Protein 2PCJ (pdb70)

CATH classification: 3.40.50.300

B-factor: mean 17.55, std 10.54, range [2.19, 63.88]

Sequence (446 aa):
AEILRAENIKKVIRGYEILKGISLSVKKGEFVSIIGASGSGKSTLLYILGLLDAPTEGKVFLEGKEVDYTNEKELSLLRNRKLGFVFQFHYLIPELTALENVIVPMLKMGKPKKEAKERGEYLLSELGLGDKLSRKPYELSGGEQQRVAIARALANEPILLFADEPTGNLDSANTKRVMDIFLKINEGGTSIVMVTHERELAELTHRTLEMKDGKVVGEITRVAEILRAENIKKVIRGYEILKGISLSVKKGEFVSIIGASGSGKSTLLYILGLLDAPTEGKVFLEGKEVDYTNEKELSLLRNRKLGFVFQFHYLIPELTALENVIVPMLKMGKPKKEAKERGEYLLSELGLGDKLSRKPYELSGGEQQRVAIARALANEPILLFADEPTGNLDSANTKRVMDIFLKINEGGTSIVMVTHERELAELTHRTLEMKDGKVVGEITRV

Secondary structure (DSSP, 8-state):
-EEEEEEEEEEEETTEEEEEEEEEEEETT-EEEEEE-TTS-HHHHHHHHTTSS--SEEEEEETTEEP-SS-HHHHHHHHHHHEEEE-SS----TTS-HHHHHHHHHHHTT--HHHHHHHHHHHHHHTT-TT-TT--GGGS-HHHHHHHHHHHHTTT--SEEEEESTTTT--HHHHHHHHHHHHHHHHTT-EEEEE-S-HHHHTTSSEEEEEETTEEEEEEE--/-EEEEEEEEEEEETTEEEEEEEEEEEETT-EEEEE--TTS-HHHHHHHHTTSS--SEEEEEETTEE--TT-HHHHHHHHHHHEEEE-SS----TTS-HHHHHHHHHHHTT--HHHHHHHHHHHHHHTT-TT-TT--GGGS-HHHHHHHHHHHHHTT--SEEEEESTTTTS-HHHHHHHHHHHHHHHHTT-EEEEEES-HHHHTTSSEEEEEETTEEEEEEE--

Structure (mmCIF, N/CA/C/O backbone):
data_2PCJ
#
_entry.id   2PCJ
#
_cell.length_a   48.490
_cell.length_b   70.810
_cell.length_c   120.824
_cell.angle_alpha   90.00
_cell.angle_beta   90.00
_cell.angle_gamma   90.00
#
_symmetry.space_group_name_H-M   'P 21 21 21'
#
loop_
_entity.id
_entity.type
_entity.pdbx_description
1 polymer 'Lipoprotein-releasing system ATP-binding protein lolD'
2 non-polymer 'SULFITE ION'
3 water water
#
loop_
_atom_site.group_PDB
_atom_site.id
_atom_site.type_symbol
_atom_site.label_atom_id
_atom_site.label_alt_id
_atom_site.label_comp_id
_atom_site.label_asym_id
_atom_site.label_entity_id
_atom_site.label_seq_id
_atom_site.pdbx_PDB_ins_code
_atom_site.Cartn_x
_atom_site.Cartn_y
_atom_site.Cartn_z
_atom_site.occupancy
_atom_site.B_iso_or_equiv
_atom_site.auth_seq_id
_atom_site.auth_comp_id
_atom_site.auth_asym_id
_atom_site.auth_atom_id
_atom_site.pdbx_PDB_model_num
ATOM 1 N N . ALA A 1 2 ? 27.051 6.458 22.736 1.00 31.31 2 ALA A N 1
ATOM 2 C CA . ALA A 1 2 ? 25.908 7.407 22.563 1.00 27.79 2 ALA A CA 1
ATOM 3 C C . ALA A 1 2 ? 24.827 7.188 23.624 1.00 25.68 2 ALA A C 1
ATOM 4 O O . ALA A 1 2 ? 24.120 6.177 23.616 1.00 25.03 2 ALA A O 1
ATOM 6 N N . GLU A 1 3 ? 24.717 8.136 24.547 1.00 21.41 3 GLU A N 1
ATOM 7 C CA . GLU A 1 3 ? 23.722 8.063 25.609 1.00 17.79 3 GLU A CA 1
ATOM 8 C C . GLU A 1 3 ? 22.337 8.328 25.024 1.00 17.14 3 GLU A C 1
ATOM 9 O O . GLU A 1 3 ? 22.151 9.266 24.246 1.00 19.87 3 GLU A O 1
ATOM 15 N N . ILE A 1 4 ? 21.368 7.499 25.399 1.00 13.12 4 ILE A N 1
ATOM 16 C CA . ILE A 1 4 ? 20.008 7.635 24.893 1.00 13.54 4 ILE A CA 1
ATOM 17 C C . ILE A 1 4 ? 19.062 8.184 25.964 1.00 12.00 4 ILE A C 1
ATOM 18 O O . ILE A 1 4 ? 18.081 8.860 25.654 1.00 10.29 4 ILE A O 1
ATOM 23 N N . LEU A 1 5 ? 19.362 7.895 27.225 1.00 10.16 5 LEU A N 1
ATOM 24 C CA . LEU A 1 5 ? 18.525 8.366 28.325 1.00 9.29 5 LEU A CA 1
ATOM 25 C C . LEU A 1 5 ? 19.364 8.657 29.561 1.00 9.55 5 LEU A C 1
ATOM 26 O O . LEU A 1 5 ? 20.271 7.900 29.897 1.00 8.97 5 LEU A O 1
ATOM 31 N N . ARG A 1 6 ? 19.069 9.768 30.224 1.00 8.57 6 ARG A N 1
ATOM 32 C CA . ARG A 1 6 ? 19.788 10.124 31.437 1.00 10.00 6 ARG A CA 1
ATOM 33 C C . ARG A 1 6 ? 18.809 10.704 32.448 1.00 9.31 6 ARG A C 1
ATOM 34 O O . ARG A 1 6 ? 17.979 11.545 32.109 1.00 12.30 6 ARG A O 1
ATOM 42 N N . ALA A 1 7 ? 18.893 10.225 33.682 1.00 8.67 7 ALA A N 1
ATOM 43 C CA . ALA A 1 7 ? 18.037 10.719 34.753 1.00 8.61 7 ALA A CA 1
ATOM 44 C C . ALA A 1 7 ? 18.977 11.285 35.805 1.00 9.71 7 ALA A C 1
ATOM 45 O O . ALA A 1 7 ? 19.978 10.653 36.154 1.00 11.16 7 ALA A O 1
ATOM 47 N N . GLU A 1 8 ? 18.674 12.485 36.291 1.00 6.77 8 GLU A N 1
ATOM 48 C CA . GLU A 1 8 ? 19.515 13.119 37.294 1.00 10.09 8 GLU A CA 1
ATOM 49 C C . GLU A 1 8 ? 18.750 13.494 38.556 1.00 7.60 8 GLU A C 1
ATOM 50 O O . GLU A 1 8 ? 17.745 14.206 38.499 1.00 8.16 8 GLU A O 1
ATOM 56 N N . ASN A 1 9 ? 19.244 13.004 39.689 1.00 9.13 9 ASN A N 1
ATOM 57 C CA . ASN A 1 9 ? 18.682 13.312 40.999 1.00 8.50 9 ASN A CA 1
ATOM 58 C C . ASN A 1 9 ? 17.171 13.184 41.119 1.00 7.70 9 ASN A C 1
ATOM 59 O O . ASN A 1 9 ? 16.511 14.043 41.709 1.00 8.73 9 ASN A O 1
ATOM 64 N N . ILE A 1 10 ? 16.633 12.097 40.579 1.00 7.65 10 ILE A N 1
ATOM 65 C CA . ILE A 1 10 ? 15.197 11.852 40.608 1.00 7.95 10 ILE A CA 1
ATOM 66 C C . ILE A 1 10 ? 14.658 11.495 41.985 1.00 7.90 10 ILE A C 1
ATOM 67 O O . ILE A 1 10 ? 15.126 10.556 42.624 1.00 10.13 10 ILE A O 1
ATOM 72 N N . LYS A 1 11 ? 13.674 12.265 42.439 1.00 7.43 11 LYS A N 1
ATOM 73 C CA . LYS A 1 11 ? 13.014 12.007 43.710 1.00 8.52 11 LYS A CA 1
ATOM 74 C C . LYS A 1 11 ? 11.524 12.034 43.416 1.00 10.28 11 LYS A C 1
ATOM 75 O O . LYS A 1 11 ? 11.081 12.736 42.508 1.00 9.77 11 LYS A O 1
ATOM 81 N N . LYS A 1 12 ? 10.755 11.256 44.167 1.00 7.68 12 LYS A N 1
ATOM 82 C CA . LYS A 1 12 ? 9.311 11.218 43.980 1.00 8.35 12 LYS A CA 1
ATOM 83 C C . LYS A 1 12 ? 8.699 11.100 45.360 1.00 10.01 12 LYS A C 1
ATOM 84 O O . LYS A 1 12 ? 8.997 10.159 46.097 1.00 8.87 12 LYS A O 1
ATOM 90 N N . VAL A 1 13 ? 7.852 12.064 45.706 1.00 9.71 13 VAL A N 1
ATOM 91 C CA . VAL A 1 13 ? 7.215 12.083 47.016 1.00 12.29 13 VAL A CA 1
ATOM 92 C C . VAL A 1 13 ? 5.705 12.014 46.872 1.00 14.34 13 VAL A C 1
ATOM 93 O O . VAL A 1 13 ? 5.108 12.777 46.113 1.00 14.89 13 VAL A O 1
ATOM 97 N N . ILE A 1 14 ? 5.095 11.087 47.599 1.00 15.88 14 ILE A N 1
ATOM 98 C CA . ILE A 1 14 ? 3.651 10.919 47.567 1.00 21.27 14 ILE A CA 1
ATOM 99 C C . ILE A 1 14 ? 3.120 10.939 48.995 1.00 24.39 14 ILE A C 1
ATOM 100 O O . ILE A 1 14 ? 3.495 10.105 49.819 1.00 24.27 14 ILE A O 1
ATOM 105 N N . ARG A 1 15 ? 2.253 11.906 49.278 1.00 28.04 15 ARG A N 1
ATOM 106 C CA . ARG A 1 15 ? 1.665 12.056 50.602 1.00 27.32 15 ARG A CA 1
ATOM 107 C C . ARG A 1 15 ? 2.724 12.131 51.698 1.00 27.48 15 ARG A C 1
ATOM 108 O O . ARG A 1 15 ? 2.569 11.545 52.770 1.00 28.93 15 ARG A O 1
ATOM 116 N N . GLY A 1 16 ? 3.803 12.859 51.419 1.00 25.50 16 GLY A N 1
ATOM 117 C CA . GLY A 1 16 ? 4.873 13.021 52.387 1.00 25.15 16 GLY A CA 1
ATOM 118 C C . GLY A 1 16 ? 5.895 11.898 52.429 1.00 22.66 16 GLY A C 1
ATOM 119 O O . GLY A 1 16 ? 6.945 12.040 53.055 1.00 25.56 16 GLY A O 1
ATOM 120 N N . TYR A 1 17 ? 5.599 10.784 51.769 1.00 21.00 17 TYR A N 1
ATOM 121 C CA . TYR A 1 17 ? 6.511 9.645 51.756 1.00 17.56 17 TYR A CA 1
ATOM 122 C C . TYR A 1 17 ? 7.403 9.678 50.515 1.00 16.99 17 TYR A C 1
ATOM 123 O O . TYR A 1 17 ? 6.912 9.762 49.390 1.00 14.53 17 TYR A O 1
ATOM 132 N N . GLU A 1 18 ? 8.713 9.604 50.720 1.00 16.14 18 GLU A N 1
ATOM 133 C CA . GLU A 1 18 ? 9.643 9.633 49.600 1.00 16.14 18 GLU A CA 1
ATOM 134 C C . GLU A 1 18 ? 9.789 8.240 48.988 1.00 16.24 18 GLU A C 1
ATOM 135 O O . GLU A 1 18 ? 10.471 7.372 49.538 1.00 14.85 18 GLU A O 1
ATOM 141 N N . ILE A 1 19 ? 9.127 8.042 47.850 1.00 13.55 19 ILE A N 1
ATOM 142 C CA . ILE A 1 19 ? 9.142 6.771 47.124 1.00 13.36 19 ILE A CA 1
ATOM 143 C C . ILE A 1 19 ? 10.495 6.542 46.456 1.00 13.23 19 ILE A C 1
ATOM 144 O O . ILE A 1 19 ? 11.034 5.432 46.479 1.00 13.41 19 ILE A O 1
ATOM 149 N N . LEU A 1 20 ? 11.011 7.597 45.830 1.00 10.72 20 LEU A N 1
ATOM 150 C CA . LEU A 1 20 ? 12.318 7.574 45.175 1.00 8.22 20 LEU A CA 1
ATOM 151 C C . LEU A 1 20 ? 13.106 8.644 45.919 1.00 11.01 20 LEU A C 1
ATOM 152 O O . LEU A 1 20 ? 12.635 9.771 46.071 1.00 9.33 20 LEU A O 1
ATOM 157 N N . LYS A 1 21 ? 14.302 8.289 46.378 1.00 11.22 21 LYS A N 1
ATOM 158 C CA . LYS A 1 21 ? 15.114 9.193 47.191 1.00 15.82 21 LYS A CA 1
ATOM 159 C C . LYS A 1 21 ? 16.335 9.854 46.563 1.00 15.75 21 LYS A C 1
ATOM 160 O O . LYS A 1 21 ? 17.226 10.309 47.281 1.00 20.16 21 LYS A O 1
ATOM 166 N N . GLY A 1 22 ? 16.385 9.923 45.240 1.00 14.36 22 GLY A N 1
ATOM 167 C CA . GLY A 1 22 ? 17.532 10.541 44.602 1.00 12.48 22 GLY A CA 1
ATOM 168 C C . GLY A 1 22 ? 18.239 9.516 43.746 1.00 15.29 22 GLY A C 1
ATOM 169 O O . GLY A 1 22 ? 19.202 8.880 44.174 1.00 18.20 22 GLY A O 1
ATOM 170 N N . ILE A 1 23 ? 17.754 9.356 42.524 1.00 10.17 23 ILE A N 1
ATOM 171 C CA . ILE A 1 23 ? 18.324 8.386 41.612 1.00 9.90 23 ILE A CA 1
ATOM 172 C C . ILE A 1 23 ? 18.884 9.028 40.355 1.00 8.85 23 ILE A C 1
ATOM 173 O O . ILE A 1 23 ? 18.256 9.894 39.751 1.00 7.78 23 ILE A O 1
ATOM 178 N N . SER A 1 24 ? 20.081 8.598 39.976 1.00 9.26 24 SER A N 1
ATOM 179 C CA . SER A 1 24 ? 20.727 9.095 38.772 1.00 8.01 24 SER A CA 1
ATOM 180 C C . SER A 1 24 ? 21.182 7.873 37.988 1.00 9.45 24 SER A C 1
ATOM 181 O O . SER A 1 24 ? 21.637 6.887 38.570 1.00 9.99 24 SER A O 1
ATOM 184 N N . LEU A 1 25 ? 21.034 7.925 36.672 1.00 9.01 25 LEU A N 1
ATOM 185 C CA . LEU A 1 25 ? 21.442 6.809 35.832 1.00 9.19 25 LEU A CA 1
ATOM 186 C C . LEU A 1 25 ? 21.490 7.233 34.375 1.00 10.11 25 LEU A C 1
ATOM 187 O O . LEU A 1 25 ? 20.956 8.276 33.998 1.00 9.74 25 LEU A O 1
ATOM 192 N N . SER A 1 26 ? 22.156 6.426 33.561 1.00 11.74 26 SER A N 1
ATOM 193 C CA . SER A 1 26 ? 22.265 6.710 32.139 1.00 11.79 26 SER A CA 1
ATOM 194 C C . SER A 1 26 ? 22.175 5.400 31.385 1.00 13.63 26 SER A C 1
ATOM 195 O O . SER A 1 26 ? 22.709 4.382 31.827 1.00 15.05 26 SER A O 1
ATOM 198 N N . VAL A 1 27 ? 21.485 5.431 30.255 1.00 11.53 27 VAL A N 1
ATOM 199 C CA . VAL A 1 27 ? 21.327 4.248 29.427 1.00 10.61 27 VAL A CA 1
ATOM 200 C C . VAL A 1 27 ? 21.934 4.551 28.071 1.00 12.40 27 VAL A C 1
ATOM 201 O O . VAL A 1 27 ? 21.620 5.574 27.459 1.00 11.53 27 VAL A O 1
ATOM 205 N N . LYS A 1 28 ? 22.818 3.670 27.617 1.00 12.77 28 LYS A N 1
ATOM 206 C CA . LYS A 1 28 ? 23.471 3.848 26.329 1.00 17.28 28 LYS A CA 1
ATOM 207 C C . LYS A 1 28 ? 22.654 3.208 25.224 1.00 17.19 28 LYS A C 1
ATOM 208 O O . LYS A 1 28 ? 21.889 2.274 25.458 1.00 15.53 28 LYS A O 1
ATOM 214 N N . LYS A 1 29 ? 22.821 3.722 24.012 1.00 13.41 29 LYS A N 1
ATOM 215 C CA . LYS A 1 29 ? 22.103 3.198 22.864 1.00 15.95 29 LYS A CA 1
ATOM 216 C C . LYS A 1 29 ? 22.360 1.703 22.698 1.00 15.77 29 LYS A C 1
ATOM 217 O O . LYS A 1 29 ? 23.504 1.252 22.738 1.00 15.26 29 LYS A O 1
ATOM 223 N N . GLY A 1 30 ? 21.286 0.940 22.526 1.00 11.76 30 GLY A N 1
ATOM 224 C CA . GLY A 1 30 ? 21.422 -0.493 22.338 1.00 12.22 30 GLY A CA 1
ATOM 225 C C . GLY A 1 30 ? 21.469 -1.351 23.589 1.00 12.67 30 GLY A C 1
ATOM 226 O O . GLY A 1 30 ? 21.515 -2.575 23.486 1.00 14.08 30 GLY A O 1
ATOM 227 N N . GLU A 1 31 ? 21.461 -0.735 24.768 1.00 9.10 31 GLU A N 1
ATOM 228 C CA . GLU A 1 31 ? 21.510 -1.509 26.007 1.00 8.96 31 GLU A CA 1
ATOM 229 C C . GLU A 1 31 ? 20.155 -2.095 26.401 1.00 10.05 31 GLU A C 1
ATOM 230 O O . GLU A 1 31 ? 19.111 -1.496 26.146 1.00 10.30 31 GLU A O 1
ATOM 236 N N . PHE A 1 32 ? 20.190 -3.284 26.999 1.00 9.29 32 PHE A N 1
ATOM 237 C CA . PHE A 1 32 ? 18.989 -3.959 27.488 1.00 6.06 32 PHE A CA 1
ATOM 238 C C . PHE A 1 32 ? 19.202 -3.927 28.998 1.00 8.22 32 PHE A C 1
ATOM 239 O O . PHE A 1 32 ? 19.995 -4.700 29.533 1.00 7.99 32 PHE A O 1
ATOM 247 N N . VAL A 1 33 ? 18.504 -3.021 29.674 1.00 4.48 33 VAL A N 1
ATOM 248 C CA . VAL A 1 33 ? 18.631 -2.857 31.118 1.00 6.05 33 VAL A CA 1
ATOM 249 C C . VAL A 1 33 ? 17.439 -3.439 31.861 1.00 8.65 33 VAL A C 1
ATOM 250 O O . VAL A 1 33 ? 16.305 -3.339 31.400 1.00 7.46 33 VAL A O 1
ATOM 254 N N . SER A 1 34 ? 17.700 -4.058 33.007 1.00 7.55 34 SER A N 1
ATOM 255 C CA . SER A 1 34 ? 16.628 -4.601 33.829 1.00 4.42 34 SER A CA 1
ATOM 256 C C . SER A 1 34 ? 16.737 -3.938 35.195 1.00 7.69 34 SER A C 1
ATOM 257 O O . SER A 1 34 ? 17.831 -3.601 35.643 1.00 8.49 34 SER A O 1
ATOM 260 N N . ILE A 1 35 ? 15.596 -3.713 35.833 1.00 6.53 35 ILE A N 1
ATOM 261 C CA . ILE A 1 35 ? 15.570 -3.101 37.155 1.00 8.64 35 ILE A CA 1
ATOM 262 C C . ILE A 1 35 ? 14.782 -4.052 38.041 1.00 8.61 35 ILE A C 1
ATOM 263 O O . ILE A 1 35 ? 13.619 -4.339 37.763 1.00 9.01 35 ILE A O 1
ATOM 268 N N . ILE A 1 36 ? 15.419 -4.565 39.090 1.00 7.53 36 ILE A N 1
ATOM 269 C CA . ILE A 1 36 ? 14.743 -5.492 39.987 1.00 8.46 36 ILE A CA 1
ATOM 270 C C . ILE A 1 36 ? 14.666 -4.917 41.389 1.00 8.51 36 ILE A C 1
ATOM 271 O O . ILE A 1 36 ? 15.366 -3.962 41.718 1.00 9.81 36 ILE A O 1
ATOM 276 N N . GLY A 1 37 ? 13.805 -5.508 42.208 1.00 12.03 37 GLY A N 1
ATOM 277 C CA . GLY A 1 37 ? 13.642 -5.050 43.571 1.00 10.96 37 GLY A CA 1
ATOM 278 C C . GLY A 1 37 ? 12.398 -5.658 44.182 1.00 15.25 37 GLY A C 1
ATOM 279 O O . GLY A 1 37 ? 11.489 -6.075 43.466 1.00 16.38 37 GLY A O 1
ATOM 280 N N . ALA A 1 38 ? 12.364 -5.719 45.507 1.00 19.00 38 ALA A N 1
ATOM 281 C CA . ALA A 1 38 ? 11.224 -6.274 46.221 1.00 20.71 38 ALA A CA 1
ATOM 282 C C . ALA A 1 38 ? 10.186 -5.182 46.455 1.00 23.09 38 ALA A C 1
ATOM 283 O O . ALA A 1 38 ? 10.308 -4.073 45.937 1.00 19.85 38 ALA A O 1
ATOM 285 N N . SER A 1 39 ? 9.160 -5.500 47.234 1.00 22.76 39 SER A N 1
ATOM 286 C CA . SER A 1 39 ? 8.119 -4.528 47.530 1.00 21.66 39 SER A CA 1
ATOM 287 C C . SER A 1 39 ? 8.742 -3.310 48.207 1.00 17.23 39 SER A C 1
ATOM 288 O O . SER A 1 39 ? 9.611 -3.442 49.073 1.00 20.66 39 SER A O 1
ATOM 291 N N . GLY A 1 40 ? 8.306 -2.126 47.796 1.00 17.38 40 GLY A N 1
ATOM 292 C CA . GLY A 1 40 ? 8.832 -0.903 48.375 1.00 13.80 40 GLY A CA 1
ATOM 293 C C . GLY A 1 40 ? 10.076 -0.379 47.681 1.00 14.88 40 GLY A C 1
ATOM 294 O O . GLY A 1 40 ? 10.591 0.680 48.046 1.00 15.79 40 GLY A O 1
ATOM 295 N N . SER A 1 41 ? 10.562 -1.106 46.677 1.00 11.54 41 SER A N 1
ATOM 296 C CA . SER A 1 41 ? 11.763 -0.689 45.954 1.00 10.66 41 SER A CA 1
ATOM 297 C C . SER A 1 41 ? 11.534 0.588 45.157 1.00 10.74 41 SER A C 1
ATOM 298 O O . SER A 1 41 ? 12.440 1.415 45.026 1.00 9.01 41 SER A O 1
ATOM 301 N N . GLY A 1 42 ? 10.321 0.738 44.628 1.00 7.99 42 GLY A N 1
ATOM 302 C CA . GLY A 1 42 ? 9.979 1.909 43.843 1.00 11.08 42 GLY A CA 1
ATOM 303 C C . GLY A 1 42 ? 10.370 1.742 42.386 1.00 11.29 42 GLY A C 1
ATOM 304 O O . GLY A 1 42 ? 10.332 2.694 41.610 1.00 9.99 42 GLY A O 1
ATOM 305 N N . LYS A 1 43 ? 10.733 0.521 42.008 1.00 9.49 43 LYS A N 1
ATOM 306 C CA . LYS A 1 43 ? 11.154 0.249 40.640 1.00 10.70 43 LYS A CA 1
ATOM 307 C C . LYS A 1 43 ? 10.158 0.673 39.563 1.00 8.99 43 LYS A C 1
ATOM 308 O O . LYS A 1 43 ? 10.554 1.256 38.554 1.00 8.50 43 LYS A O 1
ATOM 314 N N . SER A 1 44 ? 8.873 0.394 39.758 1.00 9.37 44 SER A N 1
ATOM 315 C CA . SER A 1 44 ? 7.892 0.785 38.752 1.00 8.59 44 SER A CA 1
ATOM 316 C C . SER A 1 44 ? 7.691 2.296 38.723 1.00 7.04 44 SER A C 1
ATOM 317 O O . SER A 1 44 ? 7.495 2.875 37.655 1.00 8.27 44 SER A O 1
ATOM 320 N N . THR A 1 45 ? 7.740 2.935 39.890 1.00 8.13 45 THR A N 1
ATOM 321 C CA . THR A 1 45 ? 7.587 4.385 39.949 1.00 6.60 45 THR A CA 1
ATOM 322 C C . THR A 1 45 ? 8.716 5.028 39.140 1.00 7.96 45 THR A C 1
ATOM 323 O O . THR A 1 45 ? 8.513 6.015 38.429 1.00 7.80 45 THR A O 1
ATOM 327 N N . LEU A 1 46 ? 9.911 4.458 39.244 1.00 5.04 46 LEU A N 1
ATOM 328 C CA . LEU A 1 46 ? 11.048 4.975 38.500 1.00 5.08 46 LEU A CA 1
ATOM 329 C C . LEU 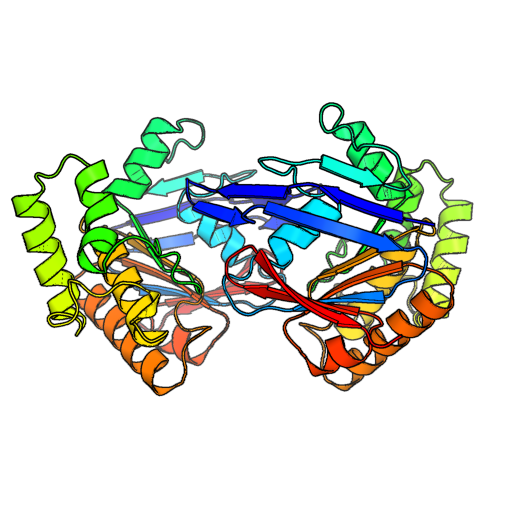A 1 46 ? 10.802 4.803 37.003 1.00 5.96 46 LEU A C 1
ATOM 330 O O . LEU A 1 46 ? 11.003 5.734 36.223 1.00 6.99 46 LEU A O 1
ATOM 335 N N . LEU A 1 47 ? 10.356 3.614 36.608 1.00 4.97 47 LEU A N 1
ATOM 336 C CA . LEU A 1 47 ? 10.103 3.339 35.195 1.00 5.53 47 LEU A CA 1
ATOM 337 C C . LEU A 1 47 ? 9.125 4.350 34.600 1.00 7.21 47 LEU A C 1
ATOM 338 O O . LEU A 1 47 ? 9.317 4.811 33.474 1.00 7.47 47 LEU A O 1
ATOM 343 N N . TYR A 1 48 ? 8.080 4.695 35.351 1.00 7.25 48 TYR A N 1
ATOM 344 C CA . TYR A 1 48 ? 7.090 5.651 34.857 1.00 8.45 48 TYR A CA 1
ATOM 345 C C . TYR A 1 48 ? 7.698 7.037 34.675 1.00 7.25 48 TYR A C 1
ATOM 346 O O . TYR A 1 48 ? 7.287 7.786 33.790 1.00 8.47 48 TYR A O 1
ATOM 355 N N . ILE A 1 49 ? 8.672 7.383 35.512 1.00 5.85 49 ILE A N 1
ATOM 356 C CA . ILE A 1 49 ? 9.332 8.681 35.393 1.00 5.44 49 ILE A CA 1
ATOM 357 C C . ILE A 1 49 ? 10.325 8.664 34.223 1.00 6.46 49 ILE A C 1
ATOM 358 O O . ILE A 1 49 ? 10.394 9.622 33.447 1.00 6.43 49 ILE A O 1
ATOM 363 N N . LEU A 1 50 ? 11.081 7.577 34.084 1.00 6.11 50 LEU A N 1
ATOM 364 C CA . LEU A 1 50 ? 12.032 7.480 32.979 1.00 6.97 50 LEU A CA 1
ATOM 365 C C . LEU A 1 50 ? 11.286 7.476 31.645 1.00 7.26 50 LEU A C 1
ATOM 366 O O . LEU A 1 50 ? 11.805 7.953 30.634 1.00 10.28 50 LEU A O 1
ATOM 371 N N . GLY A 1 51 ? 10.071 6.933 31.656 1.00 6.35 51 GLY A N 1
ATOM 372 C CA . GLY A 1 51 ? 9.266 6.851 30.449 1.00 9.46 51 GLY A CA 1
ATOM 373 C C . GLY A 1 51 ? 8.403 8.064 30.160 1.00 8.42 51 GLY A C 1
ATOM 374 O O . GLY A 1 51 ? 7.583 8.045 29.241 1.00 9.79 51 GLY A O 1
ATOM 375 N N . LEU A 1 52 ? 8.579 9.114 30.955 1.00 6.52 52 LEU A N 1
ATOM 376 C CA . LEU A 1 52 ? 7.844 10.357 30.779 1.00 10.01 52 LEU A CA 1
ATOM 377 C C . LEU A 1 52 ? 6.334 10.227 30.967 1.00 9.54 52 LEU A C 1
ATOM 378 O O . LEU A 1 52 ? 5.559 10.968 30.361 1.00 11.46 52 LEU A O 1
ATOM 383 N N . LEU A 1 53 ? 5.913 9.288 31.808 1.00 6.06 53 LEU A N 1
ATOM 384 C CA . LEU A 1 53 ? 4.491 9.105 32.072 1.00 7.79 53 LEU A CA 1
ATOM 385 C C . LEU A 1 53 ? 4.093 9.949 33.278 1.00 12.12 53 LEU A C 1
ATOM 386 O O . LEU A 1 53 ? 2.976 10.460 33.350 1.00 12.93 53 LEU A O 1
ATOM 391 N N . ASP A 1 54 ? 5.019 10.087 34.221 1.00 9.20 54 ASP A N 1
ATOM 392 C CA . ASP A 1 54 ? 4.787 10.871 35.425 1.00 11.30 54 ASP A CA 1
ATOM 393 C C . ASP A 1 54 ? 5.959 11.817 35.651 1.00 9.70 54 ASP A C 1
ATOM 394 O O . ASP A 1 54 ? 7.108 11.459 35.406 1.00 9.92 54 ASP A O 1
ATOM 399 N N . ALA A 1 55 ? 5.665 13.023 36.121 1.00 13.13 55 ALA A N 1
ATOM 400 C CA . ALA A 1 55 ? 6.717 13.994 36.391 1.00 11.48 55 ALA A CA 1
ATOM 401 C C . ALA A 1 55 ? 7.303 13.720 37.769 1.00 10.77 55 ALA A C 1
ATOM 402 O O . ALA A 1 55 ? 6.580 13.406 38.710 1.00 12.11 55 ALA A O 1
ATOM 404 N N . PRO A 1 56 ? 8.628 13.833 37.904 1.00 9.37 56 PRO A N 1
ATOM 405 C CA . PRO A 1 56 ? 9.255 13.586 39.203 1.00 10.72 56 PRO A CA 1
ATOM 406 C C . PRO A 1 56 ? 9.044 14.772 40.144 1.00 11.31 56 PRO A C 1
ATOM 407 O O . PRO A 1 56 ? 8.693 15.869 39.701 1.00 13.00 56 PRO A O 1
ATOM 411 N N . THR A 1 57 ? 9.233 14.550 41.440 1.00 8.14 57 THR A N 1
ATOM 412 C CA . THR A 1 57 ? 9.080 15.630 42.412 1.00 8.48 57 THR A CA 1
ATOM 413 C C . THR A 1 57 ? 10.323 16.517 42.325 1.00 10.23 57 THR A C 1
ATOM 414 O O . THR A 1 57 ? 10.255 17.737 42.494 1.00 10.25 57 THR A O 1
ATOM 418 N N . GLU A 1 58 ? 11.461 15.887 42.054 1.00 8.09 58 GLU A N 1
ATOM 419 C CA . GLU A 1 58 ? 12.732 16.587 41.899 1.00 9.45 58 GLU A CA 1
ATOM 420 C C . GLU A 1 58 ? 13.527 15.844 40.837 1.00 9.09 58 GLU A C 1
ATOM 421 O O . GLU A 1 58 ? 13.316 14.651 40.628 1.00 9.21 58 GLU A O 1
ATOM 427 N N . GLY A 1 59 ? 14.432 16.551 40.167 1.00 8.79 59 GLY A N 1
ATOM 428 C CA . GLY A 1 59 ? 15.260 15.910 39.162 1.00 8.44 59 GLY A CA 1
ATOM 429 C C . GLY A 1 59 ? 14.954 16.275 37.725 1.00 9.23 59 GLY A C 1
ATOM 430 O O . GLY A 1 59 ? 13.998 16.995 37.432 1.00 11.10 59 GLY A O 1
ATOM 431 N N . LYS A 1 60 ? 15.783 15.762 36.823 1.00 8.31 60 LYS A N 1
ATOM 432 C CA . LYS A 1 60 ? 15.639 16.016 35.399 1.00 10.13 60 LYS A CA 1
ATOM 433 C C . LYS A 1 60 ? 15.833 14.737 34.602 1.00 8.78 60 LYS A C 1
ATOM 434 O O . LYS A 1 60 ? 16.501 13.804 35.048 1.00 9.15 60 LYS A O 1
ATOM 440 N N . VAL A 1 61 ? 15.243 14.703 33.415 1.00 8.45 61 VAL A N 1
ATOM 441 C CA . VAL A 1 61 ? 15.386 13.559 32.531 1.00 9.08 61 VAL A CA 1
ATOM 442 C C . VAL A 1 61 ? 15.845 14.117 31.193 1.00 10.29 61 VAL A C 1
ATOM 443 O O . VAL A 1 61 ? 15.379 15.175 30.758 1.00 10.34 61 VAL A O 1
ATOM 447 N N . PHE A 1 62 ? 16.776 13.414 30.562 1.00 6.90 62 PHE A N 1
ATOM 448 C CA . PHE A 1 62 ? 17.310 13.820 29.272 1.00 8.33 62 PHE A CA 1
ATOM 449 C C . PHE A 1 62 ? 17.102 12.682 28.288 1.00 8.72 62 PHE A C 1
ATOM 450 O O . PHE A 1 62 ? 17.462 11.538 28.569 1.00 8.80 62 PHE A O 1
ATOM 458 N N . LEU A 1 63 ? 16.504 12.996 27.143 1.00 9.89 63 LEU A N 1
ATOM 459 C CA . LEU A 1 63 ? 16.266 12.007 26.099 1.00 10.02 63 LEU A CA 1
ATOM 460 C C . LEU A 1 63 ? 17.143 12.396 24.915 1.00 12.54 63 LEU A C 1
ATOM 461 O O . LEU A 1 63 ? 16.978 13.472 24.342 1.00 12.95 63 LEU A O 1
ATOM 466 N N . GLU A 1 64 ? 18.077 11.520 24.561 1.00 13.05 64 GLU A N 1
ATOM 467 C CA . GLU A 1 64 ? 18.995 11.786 23.461 1.00 15.07 64 GLU A CA 1
ATOM 468 C C . GLU A 1 64 ? 19.731 13.100 23.694 1.00 16.33 64 GLU A C 1
ATOM 469 O O . GLU A 1 64 ? 19.903 13.900 22.774 1.00 18.59 64 GLU A O 1
ATOM 475 N N . GLY A 1 65 ? 20.149 13.314 24.939 1.00 16.59 65 GLY A N 1
ATOM 476 C CA . GLY A 1 65 ? 20.881 14.515 25.296 1.00 18.35 65 GLY A CA 1
ATOM 477 C C . GLY A 1 65 ? 20.069 15.776 25.531 1.00 18.42 65 GLY A C 1
ATOM 478 O O . GLY A 1 65 ? 20.609 16.768 26.025 1.00 21.04 65 GLY A O 1
ATOM 479 N N . LYS A 1 66 ? 18.783 15.754 25.194 1.00 15.50 66 LYS A N 1
ATOM 480 C CA . LYS A 1 66 ? 17.945 16.937 25.373 1.00 15.15 66 LYS A CA 1
ATOM 481 C C . LYS A 1 66 ? 17.082 16.853 26.629 1.00 11.83 66 LYS A C 1
ATOM 482 O O . LYS A 1 66 ? 16.402 15.856 26.855 1.00 12.52 66 LYS A O 1
ATOM 488 N N . GLU A 1 67 ? 17.101 17.912 27.432 1.00 10.73 67 GLU A N 1
ATOM 489 C CA . GLU A 1 67 ? 16.320 17.934 28.662 1.00 9.91 67 GLU A CA 1
ATOM 490 C C . GLU A 1 67 ? 14.829 17.946 28.359 1.00 10.32 67 GLU A C 1
ATOM 491 O O . GLU A 1 67 ? 14.364 18.700 27.506 1.00 10.52 67 GLU A O 1
ATOM 497 N N . VAL A 1 68 ? 14.080 17.107 29.066 1.00 8.87 68 VAL A N 1
ATOM 498 C CA . VAL A 1 68 ? 12.637 17.037 28.873 1.00 10.30 68 VAL A CA 1
ATOM 499 C C . VAL A 1 68 ? 11.982 18.271 29.487 1.00 9.92 68 VAL A C 1
ATOM 500 O O . VAL A 1 68 ? 12.317 18.666 30.606 1.00 11.80 68 VAL A O 1
ATOM 504 N N . ASP A 1 69 ? 11.056 18.877 28.747 1.00 9.93 69 ASP A N 1
ATOM 505 C CA . ASP A 1 69 ? 10.332 20.066 29.204 1.00 10.88 69 ASP A CA 1
ATOM 506 C C . ASP A 1 69 ? 8.958 19.641 29.727 1.00 10.09 69 ASP A C 1
ATOM 507 O O . ASP A 1 69 ? 8.059 19.315 28.952 1.00 11.09 69 ASP A O 1
ATOM 512 N N . TYR A 1 70 ? 8.797 19.650 31.047 1.00 8.53 70 TYR A N 1
ATOM 513 C CA . TYR A 1 70 ? 7.537 19.243 31.658 1.00 8.71 70 TYR A CA 1
ATOM 514 C C . TYR A 1 70 ? 6.420 20.281 31.602 1.00 10.06 70 TYR A C 1
ATOM 515 O O . TYR A 1 70 ? 5.280 19.983 31.954 1.00 8.85 70 TYR A O 1
ATOM 524 N N . THR A 1 71 ? 6.733 21.493 31.159 1.00 8.77 71 THR A N 1
ATOM 525 C CA . THR A 1 71 ? 5.709 22.531 31.069 1.00 9.65 71 THR A CA 1
ATOM 526 C C . THR A 1 71 ? 4.703 22.233 29.965 1.00 9.28 71 THR A C 1
ATOM 527 O O . THR A 1 71 ? 3.486 22.355 30.156 1.00 8.69 71 THR A O 1
ATOM 531 N N . ASN A 1 72 ? 5.217 21.841 28.805 1.00 8.95 72 ASN A N 1
ATOM 532 C CA . ASN A 1 72 ? 4.374 21.528 27.661 1.00 8.45 72 ASN A CA 1
ATOM 533 C C . ASN A 1 72 ? 4.025 20.050 27.653 1.00 7.63 72 ASN A C 1
ATOM 534 O O . ASN A 1 72 ? 4.677 19.251 26.985 1.00 8.90 72 ASN A O 1
ATOM 539 N N . GLU A 1 73 ? 2.977 19.703 28.393 1.00 7.80 73 GLU A N 1
ATOM 540 C CA . GLU A 1 73 ? 2.536 18.317 28.516 1.00 7.21 73 GLU A CA 1
ATOM 541 C C . GLU A 1 73 ? 1.990 17.680 27.251 1.00 7.52 73 GLU A C 1
ATOM 542 O O . GLU A 1 73 ? 2.138 16.471 27.062 1.00 8.24 73 GLU A O 1
ATOM 548 N N . LYS A 1 74 ? 1.343 18.462 26.389 1.00 9.16 74 LYS A N 1
ATOM 549 C CA . LYS A 1 74 ? 0.823 17.891 25.151 1.00 11.26 74 LYS A CA 1
ATOM 550 C C . LYS A 1 74 ? 1.987 17.566 24.228 1.00 10.86 74 LYS A C 1
ATOM 551 O O . LYS A 1 74 ? 1.981 16.539 23.547 1.00 9.46 74 LYS A O 1
ATOM 557 N N . GLU A 1 75 ? 2.984 18.446 24.199 1.00 8.61 75 GLU A N 1
ATOM 558 C CA . GLU A 1 75 ? 4.155 18.212 23.363 1.00 8.82 75 GLU A CA 1
ATOM 559 C C . GLU A 1 75 ? 4.918 17.010 23.907 1.00 8.83 75 GLU A C 1
ATOM 560 O O . GLU A 1 75 ? 5.501 16.240 23.142 1.00 10.29 75 GLU A O 1
ATOM 566 N N . LEU A 1 76 ? 4.909 16.851 25.228 1.00 8.99 76 LEU A N 1
ATOM 567 C CA . LEU A 1 76 ? 5.601 15.730 25.848 1.00 8.18 76 LEU A CA 1
ATOM 568 C C . LEU A 1 76 ? 4.924 14.419 25.455 1.00 7.83 76 LEU A C 1
ATOM 569 O O . LEU A 1 76 ? 5.598 13.425 25.196 1.00 7.57 76 LEU A O 1
ATOM 574 N N . SER A 1 77 ? 3.593 14.423 25.403 1.00 8.03 77 SER A N 1
ATOM 575 C CA . SER A 1 77 ? 2.848 13.226 25.024 1.00 8.53 77 SER A CA 1
ATOM 576 C C . SER A 1 77 ? 3.211 12.831 23.601 1.00 9.69 77 SER A C 1
ATOM 577 O O . SER A 1 77 ? 3.358 11.650 23.294 1.00 11.05 77 SER A O 1
ATOM 580 N N . LEU A 1 78 ? 3.360 13.828 22.735 1.00 7.50 78 LEU A N 1
ATOM 581 C CA . LEU A 1 78 ? 3.722 13.572 21.346 1.00 10.01 78 LEU A CA 1
ATOM 582 C C . LEU A 1 78 ? 5.163 13.070 21.255 1.00 8.90 78 LEU A C 1
ATOM 583 O O . LEU A 1 78 ? 5.478 12.212 20.426 1.00 9.90 78 LEU A O 1
ATOM 588 N N . LEU A 1 79 ? 6.036 13.601 22.109 1.00 8.12 79 LEU A N 1
ATOM 589 C CA . LEU A 1 79 ? 7.435 13.169 22.125 1.00 7.84 79 LEU A CA 1
ATOM 590 C C . LEU A 1 79 ? 7.475 11.701 22.544 1.00 8.65 79 LEU A C 1
ATOM 591 O O . LEU A 1 79 ? 8.198 10.894 21.960 1.00 7.81 79 LEU A O 1
ATOM 596 N N . ARG A 1 80 ? 6.697 11.365 23.570 1.00 8.20 80 ARG A N 1
ATOM 597 C CA . ARG A 1 80 ? 6.611 9.987 24.059 1.00 10.21 80 ARG A CA 1
ATOM 598 C C . ARG A 1 80 ? 6.176 9.058 22.938 1.00 9.40 80 ARG A C 1
ATOM 599 O O . ARG A 1 80 ? 6.778 8.010 22.691 1.00 11.84 80 ARG A O 1
ATOM 607 N N . ASN A 1 81 ? 5.092 9.452 22.280 1.00 9.85 81 ASN A N 1
ATOM 608 C CA . ASN A 1 81 ? 4.509 8.673 21.204 1.00 10.96 81 ASN A CA 1
ATOM 609 C C . ASN A 1 81 ? 5.465 8.431 20.047 1.00 13.18 81 ASN A C 1
ATOM 610 O O . ASN A 1 81 ? 5.425 7.379 19.406 1.00 13.50 81 ASN A O 1
ATOM 615 N N . ARG A 1 82 ? 6.323 9.407 19.781 1.00 12.76 82 ARG A N 1
ATOM 616 C CA . ARG A 1 82 ? 7.272 9.306 18.679 1.00 12.60 82 ARG A CA 1
ATOM 617 C C . ARG A 1 82 ? 8.537 8.515 18.981 1.00 12.86 82 ARG A C 1
ATOM 618 O O . ARG A 1 82 ? 9.000 7.730 18.151 1.00 16.16 82 ARG A O 1
ATOM 626 N N . LYS A 1 83 ? 9.087 8.714 20.172 1.00 9.97 83 LYS A N 1
ATOM 627 C CA . LYS A 1 83 ? 10.345 8.082 20.544 1.00 9.65 83 LYS A CA 1
ATOM 628 C C . LYS A 1 83 ? 10.313 6.883 21.478 1.00 10.11 83 LYS A C 1
ATOM 629 O O . LYS A 1 83 ? 11.275 6.115 21.519 1.00 8.66 83 LYS A O 1
ATOM 635 N N . LEU A 1 84 ? 9.227 6.716 22.225 1.00 6.87 84 LEU A N 1
ATOM 636 C CA . LEU A 1 84 ? 9.164 5.629 23.196 1.00 8.40 84 LEU A CA 1
ATOM 637 C C . LEU A 1 84 ? 8.035 4.629 23.005 1.00 8.60 84 LEU A C 1
ATOM 638 O O . LEU A 1 84 ? 6.955 4.968 22.516 1.00 11.19 84 LEU A O 1
ATOM 643 N N . GLY A 1 85 ? 8.299 3.389 23.407 1.00 5.79 85 GLY A N 1
ATOM 644 C CA . GLY A 1 85 ? 7.305 2.336 23.312 1.00 6.87 85 GLY A CA 1
ATOM 645 C C . GLY A 1 85 ? 7.095 1.758 24.698 1.00 8.31 85 GLY A C 1
ATOM 646 O O . GLY A 1 85 ? 8.028 1.729 25.504 1.00 7.46 85 GLY A O 1
ATOM 647 N N . PHE A 1 86 ? 5.882 1.293 24.980 1.00 5.18 86 PHE A N 1
ATOM 648 C CA . PHE A 1 86 ? 5.570 0.741 26.292 1.00 7.75 86 PHE A CA 1
ATOM 649 C C . PHE A 1 86 ? 4.866 -0.602 26.256 1.00 9.15 86 PHE A C 1
ATOM 650 O O . PHE A 1 86 ? 3.928 -0.808 25.486 1.00 10.14 86 PHE A O 1
ATOM 658 N N . VAL A 1 87 ? 5.326 -1.511 27.107 1.00 7.86 87 VAL A N 1
ATOM 659 C CA . VAL A 1 87 ? 4.705 -2.818 27.228 1.00 8.32 87 VAL A CA 1
ATOM 660 C C . VAL A 1 87 ? 4.531 -3.073 28.719 1.00 9.89 87 VAL A C 1
ATOM 661 O O . VAL A 1 87 ? 5.489 -3.402 29.423 1.00 12.56 87 VAL A O 1
ATOM 665 N N . PHE A 1 88 ? 3.304 -2.894 29.195 1.00 7.93 88 PHE A N 1
ATOM 666 C CA . PHE A 1 88 ? 2.986 -3.094 30.604 1.00 6.10 88 PHE A CA 1
ATOM 667 C C . PHE A 1 88 ? 2.587 -4.544 30.829 1.00 9.02 88 PHE A C 1
ATOM 668 O O . PHE A 1 88 ? 2.553 -5.342 29.889 1.00 7.20 88 PHE A O 1
ATOM 676 N N . GLN A 1 89 ? 2.290 -4.892 32.075 1.00 5.69 89 GLN A N 1
ATOM 677 C CA . GLN A 1 89 ? 1.884 -6.258 32.369 1.00 6.12 89 GLN A CA 1
ATOM 678 C C . GLN A 1 89 ? 0.554 -6.527 31.668 1.00 5.25 89 GLN A C 1
ATOM 679 O O . GLN A 1 89 ? 0.374 -7.578 31.051 1.00 6.97 89 GLN A O 1
ATOM 685 N N . PHE A 1 90 ? -0.372 -5.575 31.778 1.00 5.73 90 PHE A N 1
ATOM 686 C CA . PHE A 1 90 ? -1.676 -5.685 31.125 1.00 5.09 90 PHE A CA 1
ATOM 687 C C . PHE A 1 90 ? -1.481 -5.173 29.699 1.00 7.09 90 PHE A C 1
ATOM 688 O O . PHE A 1 90 ? -0.686 -4.260 29.470 1.00 6.42 90 PHE A O 1
ATOM 696 N N . HIS A 1 91 ? -2.209 -5.752 28.749 1.00 5.30 91 HIS A N 1
ATOM 697 C CA . HIS A 1 91 ? -2.083 -5.383 27.339 1.00 5.88 91 HIS A CA 1
ATOM 698 C C . HIS A 1 91 ? -2.590 -3.995 26.942 1.00 5.83 91 HIS A C 1
ATOM 699 O O . HIS A 1 91 ? -2.100 -3.406 25.977 1.00 6.90 91 HIS A O 1
ATOM 706 N N . TYR A 1 92 ? -3.575 -3.483 27.672 1.00 7.22 92 TYR A N 1
ATOM 707 C CA . TYR A 1 92 ? -4.145 -2.171 27.381 1.00 5.77 92 TYR A CA 1
ATOM 708 C C . TYR A 1 92 ? -4.592 -1.985 25.935 1.00 6.62 92 TYR A C 1
ATOM 709 O O . TYR A 1 92 ? -4.419 -0.916 25.343 1.00 7.30 92 TYR A O 1
ATOM 718 N N . LEU A 1 93 ? -5.177 -3.034 25.371 1.00 8.29 93 LEU A N 1
ATOM 719 C CA . LEU A 1 93 ? -5.691 -2.974 24.008 1.00 8.69 93 LEU A CA 1
ATOM 720 C C . LEU A 1 93 ? -7.092 -2.379 24.067 1.00 11.49 93 LEU A C 1
ATOM 721 O O . LEU A 1 93 ? -7.808 -2.568 25.053 1.00 9.21 93 LEU A O 1
ATOM 726 N N . ILE A 1 94 ? -7.474 -1.646 23.029 1.00 9.74 94 ILE A N 1
ATOM 727 C CA . ILE A 1 94 ? -8.809 -1.057 22.973 1.00 9.26 94 ILE A CA 1
ATOM 728 C C . ILE A 1 94 ? -9.722 -2.173 22.463 1.00 10.80 94 ILE A C 1
ATOM 729 O O . ILE A 1 94 ? -9.538 -2.675 21.358 1.00 8.29 94 ILE A O 1
ATOM 734 N N . PRO A 1 95 ? -10.718 -2.574 23.270 1.00 11.75 95 PRO A N 1
ATOM 735 C CA . PRO A 1 95 ? -11.657 -3.646 22.916 1.00 12.58 95 PRO A CA 1
ATOM 736 C C . PRO A 1 95 ? -12.420 -3.520 21.601 1.00 12.00 95 PRO A C 1
ATOM 737 O O . PRO A 1 95 ? -12.695 -4.524 20.946 1.00 13.26 95 PRO A O 1
ATOM 741 N N . GLU A 1 96 ? -12.753 -2.293 21.213 1.00 10.42 96 GLU A N 1
ATOM 742 C CA . GLU A 1 96 ? -13.501 -2.062 19.983 1.00 14.26 96 GLU A CA 1
ATOM 743 C C . GLU A 1 96 ? -12.663 -2.167 18.714 1.00 14.29 96 GLU A C 1
ATOM 744 O O . GLU A 1 96 ? -13.203 -2.342 17.618 1.00 15.68 96 GLU A O 1
ATOM 750 N N . LEU A 1 97 ? -11.346 -2.061 18.856 1.00 10.96 97 LEU A N 1
ATOM 751 C CA . LEU A 1 97 ? -10.453 -2.102 17.699 1.00 10.72 97 LEU A CA 1
ATOM 752 C C . LEU A 1 97 ? -9.817 -3.457 17.420 1.00 10.22 97 LEU A C 1
ATOM 753 O O . LEU A 1 97 ? -9.560 -4.236 18.339 1.00 10.30 97 LEU A O 1
ATOM 758 N N . THR A 1 98 ? -9.566 -3.728 16.141 1.00 8.72 98 THR A N 1
ATOM 759 C CA . THR A 1 98 ? -8.929 -4.975 15.733 1.00 8.95 98 THR A CA 1
ATOM 760 C C . THR A 1 98 ? -7.461 -4.897 16.132 1.00 9.39 98 THR A C 1
ATOM 761 O O . THR A 1 98 ? -6.983 -3.839 16.538 1.00 10.42 98 THR A O 1
ATOM 765 N N . ALA A 1 99 ? -6.752 -6.015 16.011 1.00 9.45 99 ALA A N 1
ATOM 766 C CA . ALA A 1 99 ? -5.332 -6.048 16.344 1.00 6.80 99 ALA A CA 1
ATOM 767 C C . ALA A 1 99 ? -4.600 -4.994 15.521 1.00 9.58 99 ALA A C 1
ATOM 768 O O . ALA A 1 99 ? -3.798 -4.225 16.051 1.00 7.88 99 ALA A O 1
ATOM 770 N N . LEU A 1 100 ? -4.885 -4.952 14.223 1.00 8.73 100 LEU A N 1
ATOM 771 C CA . LEU A 1 100 ? -4.236 -3.982 13.347 1.00 9.39 100 LEU A CA 1
ATOM 772 C C . LEU A 1 100 ? -4.586 -2.544 13.732 1.00 9.24 100 LEU A C 1
ATOM 773 O O . LEU A 1 100 ? -3.707 -1.684 13.802 1.00 9.70 100 LEU A O 1
ATOM 778 N N . GLU A 1 101 ? -5.862 -2.279 13.993 1.00 8.27 101 GLU A N 1
ATOM 779 C CA . GLU A 1 101 ? -6.279 -0.928 14.369 1.00 9.71 101 GLU A CA 1
ATOM 780 C C . GLU A 1 101 ? -5.620 -0.487 15.682 1.00 9.18 101 GLU A C 1
ATOM 781 O O . GLU A 1 101 ? -5.283 0.683 15.850 1.00 9.59 101 GLU A O 1
ATOM 787 N N . ASN A 1 102 ? -5.430 -1.425 16.606 1.00 6.40 102 ASN A N 1
ATOM 788 C CA . ASN A 1 102 ? -4.787 -1.111 17.883 1.00 6.99 102 ASN A CA 1
ATOM 789 C C . ASN A 1 102 ? -3.322 -0.732 17.680 1.00 7.60 102 ASN A C 1
ATOM 790 O O . ASN A 1 102 ? -2.807 0.176 18.331 1.00 9.41 102 ASN A O 1
ATOM 795 N N . VAL A 1 103 ? -2.656 -1.436 16.772 1.00 5.96 103 VAL A N 1
ATOM 796 C CA . VAL A 1 103 ? -1.247 -1.185 16.497 1.00 6.22 103 VAL A CA 1
ATOM 797 C C . VAL A 1 103 ? -0.979 0.156 15.816 1.00 8.03 103 VAL A C 1
ATOM 798 O O . VAL A 1 103 ? 0.052 0.779 16.062 1.00 8.17 103 VAL A O 1
ATOM 802 N N . ILE A 1 104 ? -1.898 0.615 14.974 1.00 8.50 104 ILE A N 1
ATOM 803 C CA . ILE A 1 104 ? -1.672 1.879 14.275 1.00 11.14 104 ILE A CA 1
ATOM 804 C C . ILE A 1 104 ? -1.990 3.146 15.065 1.00 10.44 104 ILE A C 1
ATOM 805 O O . ILE A 1 104 ? -1.616 4.242 14.648 1.00 9.61 104 ILE A O 1
ATOM 810 N N . VAL A 1 105 ? -2.660 3.008 16.207 1.00 11.15 105 VAL A N 1
ATOM 811 C CA . VAL A 1 105 ? -3.010 4.174 17.017 1.00 9.99 105 VAL A CA 1
ATOM 812 C C . VAL A 1 105 ? -1.859 5.167 17.208 1.00 10.63 105 VAL A C 1
ATOM 813 O O . VAL A 1 105 ? -2.025 6.361 16.963 1.00 10.51 105 VAL A O 1
ATOM 817 N N . PRO A 1 106 ? -0.680 4.695 17.661 1.00 10.54 106 PRO A N 1
ATOM 818 C CA . PRO A 1 106 ? 0.435 5.634 17.848 1.00 11.15 106 PRO A CA 1
ATOM 819 C C . PRO A 1 106 ? 0.913 6.264 16.535 1.00 9.92 106 PRO A C 1
ATOM 820 O O . PRO A 1 106 ? 1.456 7.369 16.526 1.00 13.21 106 PRO A O 1
ATOM 824 N N . MET A 1 107 ? 0.709 5.557 15.428 1.00 11.00 107 MET A N 1
ATOM 825 C CA . MET A 1 107 ? 1.110 6.070 14.123 1.00 11.73 107 MET A CA 1
ATOM 826 C C . MET A 1 107 ? 0.190 7.216 13.722 1.00 14.42 107 MET A C 1
ATOM 827 O O . MET A 1 107 ? 0.640 8.251 13.224 1.00 15.75 107 MET A O 1
ATOM 832 N N . LEU A 1 108 ? -1.106 7.028 13.942 1.00 13.85 108 LEU A N 1
ATOM 833 C CA . LEU A 1 108 ? -2.076 8.058 13.596 1.00 16.73 108 LEU A CA 1
ATOM 834 C C . LEU A 1 108 ? -1.852 9.311 14.436 1.00 18.43 108 LEU A C 1
ATOM 835 O O . LEU A 1 108 ? -2.071 10.428 13.965 1.00 18.20 108 LEU A O 1
ATOM 840 N N . LYS A 1 109 ? -1.405 9.124 15.676 1.00 20.81 109 LYS A N 1
ATOM 841 C CA . LYS A 1 109 ? -1.143 10.253 16.565 1.00 19.80 109 LYS A CA 1
ATOM 842 C C . LYS A 1 109 ? -0.008 11.103 16.008 1.00 22.08 109 LYS A C 1
ATOM 843 O O . LYS A 1 109 ? 0.123 12.281 16.342 1.00 20.34 109 LYS A O 1
ATOM 849 N N . MET A 1 110 ? 0.811 10.493 15.159 1.00 22.73 110 MET A N 1
ATOM 850 C CA . MET A 1 110 ? 1.934 11.180 14.539 1.00 27.36 110 MET A CA 1
ATOM 851 C C . MET A 1 110 ? 1.502 11.809 13.218 1.00 27.99 110 MET A C 1
ATOM 852 O O . MET A 1 110 ? 2.298 12.449 12.533 1.00 30.23 110 MET A O 1
ATOM 857 N N . GLY A 1 111 ? 0.234 11.617 12.869 1.00 26.89 111 GLY A N 1
ATOM 858 C CA . GLY A 1 111 ? -0.286 12.176 11.634 1.00 27.89 111 GLY A CA 1
ATOM 859 C C . GLY A 1 1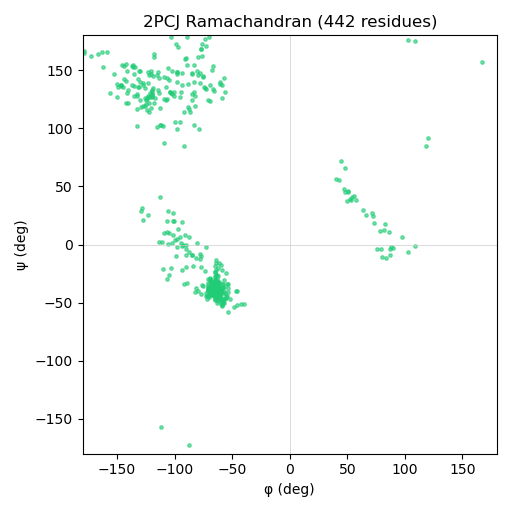11 ? 0.009 11.341 10.403 1.00 27.33 111 GLY A C 1
ATOM 860 O O . GLY A 1 111 ? -0.078 11.836 9.279 1.00 27.34 111 GLY A O 1
ATOM 861 N N . LYS A 1 112 ? 0.360 10.075 10.606 1.00 25.67 112 LYS A N 1
ATOM 862 C CA . LYS A 1 112 ? 0.660 9.183 9.490 1.00 25.04 112 LYS A CA 1
ATOM 863 C C . LYS A 1 112 ? -0.622 8.765 8.772 1.00 21.61 112 LYS A C 1
ATOM 864 O O . LYS A 1 112 ? -1.622 8.440 9.411 1.00 19.18 112 LYS A O 1
ATOM 870 N N . PRO A 1 113 ? -0.612 8.779 7.429 1.00 20.28 113 PRO A N 1
ATOM 871 C CA . PRO A 1 113 ? -1.797 8.384 6.660 1.00 20.01 113 PRO A CA 1
ATOM 872 C C . PRO A 1 113 ? -2.202 6.965 7.049 1.00 20.36 113 PRO A C 1
ATOM 873 O O . PRO A 1 113 ? -1.343 6.121 7.296 1.00 19.97 113 PRO A O 1
ATOM 877 N N . LYS A 1 114 ? -3.503 6.701 7.101 1.00 18.06 114 LYS A N 1
ATOM 878 C CA . LYS A 1 114 ? -3.978 5.378 7.484 1.00 18.62 114 LYS A CA 1
ATOM 879 C C . LYS A 1 114 ? -3.476 4.275 6.566 1.00 19.60 114 LYS A C 1
ATOM 880 O O . LYS A 1 114 ? -3.149 3.181 7.028 1.00 15.76 114 LYS A O 1
ATOM 886 N N . LYS A 1 115 ? -3.417 4.566 5.267 1.00 18.21 115 LYS A N 1
ATOM 887 C CA . LYS A 1 115 ? -2.949 3.598 4.279 1.00 21.43 115 LYS A CA 1
ATOM 888 C C . LYS A 1 115 ? -1.577 3.043 4.655 1.00 17.27 115 LYS A C 1
ATOM 889 O O . LYS A 1 115 ? -1.401 1.831 4.810 1.00 17.43 115 LYS A O 1
ATOM 895 N N . GLU A 1 116 ? -0.607 3.937 4.803 1.00 18.61 116 GLU A N 1
ATOM 896 C CA . GLU A 1 116 ? 0.746 3.533 5.140 1.00 18.35 116 GLU A CA 1
ATOM 897 C C . GLU A 1 116 ? 0.857 3.002 6.559 1.00 13.42 116 GLU A C 1
ATOM 898 O O . GLU A 1 116 ? 1.674 2.125 6.824 1.00 13.64 116 GLU A O 1
ATOM 904 N N . ALA A 1 117 ? 0.037 3.523 7.468 1.00 13.50 117 ALA A N 1
ATOM 905 C CA . ALA A 1 117 ? 0.072 3.051 8.848 1.00 9.62 117 ALA A CA 1
ATOM 906 C C . ALA A 1 117 ? -0.323 1.578 8.883 1.00 11.59 117 ALA A C 1
ATOM 907 O O . ALA A 1 117 ? 0.333 0.765 9.532 1.00 11.63 117 ALA A O 1
ATOM 909 N N . LYS A 1 118 ? -1.389 1.231 8.167 1.00 9.68 118 LYS A N 1
ATOM 910 C CA . LYS A 1 118 ? -1.846 -0.151 8.134 1.00 10.55 118 LYS A CA 1
ATOM 911 C C . LYS A 1 118 ? -0.818 -1.077 7.500 1.00 8.57 118 LYS A C 1
ATOM 912 O O . LYS A 1 118 ? -0.675 -2.224 7.915 1.00 11.32 118 LYS A O 1
ATOM 918 N N . GLU A 1 119 ? -0.097 -0.592 6.493 1.00 8.74 119 GLU A N 1
ATOM 919 C CA . GLU A 1 119 ? 0.916 -1.427 5.860 1.00 11.65 119 GLU A CA 1
ATOM 920 C C . GLU A 1 119 ? 2.022 -1.766 6.855 1.00 10.19 119 GLU A C 1
ATOM 921 O O . GLU A 1 119 ? 2.454 -2.917 6.945 1.00 10.62 119 GLU A O 1
ATOM 927 N N . ARG A 1 120 ? 2.480 -0.775 7.613 1.00 11.03 120 ARG A N 1
ATOM 928 C CA . ARG A 1 120 ? 3.530 -1.048 8.589 1.00 12.25 120 ARG A CA 1
ATOM 929 C C . ARG A 1 120 ? 2.967 -1.871 9.743 1.00 9.81 120 ARG A C 1
ATOM 930 O O . ARG A 1 120 ? 3.662 -2.712 10.303 1.00 9.33 120 ARG A O 1
ATOM 938 N N . GLY A 1 121 ? 1.707 -1.621 10.093 1.00 8.78 121 GLY A N 1
ATOM 939 C CA . GLY A 1 121 ? 1.077 -2.369 11.169 1.00 8.48 121 GLY A CA 1
ATOM 940 C C . GLY A 1 121 ? 1.011 -3.845 10.825 1.00 9.44 121 GLY A C 1
ATOM 941 O O . GLY A 1 121 ? 1.257 -4.702 11.678 1.00 9.21 121 GLY A O 1
ATOM 942 N N . GLU A 1 122 ? 0.675 -4.151 9.572 1.00 8.88 122 GLU A N 1
ATOM 943 C CA . GLU A 1 122 ? 0.612 -5.541 9.132 1.00 11.00 122 GLU A CA 1
ATOM 944 C C . GLU A 1 122 ? 2.009 -6.150 9.186 1.00 9.61 122 GLU A C 1
ATOM 945 O O . GLU A 1 122 ? 2.176 -7.311 9.559 1.00 13.55 122 GLU A O 1
ATOM 951 N N . TYR A 1 123 ? 3.012 -5.362 8.808 1.00 12.50 123 TYR A N 1
ATOM 952 C CA . TYR A 1 123 ? 4.395 -5.819 8.840 1.00 12.41 123 TYR A CA 1
ATOM 953 C C . TYR A 1 123 ? 4.759 -6.220 10.268 1.00 10.77 123 TYR A C 1
ATOM 954 O O . TYR A 1 123 ? 5.231 -7.330 10.514 1.00 9.13 123 TYR A O 1
ATOM 963 N N . LEU A 1 124 ? 4.518 -5.314 11.211 1.00 9.68 124 LEU A N 1
ATOM 964 C CA . LEU A 1 124 ? 4.835 -5.577 12.610 1.00 8.60 124 LEU A CA 1
ATOM 965 C C . LEU A 1 124 ? 4.105 -6.800 13.162 1.00 8.55 124 LEU A C 1
ATOM 966 O O . LEU A 1 124 ? 4.719 -7.664 13.787 1.00 10.56 124 LEU A O 1
ATOM 971 N N . LEU A 1 125 ? 2.803 -6.888 12.920 1.00 8.27 125 LEU A N 1
ATOM 972 C CA . LEU A 1 125 ? 2.041 -8.028 13.408 1.00 10.08 125 LEU A CA 1
ATOM 973 C C . LEU A 1 125 ? 2.507 -9.327 12.759 1.00 8.44 125 LEU A C 1
ATOM 974 O O . LEU A 1 125 ? 2.563 -10.369 13.413 1.00 10.86 125 LEU A O 1
ATOM 979 N N . SER A 1 126 ? 2.862 -9.265 11.479 1.00 9.59 126 SER A N 1
ATOM 980 C CA . SER A 1 126 ? 3.332 -10.455 10.775 1.00 11.12 126 SER A CA 1
ATOM 981 C C . SER A 1 126 ? 4.649 -10.946 11.366 1.00 11.79 126 SER A C 1
ATOM 982 O O . SER A 1 126 ? 4.861 -12.150 11.522 1.00 16.66 126 SER A O 1
ATOM 985 N N . GLU A 1 127 ? 5.531 -10.010 11.698 1.00 12.65 127 GLU A N 1
ATOM 986 C CA . GLU A 1 127 ? 6.819 -10.355 12.280 1.00 14.48 127 GLU A CA 1
ATOM 987 C C . GLU A 1 127 ? 6.649 -11.002 13.647 1.00 16.32 127 GLU A C 1
ATOM 988 O O . GLU A 1 127 ? 7.456 -11.844 14.051 1.00 16.39 127 GLU A O 1
ATOM 994 N N . LEU A 1 128 ? 5.594 -10.610 14.354 1.00 12.40 128 LEU A N 1
ATOM 995 C CA . LEU A 1 128 ? 5.333 -11.152 15.680 1.00 14.44 128 LEU A CA 1
ATOM 996 C C . LEU A 1 128 ? 4.396 -12.359 15.684 1.00 14.05 128 LEU A C 1
ATOM 997 O O . LEU A 1 128 ? 3.816 -12.694 16.715 1.00 14.10 128 LEU A O 1
ATOM 1002 N N .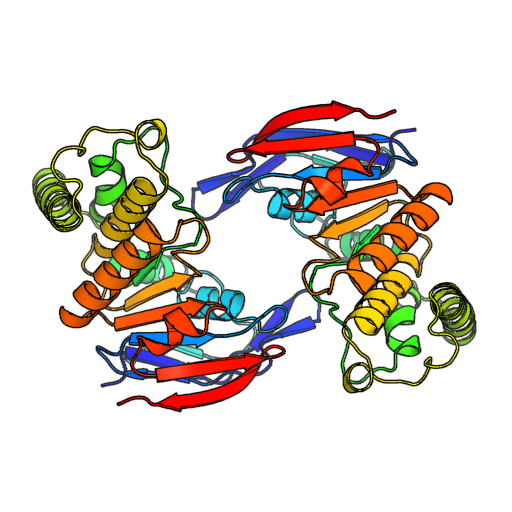 GLY A 1 129 ? 4.254 -13.008 14.531 1.00 13.67 129 GLY A N 1
ATOM 1003 C CA . GLY A 1 129 ? 3.409 -14.189 14.433 1.00 16.31 129 GLY A CA 1
ATOM 1004 C C . GLY A 1 129 ? 1.900 -14.013 14.489 1.00 16.72 129 GLY A C 1
ATOM 1005 O O . GLY A 1 129 ? 1.181 -14.949 14.844 1.00 17.65 129 GLY A O 1
ATOM 1006 N N . LEU A 1 130 ? 1.409 -12.830 14.136 1.00 12.22 130 LEU A N 1
ATOM 1007 C CA . LEU A 1 130 ? -0.029 -12.566 14.153 1.00 10.85 130 LEU A CA 1
ATOM 1008 C C . LEU A 1 130 ? -0.520 -12.104 12.781 1.00 12.93 130 LEU A C 1
ATOM 1009 O O . LEU A 1 130 ? -1.540 -11.424 12.669 1.00 12.43 130 LEU A O 1
ATOM 1014 N N . GLY A 1 131 ? 0.208 -12.490 11.737 1.00 12.35 131 GLY A N 1
ATOM 1015 C CA . GLY A 1 131 ? -0.157 -12.099 10.387 1.00 13.82 131 GLY A CA 1
ATOM 1016 C C . GLY A 1 131 ? -1.506 -12.620 9.923 1.00 15.33 131 GLY A C 1
ATOM 1017 O O . GLY A 1 131 ? -2.088 -12.088 8.978 1.00 17.17 131 GLY A O 1
ATOM 1018 N N . ASP A 1 132 ? -2.003 -13.660 10.582 1.00 15.70 132 ASP A N 1
ATOM 1019 C CA . ASP A 1 132 ? -3.289 -14.250 10.227 1.00 18.73 132 ASP A CA 1
ATOM 1020 C C . ASP A 1 132 ? -4.422 -13.784 11.139 1.00 17.64 132 ASP A C 1
ATOM 1021 O O . ASP A 1 132 ? -5.556 -14.251 11.013 1.00 18.57 132 ASP A O 1
ATOM 1026 N N . LYS A 1 133 ? -4.122 -12.867 12.057 1.00 13.16 133 LYS A N 1
ATOM 1027 C CA . LYS A 1 133 ? -5.139 -12.375 12.980 1.00 10.41 133 LYS A CA 1
ATOM 1028 C C . LYS A 1 133 ? -5.242 -10.851 13.017 1.00 11.22 133 LYS A C 1
ATOM 1029 O O . LYS A 1 133 ? -5.593 -10.265 14.042 1.00 10.11 133 LYS A O 1
ATOM 1035 N N . LEU A 1 134 ? -4.960 -10.220 11.881 1.00 11.94 134 LEU A N 1
ATOM 1036 C CA . LEU A 1 134 ? -5.006 -8.765 11.767 1.00 9.85 134 LEU A CA 1
ATOM 1037 C C . LEU A 1 134 ? -6.364 -8.152 12.109 1.00 12.39 134 LEU A C 1
ATOM 1038 O O . LEU A 1 134 ? -6.428 -7.068 12.686 1.00 11.37 134 LEU A O 1
ATOM 1043 N N . SER A 1 135 ? -7.444 -8.843 11.750 1.00 11.73 135 SER A N 1
ATOM 1044 C CA . SER A 1 135 ? -8.792 -8.341 11.998 1.00 11.38 135 SER A CA 1
ATOM 1045 C C . SER A 1 135 ? -9.444 -8.860 13.275 1.00 12.37 135 SER A C 1
ATOM 1046 O O . SER A 1 135 ? -10.621 -8.598 13.521 1.00 15.50 135 SER A O 1
ATOM 1049 N N . ARG A 1 136 ? -8.690 -9.597 14.085 1.00 10.91 136 ARG A N 1
ATOM 1050 C CA . ARG A 1 136 ? -9.224 -10.127 15.337 1.00 10.47 136 ARG A CA 1
ATOM 1051 C C . ARG A 1 136 ? -9.263 -9.043 16.404 1.00 11.47 136 ARG A C 1
ATOM 1052 O O . ARG A 1 136 ? -8.334 -8.242 16.519 1.00 13.79 136 ARG A O 1
ATOM 1060 N N . LYS A 1 137 ? -10.341 -9.010 17.181 1.00 10.79 137 LYS A N 1
ATOM 1061 C CA . LYS A 1 137 ? -10.453 -8.036 18.260 1.00 9.89 137 LYS A CA 1
ATOM 1062 C C . LYS A 1 137 ? -9.874 -8.682 19.517 1.00 9.09 137 LYS A C 1
ATOM 1063 O O . LYS A 1 137 ? -9.751 -9.908 19.594 1.00 9.04 137 LYS A O 1
ATOM 1069 N N . PRO A 1 138 ? -9.492 -7.870 20.513 1.00 9.31 138 PRO A N 1
ATOM 1070 C CA . PRO A 1 138 ? -8.915 -8.402 21.754 1.00 9.90 138 PRO A CA 1
ATOM 1071 C C . PRO A 1 138 ? -9.636 -9.580 22.405 1.00 10.22 138 PRO A C 1
ATOM 1072 O O . PRO A 1 138 ? -8.987 -10.511 22.884 1.00 10.96 138 PRO A O 1
ATOM 1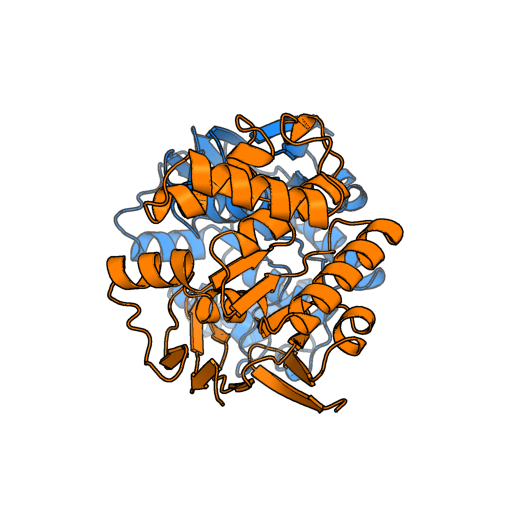076 N N . TYR A 1 139 ? -10.966 -9.559 22.418 1.00 10.31 139 TYR A N 1
ATOM 1077 C CA . TYR A 1 139 ? -11.708 -10.644 23.049 1.00 12.89 139 TYR A CA 1
ATOM 1078 C C . TYR A 1 139 ? -11.498 -11.980 22.341 1.00 12.92 139 TYR A C 1
ATOM 1079 O O . TYR A 1 139 ? -11.794 -13.035 22.900 1.00 15.76 139 TYR A O 1
ATOM 1088 N N . GLU A 1 140 ? -10.969 -11.928 21.121 1.00 11.10 140 GLU A N 1
ATOM 1089 C CA . GLU A 1 140 ? -10.725 -13.133 20.326 1.00 11.81 140 GLU A CA 1
ATOM 1090 C C . GLU A 1 140 ? -9.281 -13.610 20.414 1.00 13.46 140 GLU A C 1
ATOM 1091 O O . GLU A 1 140 ? -8.893 -14.555 19.728 1.00 17.09 140 GLU A O 1
ATOM 1097 N N . LEU A 1 141 ? -8.485 -12.958 21.252 1.00 10.12 141 LEU A N 1
ATOM 1098 C CA . LEU A 1 141 ? -7.079 -13.312 21.381 1.00 8.93 141 LEU A CA 1
ATOM 1099 C C . LEU A 1 141 ? -6.703 -13.844 22.756 1.00 10.34 141 LEU A C 1
ATOM 1100 O O . LEU A 1 141 ? -7.255 -13.423 23.768 1.00 12.14 141 LEU A O 1
ATOM 1105 N N . SER A 1 142 ? -5.755 -14.775 22.780 1.00 10.41 142 SER A N 1
ATOM 1106 C CA . SER A 1 142 ? -5.284 -15.353 24.031 1.00 10.76 142 SER A CA 1
ATOM 1107 C C . SER A 1 142 ? -4.358 -14.341 24.699 1.00 12.69 142 SER A C 1
ATOM 1108 O O . SER A 1 142 ? -3.956 -13.360 24.078 1.00 11.28 142 SER A O 1
ATOM 1111 N N . GLY A 1 143 ? -4.011 -14.586 25.958 1.00 9.99 143 GLY A N 1
ATOM 1112 C CA . GLY A 1 143 ? -3.134 -13.676 26.674 1.00 10.11 143 GLY A CA 1
ATOM 1113 C C . GLY A 1 143 ? -1.809 -13.428 25.976 1.00 10.83 143 GLY A C 1
ATOM 1114 O O . GLY A 1 143 ? -1.342 -12.284 25.889 1.00 9.65 143 GLY A O 1
ATOM 1115 N N . GLY A 1 144 ? -1.193 -14.499 25.483 1.00 9.41 144 GLY A N 1
ATOM 1116 C CA . GLY A 1 144 ? 0.081 -14.363 24.800 1.00 8.80 144 GLY A CA 1
ATOM 1117 C C . GLY A 1 144 ? -0.036 -13.576 23.507 1.00 9.96 144 GLY A C 1
ATOM 1118 O O . GLY A 1 144 ? 0.871 -12.824 23.146 1.00 9.51 144 GLY A O 1
ATOM 1119 N N . GLU A 1 145 ? -1.145 -13.754 22.798 1.00 7.96 145 GLU A N 1
ATOM 1120 C CA . GLU A 1 145 ? -1.355 -13.034 21.544 1.00 8.33 145 GLU A CA 1
ATOM 1121 C C . GLU A 1 145 ? -1.612 -11.562 21.846 1.00 8.30 145 GLU A C 1
ATOM 1122 O O . GLU A 1 145 ? -1.140 -10.680 21.135 1.00 6.30 145 GLU A O 1
ATOM 1128 N N . GLN A 1 146 ? -2.360 -11.299 22.911 1.00 7.23 146 GLN A N 1
ATOM 1129 C CA . GLN A 1 146 ? -2.649 -9.922 23.292 1.00 2.19 146 GLN A CA 1
ATOM 1130 C C . GLN A 1 146 ? -1.360 -9.169 23.616 1.00 4.93 146 GLN A C 1
ATOM 1131 O O . GLN A 1 146 ? -1.186 -8.015 23.207 1.00 5.44 146 GLN A O 1
ATOM 1137 N N . GLN A 1 147 ? -0.457 -9.813 24.348 1.00 6.40 147 GLN A N 1
ATOM 1138 C CA . GLN A 1 147 ? 0.809 -9.164 24.682 1.00 9.91 147 GLN A CA 1
ATOM 1139 C C . GLN A 1 147 ? 1.620 -8.897 23.419 1.00 8.73 147 GLN A C 1
ATOM 1140 O O . GLN A 1 147 ? 2.296 -7.874 23.322 1.00 9.24 147 GLN A O 1
ATOM 1146 N N . ARG A 1 148 ? 1.557 -9.802 22.446 1.00 6.85 148 ARG A N 1
ATOM 1147 C CA . ARG A 1 148 ? 2.304 -9.587 21.211 1.00 7.02 148 ARG A CA 1
ATOM 1148 C C . ARG A 1 148 ? 1.739 -8.408 20.419 1.00 6.41 148 ARG A C 1
ATOM 1149 O O . ARG A 1 148 ? 2.482 -7.706 19.736 1.00 6.23 148 ARG A O 1
ATOM 1157 N N . VAL A 1 149 ? 0.431 -8.178 20.505 1.00 5.32 149 VAL A N 1
ATOM 1158 C CA . VAL A 1 149 ? -0.155 -7.032 19.812 1.00 4.43 149 VAL A CA 1
ATOM 1159 C C . VAL A 1 149 ? 0.374 -5.763 20.483 1.00 6.91 149 VAL A C 1
ATOM 1160 O O . VAL A 1 149 ? 0.680 -4.776 19.817 1.00 5.86 149 VAL A O 1
ATOM 1164 N N . ALA A 1 150 ? 0.480 -5.792 21.811 1.00 7.22 150 ALA A N 1
ATOM 1165 C CA . ALA A 1 150 ? 0.987 -4.642 22.561 1.00 6.10 150 ALA A CA 1
ATOM 1166 C C . ALA A 1 150 ? 2.441 -4.348 22.183 1.00 6.97 150 ALA A C 1
ATOM 1167 O O . ALA A 1 150 ? 2.861 -3.188 22.139 1.00 6.27 150 ALA A O 1
ATOM 1169 N N . ILE A 1 151 ? 3.211 -5.399 21.919 1.00 5.41 151 ILE A N 1
ATOM 1170 C CA . ILE A 1 151 ? 4.606 -5.215 21.539 1.00 6.59 151 ILE A CA 1
ATOM 1171 C C . ILE A 1 151 ? 4.660 -4.597 20.147 1.00 5.03 151 ILE A C 1
ATOM 1172 O O . ILE A 1 151 ? 5.439 -3.679 19.899 1.00 6.06 151 ILE A O 1
ATOM 1177 N N . ALA A 1 152 ? 3.825 -5.095 19.241 1.00 5.02 152 ALA A N 1
ATOM 1178 C CA . ALA A 1 152 ? 3.784 -4.547 17.886 1.00 5.73 152 ALA A CA 1
ATOM 1179 C C . ALA A 1 152 ? 3.455 -3.058 17.962 1.00 5.61 152 ALA A C 1
ATOM 1180 O O . ALA A 1 152 ? 4.045 -2.241 17.256 1.00 6.05 152 ALA A O 1
ATOM 1182 N N . ARG A 1 153 ? 2.512 -2.708 18.828 1.00 6.21 153 ARG A N 1
ATOM 1183 C CA . ARG A 1 153 ? 2.115 -1.316 18.999 1.00 5.39 153 ARG A CA 1
ATOM 1184 C C . ARG A 1 153 ? 3.274 -0.497 19.560 1.00 7.94 153 ARG A C 1
ATOM 1185 O O . ARG A 1 153 ? 3.477 0.654 19.180 1.00 8.61 153 ARG A O 1
ATOM 1193 N N . ALA A 1 154 ? 4.037 -1.095 20.468 1.00 6.17 154 ALA A N 1
ATOM 1194 C CA . ALA A 1 154 ? 5.168 -0.392 21.062 1.00 6.94 154 ALA A CA 1
ATOM 1195 C C . ALA A 1 154 ? 6.249 -0.081 20.029 1.00 7.20 154 ALA A C 1
ATOM 1196 O O . ALA A 1 154 ? 6.999 0.886 20.176 1.00 8.94 154 ALA A O 1
ATOM 1198 N N . LEU A 1 155 ? 6.321 -0.899 18.983 1.00 6.52 155 LEU A N 1
ATOM 1199 C CA . LEU A 1 155 ? 7.318 -0.725 17.928 1.00 7.74 155 LEU A CA 1
ATOM 1200 C C . LEU A 1 155 ? 6.792 0.095 16.752 1.00 8.13 155 LEU A C 1
ATOM 1201 O O . LEU A 1 155 ? 7.522 0.365 15.800 1.00 9.32 155 LEU A O 1
ATOM 1206 N N . ALA A 1 156 ? 5.528 0.495 16.836 1.00 8.79 156 ALA A N 1
ATOM 1207 C CA . ALA A 1 156 ? 4.865 1.252 15.774 1.00 8.47 156 ALA A CA 1
ATOM 1208 C C . ALA A 1 156 ? 5.670 2.363 15.106 1.00 10.11 156 ALA A C 1
ATOM 1209 O O . ALA A 1 156 ? 5.744 2.415 13.882 1.00 8.69 156 ALA A O 1
ATOM 1211 N N . ASN A 1 157 ? 6.262 3.248 15.902 1.00 9.57 157 ASN A N 1
ATOM 1212 C CA . ASN A 1 157 ? 7.025 4.372 15.356 1.00 11.62 157 ASN A CA 1
ATOM 1213 C C . ASN A 1 157 ? 8.541 4.236 15.477 1.00 12.44 157 ASN A C 1
ATOM 1214 O O . ASN A 1 157 ? 9.249 5.243 15.534 1.00 13.98 157 ASN A O 1
ATOM 1219 N N . GLU A 1 158 ? 9.031 2.998 15.471 1.00 11.74 158 GLU A N 1
ATOM 1220 C CA . GLU A 1 158 ? 10.456 2.686 15.629 1.00 11.55 158 GLU A CA 1
ATOM 1221 C C . GLU A 1 158 ? 11.048 3.515 16.750 1.00 11.42 158 GLU A C 1
ATOM 1222 O O . GLU A 1 158 ? 11.825 4.446 16.524 1.00 9.89 158 GLU A O 1
ATOM 1228 N N . PRO A 1 159 ? 10.683 3.177 17.990 1.00 10.14 159 PRO A N 1
ATOM 1229 C CA . PRO A 1 159 ? 11.158 3.877 19.183 1.00 9.96 159 PRO A CA 1
ATOM 1230 C C . PRO A 1 159 ? 12.643 3.679 19.427 1.00 11.72 159 PRO A C 1
ATOM 1231 O O . PRO A 1 159 ? 13.217 2.650 19.060 1.00 12.63 159 PRO A O 1
ATOM 1235 N N . ILE A 1 160 ? 13.272 4.676 20.038 1.00 11.02 160 ILE A N 1
ATOM 1236 C CA . ILE A 1 160 ? 14.687 4.573 20.352 1.00 11.77 160 ILE A CA 1
ATOM 1237 C C . ILE A 1 160 ? 14.814 3.830 21.675 1.00 11.13 160 ILE A C 1
ATOM 1238 O O . ILE A 1 160 ? 15.875 3.301 22.009 1.00 13.72 160 ILE A O 1
ATOM 1243 N N . LEU A 1 161 ? 13.717 3.779 22.424 1.00 10.34 161 LEU A N 1
ATOM 1244 C CA . LEU A 1 161 ? 13.725 3.107 23.714 1.00 11.52 161 LEU A CA 1
ATOM 1245 C C . LEU A 1 161 ? 12.370 2.457 23.979 1.00 8.75 161 LEU A C 1
ATOM 1246 O O . LEU A 1 161 ? 11.324 3.055 23.718 1.00 9.54 161 LEU A O 1
ATOM 1251 N N . LEU A 1 162 ? 12.404 1.228 24.487 1.00 8.91 162 LEU A N 1
ATOM 1252 C CA . LEU A 1 162 ? 11.197 0.486 24.818 1.00 5.82 162 LEU A CA 1
ATOM 1253 C C . LEU A 1 162 ? 11.199 0.236 26.328 1.00 11.05 162 LEU A C 1
ATOM 1254 O O . LEU A 1 162 ? 12.172 -0.286 26.876 1.00 12.00 162 LEU A O 1
ATOM 1259 N N . PHE A 1 163 ? 10.119 0.631 26.994 1.00 7.81 163 PHE A N 1
ATOM 1260 C CA . PHE A 1 163 ? 9.968 0.441 28.437 1.00 6.82 163 PHE A CA 1
ATOM 1261 C C . PHE A 1 163 ? 9.003 -0.718 28.670 1.00 9.30 163 PHE A C 1
ATOM 1262 O O . PHE A 1 163 ? 7.927 -0.767 28.068 1.00 10.37 163 PHE A O 1
ATOM 1270 N N . ALA A 1 164 ? 9.385 -1.653 29.535 1.00 6.62 164 ALA A N 1
ATOM 1271 C CA . ALA A 1 164 ? 8.536 -2.807 29.824 1.00 7.06 164 ALA A CA 1
ATOM 1272 C C . ALA A 1 164 ? 8.389 -2.984 31.327 1.00 8.20 164 ALA A C 1
ATOM 1273 O O . ALA A 1 164 ? 9.380 -3.085 32.048 1.00 9.38 164 ALA A O 1
ATOM 1275 N N . ASP A 1 165 ? 7.146 -3.011 31.797 1.00 4.19 165 ASP A N 1
ATOM 1276 C CA . ASP A 1 165 ? 6.875 -3.165 33.223 1.00 8.60 165 ASP A CA 1
ATOM 1277 C C . ASP A 1 165 ? 6.269 -4.550 33.421 1.00 10.59 165 ASP A C 1
ATOM 1278 O O . ASP A 1 165 ? 5.088 -4.752 33.143 1.00 9.94 165 ASP A O 1
ATOM 1283 N N . GLU A 1 166 ? 7.090 -5.490 33.891 1.00 7.50 166 GLU A N 1
ATOM 1284 C CA . GLU A 1 166 ? 6.686 -6.885 34.103 1.00 10.26 166 GLU A CA 1
ATOM 1285 C C . GLU A 1 166 ? 5.850 -7.364 32.913 1.00 7.33 166 GLU A C 1
ATOM 1286 O O . GLU A 1 166 ? 4.732 -7.870 33.074 1.00 7.06 166 GLU A O 1
ATOM 1292 N N . PRO A 1 167 ? 6.402 -7.249 31.702 1.00 7.30 167 PRO A N 1
ATOM 1293 C CA . PRO A 1 167 ? 5.737 -7.644 30.460 1.00 10.76 167 PRO A CA 1
ATOM 1294 C C . PRO A 1 167 ? 5.237 -9.082 30.381 1.00 5.95 167 PRO A C 1
ATOM 1295 O O . PRO A 1 167 ? 4.305 -9.366 29.634 1.00 10.14 167 PRO A O 1
ATOM 1299 N N . THR A 1 168 ? 5.841 -9.985 31.149 1.00 7.85 168 THR A N 1
ATOM 1300 C CA . THR A 1 168 ? 5.418 -11.386 31.124 1.00 9.33 168 THR A CA 1
ATOM 1301 C C . THR A 1 168 ? 4.643 -11.779 32.378 1.00 7.71 168 THR A C 1
ATOM 1302 O O . THR A 1 168 ? 4.379 -12.959 32.604 1.00 8.43 168 THR A O 1
ATOM 1306 N N . GLY A 1 169 ? 4.272 -10.788 33.180 1.00 8.47 169 GLY A N 1
ATOM 1307 C CA . GLY A 1 169 ? 3.548 -11.051 34.414 1.00 7.74 169 GLY A CA 1
ATOM 1308 C C . GLY A 1 169 ? 2.288 -11.888 34.287 1.00 8.91 169 GLY A C 1
ATOM 1309 O O . GLY A 1 169 ? 1.998 -12.702 35.165 1.00 11.25 169 GLY A O 1
ATOM 1310 N N . ASN A 1 170 ? 1.541 -11.695 33.204 1.00 7.52 170 ASN A N 1
ATOM 1311 C CA . ASN A 1 170 ? 0.290 -12.428 32.979 1.00 7.72 170 ASN A CA 1
ATOM 1312 C C . ASN A 1 170 ? 0.463 -13.675 32.123 1.00 10.53 170 ASN A C 1
ATOM 1313 O O . ASN A 1 170 ? -0.510 -14.375 31.850 1.00 10.75 170 ASN A O 1
ATOM 1318 N N . LEU A 1 171 ? 1.691 -13.961 31.707 1.00 8.98 171 LEU A N 1
ATOM 1319 C CA . LEU A 1 171 ? 1.932 -15.083 30.809 1.00 6.39 171 LEU A CA 1
ATOM 1320 C C . LEU A 1 171 ? 2.409 -16.404 31.400 1.00 7.82 171 LEU A C 1
ATOM 1321 O O . LEU A 1 171 ? 3.119 -16.436 32.408 1.00 8.32 171 LEU A O 1
ATOM 1326 N N . ASP A 1 172 ? 2.012 -17.501 30.756 1.00 8.38 172 ASP A N 1
ATOM 1327 C CA . ASP A 1 172 ? 2.442 -18.819 31.204 1.00 13.30 172 ASP A CA 1
ATOM 1328 C C . ASP A 1 172 ? 3.905 -18.960 30.806 1.00 13.51 172 ASP A C 1
ATOM 1329 O O . ASP A 1 172 ? 4.460 -18.066 30.167 1.00 10.49 172 ASP A O 1
ATOM 1334 N N . SER A 1 173 ? 4.528 -20.075 31.174 1.00 11.67 173 SER A N 1
ATOM 1335 C CA . SER A 1 173 ? 5.940 -20.281 30.865 1.00 10.28 173 SER A CA 1
ATOM 1336 C C . SER A 1 173 ? 6.265 -20.240 29.371 1.00 9.93 173 SER A C 1
ATOM 1337 O O . SER A 1 173 ? 7.305 -19.713 28.981 1.00 13.24 173 SER A O 1
ATOM 1340 N N . ALA A 1 174 ? 5.380 -20.777 28.535 1.00 10.70 174 ALA A N 1
ATOM 1341 C CA . ALA A 1 174 ? 5.613 -20.784 27.091 1.00 11.34 174 ALA A CA 1
ATOM 1342 C C . ALA A 1 174 ? 5.626 -19.374 26.507 1.00 11.47 174 ALA A C 1
ATOM 1343 O O . ALA A 1 174 ? 6.521 -19.008 25.737 1.00 8.73 174 ALA A O 1
ATOM 1345 N N . ASN A 1 175 ? 4.628 -18.580 26.869 1.00 10.81 175 ASN A N 1
ATOM 1346 C CA . ASN A 1 175 ? 4.556 -17.219 26.361 1.00 9.07 175 ASN A CA 1
ATOM 1347 C C . ASN A 1 175 ? 5.586 -16.309 27.005 1.00 9.13 175 ASN A C 1
ATOM 1348 O O . ASN A 1 175 ? 5.959 -15.290 26.430 1.00 9.48 175 ASN A O 1
ATOM 1353 N N . THR A 1 176 ? 6.050 -16.677 28.196 1.00 9.76 176 THR A N 1
ATOM 1354 C CA . THR A 1 176 ? 7.064 -15.876 28.868 1.00 9.72 176 THR A CA 1
ATOM 1355 C C . THR A 1 176 ? 8.355 -16.008 28.067 1.00 11.81 176 THR A C 1
ATOM 1356 O O . THR A 1 176 ? 9.050 -15.025 27.822 1.00 13.23 176 THR A O 1
ATOM 1360 N N . LYS A 1 177 ? 8.675 -17.229 27.650 1.00 10.13 177 LYS A N 1
ATOM 1361 C CA . LYS A 1 177 ? 9.883 -17.438 26.866 1.00 12.76 177 LYS A CA 1
ATOM 1362 C C . LYS A 1 177 ? 9.740 -16.784 25.500 1.00 11.91 177 LYS A C 1
ATOM 1363 O O . LYS A 1 177 ? 10.679 -16.168 24.995 1.00 12.25 177 LYS A O 1
ATOM 1369 N N . ARG A 1 178 ? 8.562 -16.916 24.899 1.00 10.42 178 ARG A N 1
ATOM 1370 C CA . ARG A 1 178 ? 8.330 -16.334 23.586 1.00 8.13 178 ARG A CA 1
ATOM 1371 C C . ARG A 1 178 ? 8.503 -14.817 23.606 1.00 10.16 178 ARG A C 1
ATOM 1372 O O . ARG A 1 178 ? 9.135 -14.246 22.718 1.00 9.35 178 ARG A O 1
ATOM 1380 N N . VAL A 1 179 ? 7.946 -14.169 24.623 1.00 7.93 179 VAL A N 1
ATOM 1381 C CA . VAL A 1 179 ? 8.045 -12.718 24.740 1.00 8.59 179 VAL A CA 1
ATOM 1382 C C . VAL A 1 179 ? 9.478 -12.273 25.028 1.00 9.73 179 VAL A C 1
ATOM 1383 O O . VAL A 1 179 ? 9.961 -11.310 24.439 1.00 8.03 179 VAL A O 1
ATOM 1387 N N . MET A 1 180 ? 10.169 -12.969 25.923 1.00 6.48 180 MET A N 1
ATOM 1388 C CA . MET A 1 180 ? 11.548 -12.595 26.214 1.00 9.93 180 MET A CA 1
ATOM 1389 C C . MET A 1 180 ? 12.404 -12.728 24.960 1.00 10.71 180 MET A C 1
ATOM 1390 O O . MET A 1 180 ? 13.263 -11.887 24.704 1.00 10.40 180 MET A O 1
ATOM 1395 N N . ASP A 1 181 ? 12.173 -13.779 24.177 1.00 10.30 181 ASP A N 1
ATOM 1396 C CA . ASP A 1 181 ? 12.932 -13.968 22.944 1.00 11.31 181 ASP A CA 1
ATOM 1397 C C . ASP A 1 181 ? 12.654 -12.823 21.980 1.00 9.27 181 ASP A C 1
ATOM 1398 O O . ASP A 1 181 ? 13.550 -12.374 21.263 1.00 10.81 181 ASP A O 1
ATOM 1403 N N . ILE A 1 182 ? 11.409 -12.360 21.954 1.00 7.97 182 ILE A N 1
ATOM 1404 C CA . ILE A 1 182 ? 11.045 -11.245 21.089 1.00 8.05 182 ILE A CA 1
ATOM 1405 C C . ILE A 1 182 ? 11.813 -10.008 21.542 1.00 7.65 182 ILE A C 1
ATOM 1406 O O . ILE A 1 182 ? 12.339 -9.263 20.717 1.00 7.83 182 ILE A O 1
ATOM 1411 N N . PHE A 1 183 ? 11.884 -9.790 22.856 1.00 6.59 183 PHE A N 1
ATOM 1412 C CA . PHE A 1 183 ? 12.610 -8.637 23.373 1.00 9.18 183 PHE A CA 1
ATOM 1413 C C . PHE A 1 183 ? 14.093 -8.744 23.031 1.00 7.92 183 PHE A C 1
ATOM 1414 O O . PHE A 1 183 ? 14.724 -7.755 22.670 1.00 7.44 183 PHE A O 1
ATOM 1422 N N . LEU A 1 184 ? 14.652 -9.943 23.138 1.00 6.89 184 LEU A N 1
ATOM 1423 C CA . LEU A 1 184 ? 16.064 -10.115 22.815 1.00 6.07 184 LEU A CA 1
ATOM 1424 C C . LEU A 1 184 ? 16.308 -9.797 21.342 1.00 8.75 184 LEU A C 1
ATOM 1425 O O . LEU A 1 184 ? 17.308 -9.167 20.997 1.00 9.99 184 LEU A O 1
ATOM 1430 N N . LYS A 1 185 ? 15.383 -10.215 20.480 1.00 8.66 185 LYS A N 1
ATOM 1431 C CA . LYS A 1 185 ? 15.506 -9.960 19.048 1.00 8.55 185 LYS A CA 1
ATOM 1432 C C . LYS A 1 185 ? 15.372 -8.468 18.764 1.00 7.76 185 LYS A C 1
ATOM 1433 O O . LYS A 1 185 ? 16.091 -7.920 17.932 1.00 9.60 185 LYS A O 1
ATOM 1439 N N . ILE A 1 186 ? 14.443 -7.817 19.456 1.00 7.94 186 ILE A N 1
ATOM 1440 C CA . ILE A 1 186 ? 14.240 -6.380 19.294 1.00 6.42 186 ILE A CA 1
ATOM 1441 C C . ILE A 1 186 ? 15.523 -5.650 19.685 1.00 7.70 186 ILE A C 1
ATOM 1442 O O . ILE A 1 186 ? 15.951 -4.712 19.006 1.00 8.46 186 ILE A O 1
ATOM 1447 N N . ASN A 1 187 ? 16.139 -6.090 20.779 1.00 7.25 187 ASN A N 1
ATOM 1448 C CA . ASN A 1 187 ? 17.374 -5.474 21.242 1.00 9.21 187 ASN A CA 1
ATOM 1449 C C . ASN A 1 187 ? 18.520 -5.738 20.265 1.00 7.51 187 ASN A C 1
ATOM 1450 O O . ASN A 1 187 ? 19.365 -4.871 20.046 1.00 9.92 187 ASN A O 1
ATOM 1455 N N . GLU A 1 188 ? 18.553 -6.935 19.688 1.00 7.80 188 GLU A N 1
ATOM 1456 C CA . GLU A 1 188 ? 19.595 -7.270 18.721 1.00 10.54 188 GLU A CA 1
ATOM 1457 C C . GLU A 1 188 ? 19.432 -6.377 17.499 1.00 13.62 188 GLU A C 1
ATOM 1458 O O . GLU A 1 188 ? 20.387 -6.136 16.757 1.00 14.52 188 GLU A O 1
ATOM 1464 N N . GLY A 1 189 ? 18.211 -5.884 17.313 1.00 12.60 189 GLY A N 1
ATOM 1465 C CA . GLY A 1 189 ? 17.907 -5.006 16.198 1.00 13.80 189 GLY A CA 1
ATOM 1466 C C . GLY A 1 189 ? 18.322 -3.570 16.461 1.00 15.85 189 GLY A C 1
ATOM 1467 O O . GLY A 1 189 ? 18.096 -2.693 15.624 1.00 17.57 189 GLY A O 1
ATOM 1468 N N . GLY A 1 190 ? 18.909 -3.324 17.631 1.00 13.67 190 GLY A N 1
ATOM 1469 C CA . GLY A 1 190 ? 19.374 -1.988 17.968 1.00 15.98 190 GLY A CA 1
ATOM 1470 C C . GLY A 1 190 ? 18.532 -1.168 18.930 1.00 17.77 190 GLY A C 1
ATOM 1471 O O . GLY A 1 190 ? 18.953 -0.087 19.352 1.00 18.37 190 GLY A O 1
ATOM 1472 N N . THR A 1 191 ? 17.356 -1.670 19.294 1.00 11.09 191 THR A N 1
ATOM 1473 C CA . THR A 1 191 ? 16.473 -0.937 20.197 1.00 11.46 191 THR A CA 1
ATOM 1474 C C . THR A 1 191 ? 16.834 -1.108 21.666 1.00 10.68 191 THR A C 1
ATOM 1475 O O . THR A 1 191 ? 16.960 -2.231 22.152 1.00 11.63 191 THR A O 1
ATOM 1479 N N . SER A 1 192 ? 16.993 0.012 22.368 1.00 9.56 192 SER A N 1
ATOM 1480 C CA . SER A 1 192 ? 17.325 -0.015 23.787 1.00 8.76 192 SER A CA 1
ATOM 1481 C C . SER A 1 192 ? 16.076 -0.405 24.571 1.00 8.32 192 SER A C 1
ATOM 1482 O O . SER A 1 192 ? 14.964 -0.023 24.208 1.00 7.46 192 SER A O 1
ATOM 1485 N N . ILE A 1 193 ? 16.254 -1.164 25.646 1.00 7.48 193 ILE A N 1
ATOM 1486 C CA . ILE A 1 193 ? 15.113 -1.587 26.450 1.00 7.66 193 ILE A CA 1
ATOM 1487 C C . ILE A 1 193 ? 15.379 -1.435 27.944 1.00 7.62 193 ILE A C 1
ATOM 1488 O O . ILE A 1 193 ? 16.459 -1.769 28.426 1.00 7.75 193 ILE A O 1
ATOM 1493 N N . VAL A 1 194 ? 14.390 -0.921 28.671 1.00 4.26 194 VAL A N 1
ATOM 1494 C CA . VAL A 1 194 ? 14.492 -0.782 30.123 1.00 4.18 194 VAL A CA 1
ATOM 1495 C C . VAL A 1 194 ? 13.310 -1.587 30.644 1.00 6.52 194 VAL A C 1
ATOM 1496 O O . VAL A 1 194 ? 12.158 -1.230 30.405 1.00 7.14 194 VAL A O 1
ATOM 1500 N N . MET A 1 195 ? 13.602 -2.679 31.344 1.00 5.18 195 MET A N 1
ATOM 1501 C CA . MET A 1 195 ? 12.555 -3.568 31.836 1.00 8.00 195 MET A CA 1
ATOM 1502 C C . MET A 1 195 ? 12.544 -3.804 33.338 1.00 9.08 195 MET A C 1
ATOM 1503 O O . MET A 1 195 ? 13.553 -4.188 33.922 1.00 8.84 195 MET A O 1
ATOM 1508 N N . VAL A 1 196 ? 11.389 -3.577 33.952 1.00 7.13 196 VAL A N 1
ATOM 1509 C CA . VAL A 1 196 ? 11.230 -3.803 35.384 1.00 7.13 196 VAL A CA 1
ATOM 1510 C C . VAL A 1 196 ? 10.692 -5.216 35.567 1.00 8.82 196 VAL A C 1
ATOM 1511 O O . VAL A 1 196 ? 9.802 -5.648 34.832 1.00 7.76 196 VAL A O 1
ATOM 1515 N N . THR A 1 197 ? 11.234 -5.936 36.540 1.00 9.34 197 THR A N 1
ATOM 1516 C CA . THR A 1 197 ? 10.773 -7.291 36.803 1.00 12.59 197 THR A CA 1
ATOM 1517 C C . THR A 1 197 ? 11.202 -7.740 38.190 1.00 14.46 197 THR A C 1
ATOM 1518 O O . THR A 1 197 ? 12.193 -7.255 38.729 1.00 15.67 197 THR A O 1
ATOM 1522 N N . HIS A 1 198 ? 10.436 -8.644 38.785 1.00 17.40 198 HIS A N 1
ATOM 1523 C CA . HIS A 1 198 ? 10.811 -9.152 40.096 1.00 22.07 198 HIS A CA 1
ATOM 1524 C C . HIS A 1 198 ? 11.426 -10.533 39.900 1.00 23.36 198 HIS A C 1
ATOM 1525 O O . HIS A 1 198 ? 11.817 -11.195 40.863 1.00 27.15 198 HIS A O 1
ATOM 1532 N N . GLU A 1 199 ? 11.507 -10.958 38.642 1.00 21.63 199 GLU A N 1
ATOM 1533 C CA . GLU A 1 199 ? 12.066 -12.264 38.301 1.00 23.52 199 GLU A CA 1
ATOM 1534 C C . GLU A 1 199 ? 13.543 -12.191 37.934 1.00 21.16 199 GLU A C 1
ATOM 1535 O O . GLU A 1 199 ? 13.898 -11.735 36.851 1.00 17.97 199 GLU A O 1
ATOM 1541 N N . ARG A 1 200 ? 14.401 -12.650 38.840 1.00 22.42 200 ARG A N 1
ATOM 1542 C CA . ARG A 1 200 ? 15.842 -12.634 38.594 1.00 22.68 200 ARG A CA 1
ATOM 1543 C C . ARG A 1 200 ? 16.231 -13.416 37.344 1.00 22.10 200 ARG A C 1
ATOM 1544 O O . ARG A 1 200 ? 17.165 -13.042 36.630 1.00 18.25 200 ARG A O 1
ATOM 1552 N N . GLU A 1 201 ? 15.506 -14.495 37.074 1.00 20.22 201 GLU A N 1
ATOM 1553 C CA . GLU A 1 201 ? 15.796 -15.327 35.915 1.00 23.68 201 GLU A CA 1
ATOM 1554 C C . GLU A 1 201 ? 15.653 -14.549 34.610 1.00 19.19 201 GLU A C 1
ATOM 1555 O O . GLU A 1 201 ? 16.361 -14.811 33.636 1.00 21.69 201 GLU A O 1
ATOM 1561 N N . LEU A 1 202 ? 14.733 -13.590 34.598 1.00 18.08 202 LEU A N 1
ATOM 1562 C CA . LEU A 1 202 ? 14.525 -12.763 33.419 1.00 13.41 202 LEU A CA 1
ATOM 1563 C C . LEU A 1 202 ? 15.599 -11.683 33.384 1.00 12.71 202 LEU A C 1
ATOM 1564 O O . LEU A 1 202 ? 16.149 -11.366 32.329 1.00 13.69 202 LEU A O 1
ATOM 1569 N N . ALA A 1 203 ? 15.910 -11.127 34.549 1.00 12.30 203 ALA A N 1
ATOM 1570 C CA . ALA A 1 203 ? 16.924 -10.086 34.628 1.00 11.12 203 ALA A CA 1
ATOM 1571 C C . ALA A 1 203 ? 18.284 -10.616 34.171 1.00 12.24 203 ALA A C 1
ATOM 1572 O O . ALA A 1 203 ? 19.075 -9.885 33.583 1.00 14.20 203 ALA A O 1
ATOM 1574 N N . GLU A 1 204 ? 18.550 -11.891 34.436 1.00 13.75 204 GLU A N 1
ATOM 1575 C CA . GLU A 1 204 ? 19.826 -12.490 34.057 1.00 13.59 204 GLU A CA 1
ATOM 1576 C C . GLU A 1 204 ? 20.077 -12.552 32.551 1.00 14.73 204 GLU A C 1
ATOM 1577 O O . GLU A 1 204 ? 21.200 -12.800 32.115 1.00 16.77 204 GLU A O 1
ATOM 1583 N N . LEU A 1 205 ? 19.038 -12.315 31.759 1.00 12.91 205 LEU A N 1
ATOM 1584 C CA . LEU A 1 205 ? 19.168 -12.361 30.306 1.00 14.51 205 LEU A CA 1
ATOM 1585 C C . LEU A 1 205 ? 19.481 -10.992 29.704 1.00 15.32 205 LEU A C 1
ATOM 1586 O O . LEU A 1 205 ? 19.638 -10.866 28.488 1.00 14.86 205 LEU A O 1
ATOM 1591 N N . THR A 1 206 ? 19.586 -9.972 30.551 1.00 9.86 206 THR A N 1
ATOM 1592 C CA . THR A 1 206 ? 19.854 -8.618 30.068 1.00 9.45 206 THR A CA 1
ATOM 1593 C C . THR A 1 206 ? 21.324 -8.205 30.184 1.00 10.44 206 THR A C 1
ATOM 1594 O O . THR A 1 206 ? 22.135 -8.918 30.776 1.00 13.84 206 THR A O 1
ATOM 1598 N N . HIS A 1 207 ? 21.661 -7.048 29.622 1.00 6.09 207 HIS A N 1
ATOM 1599 C CA . HIS A 1 207 ? 23.041 -6.557 29.658 1.00 9.33 207 HIS A CA 1
ATOM 1600 C C . HIS A 1 207 ? 23.450 -5.999 31.010 1.00 11.06 207 HIS A C 1
ATOM 1601 O O . HIS A 1 207 ? 24.601 -6.127 31.426 1.00 13.09 207 HIS A O 1
ATOM 1608 N N . ARG A 1 208 ? 22.506 -5.358 31.685 1.00 10.61 208 ARG A N 1
ATOM 1609 C CA . ARG A 1 208 ? 22.795 -4.736 32.965 1.00 9.97 208 ARG A CA 1
ATOM 1610 C C . ARG A 1 208 ? 21.577 -4.809 33.863 1.00 8.42 208 ARG A C 1
ATOM 1611 O O . ARG A 1 208 ? 20.457 -4.592 33.409 1.00 7.66 208 ARG A O 1
ATOM 1619 N N . THR A 1 209 ? 21.799 -5.128 35.135 1.00 6.57 209 THR A N 1
ATOM 1620 C CA . THR A 1 209 ? 20.703 -5.215 36.091 1.00 6.80 209 THR A CA 1
ATOM 1621 C C . THR A 1 209 ? 20.926 -4.263 37.254 1.00 9.34 209 THR A C 1
ATOM 1622 O O . THR A 1 209 ? 21.944 -4.336 37.939 1.00 8.17 209 THR A O 1
ATOM 1626 N N . LEU A 1 210 ? 19.972 -3.360 37.457 1.00 8.71 210 LEU A N 1
ATOM 1627 C CA . LEU A 1 210 ? 20.035 -2.399 38.549 1.00 10.16 210 LEU A CA 1
ATOM 1628 C C . LEU A 1 210 ? 19.133 -2.920 39.662 1.00 9.13 210 LEU A C 1
ATOM 1629 O O . LEU A 1 210 ? 17.976 -3.248 39.420 1.00 8.83 210 LEU A O 1
ATOM 1634 N N . GLU A 1 211 ? 19.662 -3.010 40.876 1.00 7.01 211 GLU A N 1
ATOM 1635 C CA . GLU A 1 211 ? 18.868 -3.487 42.000 1.00 9.17 211 GLU A CA 1
ATOM 1636 C C . GLU A 1 211 ? 18.439 -2.312 42.861 1.00 9.69 211 GLU A C 1
ATOM 1637 O O . GLU A 1 211 ? 19.260 -1.475 43.237 1.00 7.74 211 GLU A O 1
ATOM 1643 N N . MET A 1 212 ? 17.151 -2.252 43.173 1.00 9.07 212 MET A N 1
ATOM 1644 C CA . MET A 1 212 ? 16.641 -1.172 43.994 1.00 10.30 212 MET A CA 1
ATOM 1645 C C . MET A 1 212 ? 16.119 -1.648 45.336 1.00 10.97 212 MET A C 1
ATOM 1646 O O . MET A 1 212 ? 15.618 -2.766 45.468 1.00 12.53 212 MET A O 1
ATOM 1651 N N . LYS A 1 213 ? 16.250 -0.777 46.327 1.00 12.33 213 LYS A N 1
ATOM 1652 C CA . LYS A 1 213 ? 15.788 -1.048 47.679 1.00 11.85 213 LYS A CA 1
ATOM 1653 C C . LYS A 1 213 ? 15.396 0.277 48.325 1.00 10.70 213 LYS A C 1
ATOM 1654 O O . LYS A 1 213 ? 16.174 1.227 48.329 1.00 11.64 213 LYS A O 1
ATOM 1660 N N . ASP A 1 214 ? 14.174 0.337 48.842 1.00 14.93 214 ASP A N 1
ATOM 1661 C CA . ASP A 1 214 ? 13.667 1.528 49.514 1.00 18.77 214 ASP A CA 1
ATOM 1662 C C . ASP A 1 214 ? 13.900 2.851 48.775 1.00 17.46 214 ASP A C 1
ATOM 1663 O O . ASP A 1 214 ? 14.361 3.828 49.367 1.00 17.19 214 ASP A O 1
ATOM 1668 N N . GLY A 1 215 ? 13.590 2.878 47.483 1.00 15.39 215 GLY A N 1
ATOM 1669 C CA . GLY A 1 215 ? 13.736 4.102 46.713 1.00 12.68 215 GLY A CA 1
ATOM 1670 C C . GLY A 1 215 ? 15.122 4.494 46.246 1.00 13.21 215 GLY A C 1
ATOM 1671 O O . GLY A 1 215 ? 15.321 5.621 45.785 1.00 12.57 215 GLY A O 1
ATOM 1672 N N . LYS A 1 216 ? 16.082 3.580 46.358 1.00 11.12 216 LYS A N 1
ATOM 1673 C CA . LYS A 1 216 ? 17.449 3.857 45.921 1.00 13.76 216 LYS A CA 1
ATOM 1674 C C . LYS A 1 216 ? 18.020 2.702 45.113 1.00 12.54 216 LYS A C 1
ATOM 1675 O O . LYS A 1 216 ? 17.611 1.554 45.283 1.00 12.82 216 LYS A O 1
ATOM 1681 N N . VAL A 1 217 ? 18.956 3.013 44.224 1.00 13.85 217 VAL A N 1
ATOM 1682 C CA . VAL A 1 217 ? 19.620 1.970 43.452 1.00 12.82 217 VAL A CA 1
ATOM 1683 C C . VAL A 1 217 ? 20.772 1.574 44.361 1.00 13.47 217 VAL A C 1
ATOM 1684 O O . VAL A 1 217 ? 21.647 2.394 44.652 1.00 14.91 217 VAL A O 1
ATOM 1688 N N . VAL A 1 218 ? 20.771 0.330 44.824 1.00 9.81 218 VAL A N 1
ATOM 1689 C CA . VAL A 1 218 ? 21.816 -0.116 45.735 1.00 13.12 218 VAL A CA 1
ATOM 1690 C C . VAL A 1 218 ? 22.945 -0.895 45.082 1.00 14.86 218 VAL A C 1
ATOM 1691 O O . VAL A 1 218 ? 23.965 -1.166 45.717 1.00 14.86 218 VAL A O 1
ATOM 1695 N N . GLY A 1 219 ? 22.772 -1.255 43.817 1.00 10.55 219 GLY A N 1
ATOM 1696 C CA . GLY A 1 219 ? 23.825 -1.986 43.144 1.00 11.26 219 GLY A CA 1
ATOM 1697 C C . GLY A 1 219 ? 23.505 -2.306 41.704 1.00 12.38 219 GLY A C 1
ATOM 1698 O O . GLY A 1 219 ? 22.356 -2.211 41.271 1.00 8.89 219 GLY A O 1
ATOM 1699 N N . GLU A 1 220 ? 24.534 -2.685 40.957 1.00 10.40 220 GLU A N 1
ATOM 1700 C CA . GLU A 1 220 ? 24.365 -3.035 39.561 1.00 12.04 220 GLU A CA 1
ATOM 1701 C C . GLU A 1 220 ? 25.291 -4.174 39.162 1.00 12.61 220 GLU A C 1
ATOM 1702 O O . GLU A 1 220 ? 26.431 -4.251 39.624 1.00 10.08 220 GLU A O 1
ATOM 1708 N N . ILE A 1 221 ? 24.783 -5.059 38.309 1.00 11.57 221 ILE A N 1
ATOM 1709 C CA . ILE A 1 221 ? 25.561 -6.176 37.794 1.00 9.19 221 ILE A CA 1
ATOM 1710 C C . ILE A 1 221 ? 25.582 -5.985 36.280 1.00 11.95 221 ILE A C 1
ATOM 1711 O O . ILE A 1 221 ? 24.531 -5.827 35.655 1.00 9.69 221 ILE A O 1
ATOM 1716 N N . THR A 1 222 ? 26.776 -5.977 35.699 1.00 9.56 222 THR A N 1
ATOM 1717 C CA . THR A 1 222 ? 26.932 -5.783 34.260 1.00 14.41 222 THR A CA 1
ATOM 1718 C C . THR A 1 222 ? 27.363 -7.093 33.614 1.00 19.06 222 THR A C 1
ATOM 1719 O O . THR A 1 222 ? 28.367 -7.682 34.008 1.00 19.86 222 THR A O 1
ATOM 1723 N N . ARG A 1 223 ? 26.605 -7.544 32.620 1.00 22.09 223 ARG A N 1
ATOM 1724 C CA . ARG A 1 223 ? 26.913 -8.797 31.940 1.00 30.67 223 ARG A CA 1
ATOM 1725 C C . ARG A 1 223 ? 27.336 -8.576 30.492 1.00 37.81 223 ARG A C 1
ATOM 1726 O O . ARG A 1 223 ? 26.935 -9.332 29.609 1.00 43.30 223 ARG A O 1
ATOM 1734 N N . VAL A 1 224 ? 28.147 -7.549 30.254 1.00 46.22 224 VAL A N 1
ATOM 1735 C CA . VAL A 1 224 ? 28.622 -7.222 28.908 1.00 52.70 224 VAL A CA 1
ATOM 1736 C C . VAL A 1 224 ? 27.541 -6.450 28.136 1.00 55.12 224 VAL A C 1
ATOM 1737 O O . VAL A 1 224 ? 26.486 -6.143 28.733 1.00 58.38 224 VAL A O 1
ATOM 1741 N N . ALA B 1 2 ? -26.273 1.627 58.618 1.00 41.14 2 ALA B N 1
ATOM 1742 C CA . ALA B 1 2 ? -26.649 0.829 57.417 1.00 39.49 2 ALA B CA 1
ATOM 1743 C C . ALA B 1 2 ? -25.520 0.843 56.390 1.00 37.57 2 ALA B C 1
ATOM 1744 O O . ALA B 1 2 ? -24.645 -0.023 56.399 1.00 35.49 2 ALA B O 1
ATOM 1746 N N . GLU B 1 3 ? -25.553 1.833 55.507 1.00 32.98 3 GLU B N 1
ATOM 1747 C CA . GLU B 1 3 ? -24.547 1.992 54.463 1.00 26.88 3 GLU B CA 1
ATOM 1748 C C . GLU B 1 3 ? -23.337 2.750 55.006 1.00 23.91 3 GLU B C 1
ATOM 1749 O O . GLU B 1 3 ? -23.480 3.851 55.533 1.00 21.71 3 GLU B O 1
ATOM 1755 N N . ILE B 1 4 ? -22.147 2.168 54.889 1.00 16.63 4 ILE B N 1
ATOM 1756 C CA . ILE B 1 4 ? -20.954 2.854 55.374 1.00 14.58 4 ILE B CA 1
ATOM 1757 C C . ILE B 1 4 ? -20.152 3.411 54.199 1.00 12.93 4 ILE B C 1
ATOM 1758 O O . ILE B 1 4 ? -19.433 4.400 54.329 1.00 12.75 4 ILE B O 1
ATOM 1763 N N . LEU B 1 5 ? -20.298 2.778 53.043 1.00 9.31 5 LEU B N 1
ATOM 1764 C CA . LEU B 1 5 ? -19.603 3.217 51.844 1.00 8.74 5 LEU B CA 1
ATOM 1765 C C . LEU B 1 5 ? -20.437 2.876 50.622 1.00 8.43 5 LEU B C 1
ATOM 1766 O O . LEU B 1 5 ? -21.031 1.803 50.544 1.00 9.78 5 LEU B O 1
ATOM 1771 N N . ARG B 1 6 ? -20.493 3.802 49.676 1.00 7.17 6 ARG B N 1
ATOM 1772 C CA . ARG B 1 6 ? -21.221 3.554 48.444 1.00 9.67 6 ARG B CA 1
ATOM 1773 C C . ARG B 1 6 ? -20.563 4.315 47.311 1.00 9.53 6 ARG B C 1
ATOM 1774 O O . ARG B 1 6 ? -20.177 5.479 47.460 1.00 10.78 6 ARG B O 1
ATOM 1782 N N . ALA B 1 7 ? -20.414 3.639 46.181 1.00 10.96 7 ALA B N 1
ATOM 1783 C CA . ALA B 1 7 ? -19.818 4.240 45.004 1.00 10.07 7 ALA B CA 1
ATOM 1784 C C . ALA B 1 7 ? -20.832 4.102 43.883 1.00 8.52 7 ALA B C 1
ATOM 1785 O O . ALA B 1 7 ? -21.505 3.075 43.770 1.00 9.45 7 ALA B O 1
ATOM 1787 N N . GLU B 1 8 ? -20.967 5.143 43.077 1.00 8.03 8 GLU B N 1
ATOM 1788 C CA . GLU B 1 8 ? -21.902 5.090 41.963 1.00 10.34 8 GLU B CA 1
ATOM 1789 C C . GLU B 1 8 ? -21.269 5.575 40.671 1.00 9.24 8 GLU B C 1
ATOM 1790 O O . GLU B 1 8 ? -20.645 6.635 40.632 1.00 11.41 8 GLU B O 1
ATOM 1796 N N . ASN B 1 9 ? -21.419 4.768 39.625 1.00 8.14 9 ASN B N 1
ATOM 1797 C CA . ASN B 1 9 ? -20.913 5.087 38.292 1.00 8.40 9 ASN B CA 1
ATOM 1798 C C . ASN B 1 9 ? -19.454 5.532 38.251 1.00 10.16 9 ASN B C 1
ATOM 1799 O O . ASN B 1 9 ? -19.098 6.414 37.474 1.00 9.68 9 ASN B O 1
ATOM 1804 N N . ILE B 1 10 ? -18.613 4.916 39.078 1.00 11.23 10 ILE B N 1
ATOM 1805 C CA . ILE B 1 10 ? -17.197 5.267 39.124 1.00 10.20 10 ILE B CA 1
ATOM 1806 C C . ILE B 1 10 ? -16.430 4.864 37.868 1.00 9.47 10 ILE B C 1
ATOM 1807 O O . ILE B 1 10 ? -16.434 3.700 37.466 1.00 10.03 10 ILE B O 1
ATOM 1812 N N . LYS B 1 11 ? -15.784 5.839 37.242 1.00 11.08 11 LYS B N 1
ATOM 1813 C CA . LYS B 1 11 ? -14.971 5.582 36.059 1.00 9.58 11 LYS B CA 1
ATOM 1814 C C . LYS B 1 11 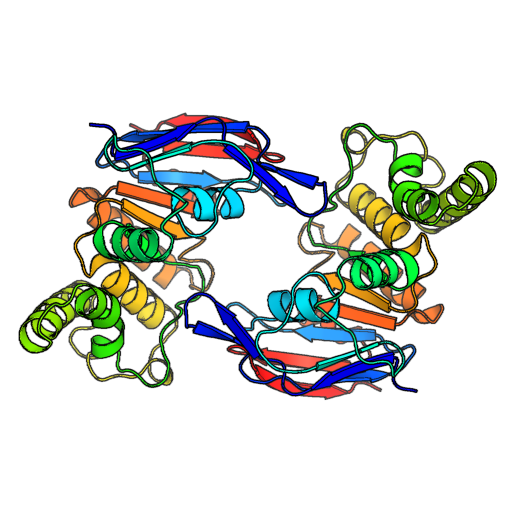? -13.636 6.260 36.294 1.00 9.61 11 LYS B C 1
ATOM 1815 O O . LYS B 1 11 ? -13.555 7.270 36.992 1.00 10.04 11 LYS B O 1
ATOM 1821 N N . LYS B 1 12 ? -12.578 5.694 35.732 1.00 7.47 12 LYS B N 1
ATOM 1822 C CA . LYS B 1 12 ? -11.256 6.283 35.882 1.00 9.37 12 LYS B CA 1
ATOM 1823 C C . LYS B 1 12 ? -10.559 6.143 34.553 1.00 9.24 12 LYS B C 1
ATOM 1824 O O . LYS B 1 12 ? -10.415 5.038 34.032 1.00 9.81 12 LYS B O 1
ATOM 1830 N N . VAL B 1 13 ? -10.148 7.275 34.001 1.00 7.97 13 VAL B N 1
ATOM 1831 C CA . VAL B 1 13 ? -9.466 7.284 32.721 1.00 8.59 13 VAL B CA 1
ATOM 1832 C C . VAL B 1 13 ? -8.035 7.761 32.887 1.00 10.25 13 VAL B C 1
ATOM 1833 O O . VAL B 1 13 ? -7.772 8.761 33.560 1.00 11.48 13 VAL B O 1
ATOM 1837 N N . ILE B 1 14 ? -7.107 7.028 32.284 1.00 7.93 14 ILE B N 1
ATOM 1838 C CA . ILE B 1 14 ? -5.696 7.387 32.339 1.00 9.70 14 ILE B CA 1
ATOM 1839 C C . ILE B 1 14 ? -5.168 7.390 30.912 1.00 9.61 14 ILE B C 1
ATOM 1840 O O . ILE B 1 14 ? -5.191 6.366 30.225 1.00 11.26 14 ILE B O 1
ATOM 1845 N N . ARG B 1 15 ? -4.715 8.559 30.468 1.00 10.14 15 ARG B N 1
ATOM 1846 C CA . ARG B 1 15 ? -4.195 8.731 29.117 1.00 11.13 15 ARG B CA 1
ATOM 1847 C C . ARG B 1 15 ? -5.176 8.185 28.079 1.00 13.21 15 ARG B C 1
ATOM 1848 O O . ARG B 1 15 ? -4.791 7.472 27.152 1.00 13.39 15 ARG B O 1
ATOM 1856 N N . GLY B 1 16 ? -6.451 8.523 28.263 1.00 11.54 16 GLY B N 1
ATOM 1857 C CA . GLY B 1 16 ? -7.497 8.098 27.344 1.00 13.30 16 GLY B CA 1
ATOM 1858 C C . GLY B 1 16 ? -8.014 6.676 27.490 1.00 14.36 16 GLY B C 1
ATOM 1859 O O . GLY B 1 16 ? -8.953 6.286 26.794 1.00 16.04 16 GLY B O 1
ATOM 1860 N N . TYR B 1 17 ? -7.422 5.896 28.388 1.00 11.89 17 TYR B N 1
ATOM 1861 C CA . TYR B 1 17 ? -7.846 4.510 28.574 1.00 11.62 17 TYR B CA 1
ATOM 1862 C C . TYR B 1 17 ? -8.710 4.345 29.820 1.00 9.16 17 TYR B C 1
ATOM 1863 O O . TYR B 1 17 ? -8.334 4.794 30.897 1.00 9.90 17 TYR B O 1
ATOM 1872 N N . GLU B 1 18 ? -9.864 3.698 29.676 1.00 10.21 18 GLU B N 1
ATOM 1873 C CA . GLU B 1 18 ? -10.740 3.497 30.825 1.00 9.55 18 GLU B CA 1
ATOM 1874 C C . GLU B 1 18 ? -10.281 2.349 31.712 1.00 11.08 18 GLU B C 1
ATOM 1875 O O . GLU B 1 18 ? -10.538 1.182 31.408 1.00 11.58 18 GLU B O 1
ATOM 1881 N N . ILE B 1 19 ? -9.604 2.694 32.807 1.00 9.55 19 ILE B N 1
ATOM 1882 C CA . ILE B 1 19 ? -9.110 1.718 33.779 1.00 10.07 19 ILE B CA 1
ATOM 1883 C C . ILE B 1 19 ? -10.306 1.130 34.530 1.00 8.73 19 ILE B C 1
ATOM 1884 O O . ILE B 1 19 ? -10.336 -0.065 34.843 1.00 10.96 19 ILE B O 1
ATOM 1889 N N . LEU B 1 20 ? -11.278 1.990 34.837 1.00 8.57 20 LEU B N 1
ATOM 1890 C CA . LEU B 1 20 ? -12.517 1.582 35.500 1.00 6.29 20 LEU B CA 1
ATOM 1891 C C . LEU B 1 20 ? -13.614 2.083 34.568 1.00 9.73 20 LEU B C 1
ATOM 1892 O O . LEU B 1 20 ? -13.668 3.273 34.247 1.00 10.92 20 LEU B O 1
ATOM 1897 N N . LYS B 1 21 ? -14.481 1.172 34.138 1.00 10.30 21 LYS B N 1
ATOM 1898 C CA . LYS B 1 21 ? -15.526 1.487 33.164 1.00 11.67 21 LYS B CA 1
ATOM 1899 C C . LYS B 1 21 ? -16.947 1.707 33.671 1.00 12.65 21 LYS B C 1
ATOM 1900 O O . LYS B 1 21 ? -17.897 1.624 32.893 1.00 19.01 21 LYS B O 1
ATOM 1906 N N . GLY B 1 22 ? -17.101 2.001 34.954 1.00 9.73 22 GLY B N 1
ATOM 1907 C CA . GLY B 1 22 ? -18.431 2.215 35.498 1.00 10.01 22 GLY B CA 1
ATOM 1908 C C . GLY B 1 22 ? -18.699 1.214 36.600 1.00 10.68 22 GLY B C 1
ATOM 1909 O O . GLY B 1 22 ? -19.192 0.108 36.356 1.00 15.57 22 GLY B O 1
ATOM 1910 N N . ILE B 1 23 ? -18.373 1.614 37.821 1.00 9.63 23 ILE B N 1
ATOM 1911 C CA . ILE B 1 23 ? -18.533 0.758 38.983 1.00 9.57 23 ILE B CA 1
ATOM 1912 C C . ILE B 1 23 ? -19.481 1.323 40.031 1.00 8.75 23 ILE B C 1
ATOM 1913 O O . ILE B 1 23 ? -19.388 2.491 40.407 1.00 7.68 23 ILE B O 1
ATOM 1918 N N . SER B 1 24 ? -20.399 0.480 40.491 1.00 7.98 24 SER B N 1
ATOM 1919 C CA . SER B 1 24 ? -21.347 0.865 41.532 1.00 7.54 24 SER B CA 1
ATOM 1920 C C . SER B 1 24 ? -21.342 -0.262 42.551 1.00 8.87 24 SER B C 1
ATOM 1921 O O . SER B 1 24 ? -21.490 -1.429 42.189 1.00 9.82 24 SER B O 1
ATOM 1924 N N . LEU B 1 25 ? -21.151 0.086 43.820 1.00 6.08 25 LEU B N 1
ATOM 1925 C CA . LEU B 1 25 ? -21.116 -0.909 44.882 1.00 7.43 25 LEU B CA 1
ATOM 1926 C C . LEU B 1 25 ? -21.419 -0.266 46.229 1.00 6.86 25 LEU B C 1
ATOM 1927 O O . LEU B 1 25 ? -21.407 0.958 46.363 1.00 8.20 25 LEU B O 1
ATOM 1932 N N . SER B 1 26 ? -21.707 -1.102 47.219 1.00 7.98 26 SER B N 1
ATOM 1933 C CA . SER B 1 26 ? -22.003 -0.627 48.561 1.00 8.83 26 SER B CA 1
ATOM 1934 C C . SER B 1 26 ? -21.393 -1.565 49.585 1.00 10.69 26 SER B C 1
ATOM 1935 O O . SER B 1 26 ? -21.242 -2.760 49.331 1.00 14.27 26 SER B O 1
ATOM 1938 N N . VAL B 1 27 ? -21.025 -1.012 50.733 1.00 8.10 27 VAL B N 1
ATOM 1939 C CA . VAL B 1 27 ? -20.465 -1.801 51.818 1.00 9.41 27 VAL B CA 1
ATOM 1940 C C . VAL B 1 27 ? -21.323 -1.486 53.032 1.00 11.07 27 VAL B C 1
ATOM 1941 O O . VAL B 1 27 ? -21.514 -0.322 53.380 1.00 12.30 27 VAL B O 1
ATOM 1945 N N . LYS B 1 28 ? -21.856 -2.530 53.653 1.00 14.14 28 LYS B N 1
ATOM 1946 C CA . LYS B 1 28 ? -22.703 -2.386 54.828 1.00 15.22 28 LYS B CA 1
ATOM 1947 C C . LYS B 1 28 ? -21.831 -2.125 56.055 1.00 14.11 28 LYS B C 1
ATOM 1948 O O . LYS B 1 28 ? -20.699 -2.597 56.130 1.00 12.62 28 LYS B O 1
ATOM 1954 N N . LYS B 1 29 ? -22.349 -1.359 57.009 1.00 15.41 29 LYS B N 1
ATOM 1955 C CA . LYS B 1 29 ? -21.592 -1.070 58.223 1.00 15.77 29 LYS B CA 1
ATOM 1956 C C . LYS B 1 29 ? -21.242 -2.380 58.918 1.00 14.00 29 LYS B C 1
ATOM 1957 O O . LYS B 1 29 ? -22.127 -3.195 59.190 1.00 14.69 29 LYS B O 1
ATOM 1963 N N . GLY B 1 30 ? -19.957 -2.581 59.198 1.00 11.35 30 GLY B N 1
ATOM 1964 C CA . GLY B 1 30 ? -19.520 -3.791 59.871 1.00 9.88 30 GLY B CA 1
ATOM 1965 C C . GLY B 1 30 ? -19.162 -4.951 58.961 1.00 11.56 30 GLY B C 1
ATOM 1966 O O . GLY B 1 30 ? -18.712 -5.996 59.427 1.00 11.42 30 GLY B O 1
ATOM 1967 N N . GLU B 1 31 ? -19.347 -4.767 57.659 1.00 10.94 31 GLU B N 1
ATOM 1968 C CA . GLU B 1 31 ? -19.054 -5.816 56.693 1.00 10.02 31 GLU B CA 1
ATOM 1969 C C . GLU B 1 31 ? -17.571 -5.929 56.339 1.00 10.11 31 GLU B C 1
ATOM 1970 O O . GLU B 1 31 ? -16.833 -4.946 56.381 1.00 10.19 31 GLU B O 1
ATOM 1976 N N . PHE B 1 32 ? -17.144 -7.148 56.015 1.00 11.27 32 PHE B N 1
ATOM 1977 C CA . PHE B 1 32 ? -15.767 -7.427 55.606 1.00 10.83 32 PHE B CA 1
ATOM 1978 C C . PHE B 1 32 ? -15.943 -7.884 54.161 1.00 11.31 32 PHE B C 1
ATOM 1979 O O . PHE B 1 32 ? -16.344 -9.021 53.904 1.00 11.79 32 PHE B O 1
ATOM 1987 N N . VAL B 1 33 ? -15.670 -6.983 53.225 1.00 8.26 33 VAL B N 1
ATOM 1988 C CA . VAL B 1 33 ? -15.823 -7.275 51.805 1.00 8.70 33 VAL B CA 1
ATOM 1989 C C . VAL B 1 33 ? -14.482 -7.442 51.121 1.00 7.82 33 VAL B C 1
ATOM 1990 O O . VAL B 1 33 ? -13.516 -6.754 51.445 1.00 8.63 33 VAL B O 1
ATOM 1994 N N . SER B 1 34 ? -14.423 -8.366 50.173 1.00 6.40 34 SER B N 1
ATOM 1995 C CA . SER B 1 34 ? -13.199 -8.563 49.424 1.00 6.22 34 SER B CA 1
ATOM 1996 C C . SER B 1 34 ? -13.492 -8.281 47.960 1.00 7.35 34 SER B C 1
ATOM 1997 O O . SER B 1 34 ? -14.596 -8.537 47.468 1.00 7.75 34 SER B O 1
ATOM 2000 N N . ILE B 1 35 ? -12.509 -7.713 47.281 1.00 7.22 35 ILE B N 1
ATOM 2001 C CA . ILE B 1 35 ? -12.632 -7.422 45.865 1.00 7.18 35 ILE B CA 1
ATOM 2002 C C . ILE B 1 35 ? -11.497 -8.215 45.248 1.00 9.57 35 ILE B C 1
ATOM 2003 O O . ILE B 1 35 ? -10.329 -7.981 45.554 1.00 8.29 35 ILE B O 1
ATOM 2008 N N . ILE B 1 36 ? -11.846 -9.174 44.399 1.00 8.95 36 ILE B N 1
ATOM 2009 C CA . ILE B 1 36 ? -10.844 -10.022 43.782 1.00 8.52 36 ILE B CA 1
ATOM 2010 C C . ILE B 1 36 ? -10.757 -9.799 42.281 1.00 8.27 36 ILE B C 1
ATOM 2011 O O . ILE B 1 36 ? -11.757 -9.553 41.613 1.00 8.37 36 ILE B O 1
ATOM 2016 N N . GLY B 1 37 ? -9.541 -9.873 41.762 1.00 5.98 37 GLY B N 1
ATOM 2017 C CA . GLY B 1 37 ? -9.332 -9.670 40.346 1.00 6.9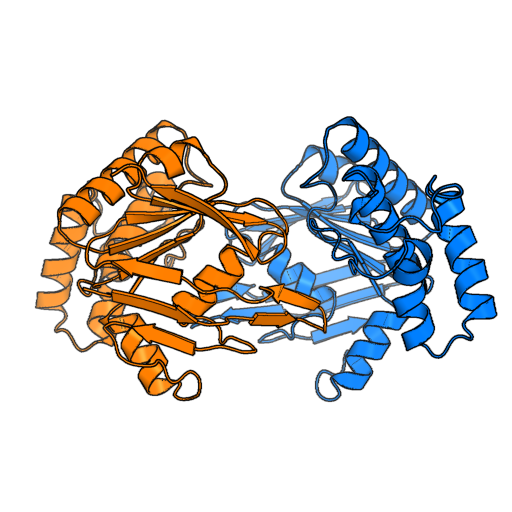6 37 GLY B CA 1
ATOM 2018 C C . GLY B 1 37 ? -7.863 -9.836 40.041 1.00 9.83 37 GLY B C 1
ATOM 2019 O O . GLY B 1 37 ? -7.031 -9.864 40.949 1.00 10.27 37 GLY B O 1
ATOM 2020 N N . ALA B 1 38 ? -7.545 -9.957 38.760 1.00 10.50 38 ALA B N 1
ATOM 2021 C CA . ALA B 1 38 ? -6.166 -10.124 38.337 1.00 11.19 38 ALA B CA 1
ATOM 2022 C C . ALA B 1 38 ? -5.721 -8.880 37.584 1.00 13.02 38 ALA B C 1
ATOM 2023 O O . ALA B 1 38 ? -6.289 -7.800 37.760 1.00 12.58 38 ALA B O 1
ATOM 2025 N N . SER B 1 39 ? -4.702 -9.028 36.747 1.00 13.71 39 SER B N 1
ATOM 2026 C CA . SER B 1 39 ? -4.209 -7.898 35.973 1.00 12.96 39 SER B CA 1
ATOM 2027 C C . SER B 1 39 ? -5.312 -7.365 35.063 1.00 10.98 39 SER B C 1
ATOM 2028 O O . SER B 1 39 ? -6.059 -8.132 34.453 1.00 12.72 39 SER B O 1
ATOM 2031 N N . GLY B 1 40 ? -5.413 -6.042 34.989 1.00 9.92 40 GLY B N 1
ATOM 2032 C CA . GLY B 1 40 ? -6.429 -5.419 34.162 1.00 11.05 40 GLY B CA 1
ATOM 2033 C C . GLY B 1 40 ? -7.751 -5.228 34.883 1.00 10.49 40 GLY B C 1
ATOM 2034 O O . GLY B 1 40 ? -8.651 -4.559 34.369 1.00 9.85 40 GLY B O 1
ATOM 2035 N N . SER B 1 41 ? -7.880 -5.801 36.076 1.00 7.27 41 SER B N 1
ATOM 2036 C CA . SER B 1 41 ? -9.130 -5.675 36.820 1.00 6.93 41 SER B CA 1
ATOM 2037 C C . SER B 1 41 ? -9.380 -4.246 37.270 1.00 8.14 41 SER B C 1
ATOM 2038 O O . SER B 1 41 ? -10.528 -3.791 37.293 1.00 10.42 41 SER B O 1
ATOM 2041 N N . GLY B 1 42 ? -8.304 -3.546 37.621 1.00 8.50 42 GLY B N 1
ATOM 2042 C CA . GLY B 1 42 ? -8.413 -2.171 38.086 1.00 10.20 42 GLY B CA 1
ATOM 2043 C C . GLY B 1 42 ? -8.783 -2.099 39.556 1.00 10.71 42 GLY B C 1
ATOM 2044 O O . GLY B 1 42 ? -9.121 -1.032 40.069 1.00 9.46 42 GLY B O 1
ATOM 2045 N N . LYS B 1 43 ? -8.705 -3.233 40.247 1.00 11.05 43 LYS B N 1
ATOM 2046 C CA . LYS B 1 43 ? -9.074 -3.288 41.657 1.00 7.40 43 LYS B CA 1
ATOM 2047 C C . LYS B 1 43 ? -8.307 -2.329 42.572 1.00 10.06 43 LYS B C 1
ATOM 2048 O O . LYS B 1 43 ? -8.895 -1.732 43.479 1.00 11.19 43 LYS B O 1
ATOM 2054 N N . SER B 1 44 ? -7.007 -2.168 42.345 1.00 7.87 44 SER B N 1
ATOM 2055 C CA . SER B 1 44 ? -6.229 -1.260 43.183 1.00 10.73 44 SER B CA 1
ATOM 2056 C C . SER B 1 44 ? -6.607 0.187 42.894 1.00 8.43 44 SER B C 1
ATOM 2057 O O . SER B 1 44 ? -6.691 1.009 43.803 1.00 10.67 44 SER B O 1
ATOM 2060 N N . THR B 1 45 ? -6.842 0.493 41.625 1.00 8.07 45 THR B N 1
ATOM 2061 C CA . THR B 1 45 ? -7.227 1.844 41.249 1.00 9.37 45 THR B CA 1
ATOM 2062 C C . THR B 1 45 ? -8.554 2.171 41.917 1.00 8.36 45 THR B C 1
ATOM 2063 O O . THR B 1 45 ? -8.761 3.292 42.385 1.00 9.48 45 THR B O 1
ATOM 2067 N N . LEU B 1 46 ? -9.445 1.186 41.972 1.00 6.44 46 LEU B N 1
ATOM 2068 C CA . LEU B 1 46 ? -10.738 1.384 42.612 1.00 7.04 46 LEU B CA 1
ATOM 2069 C C . LEU B 1 46 ? -10.540 1.622 44.107 1.00 7.43 46 LEU B C 1
ATOM 2070 O O . LEU B 1 46 ? -11.158 2.513 44.686 1.00 8.51 46 LEU B O 1
ATOM 2075 N N . LEU B 1 47 ? -9.675 0.832 44.732 1.00 6.01 47 LEU B N 1
ATOM 2076 C CA . LEU B 1 47 ? -9.430 0.990 46.161 1.00 10.92 47 LEU B CA 1
ATOM 2077 C C . LEU B 1 47 ? -8.902 2.387 46.488 1.00 7.94 47 LEU B C 1
ATOM 2078 O O . LEU B 1 47 ? -9.313 2.993 47.479 1.00 9.11 47 LEU B O 1
ATOM 2083 N N . TYR B 1 48 ? -7.992 2.898 45.665 1.00 8.28 48 TYR B N 1
ATOM 2084 C CA . TYR B 1 48 ? -7.430 4.228 45.899 1.00 10.44 48 TYR B CA 1
ATOM 2085 C C . TYR B 1 48 ? -8.485 5.323 45.835 1.00 10.13 48 TYR B C 1
ATOM 2086 O O . TYR B 1 48 ? -8.418 6.305 46.575 1.00 12.21 48 TYR B O 1
ATOM 2095 N N . ILE B 1 49 ? -9.458 5.156 44.946 1.00 8.93 49 ILE B N 1
ATOM 2096 C CA . ILE B 1 49 ? -10.536 6.126 44.810 1.00 10.65 49 ILE B CA 1
ATOM 2097 C C . ILE B 1 49 ? -11.475 6.018 46.009 1.00 9.16 49 ILE B C 1
ATOM 2098 O O . ILE B 1 49 ? -11.879 7.028 46.581 1.00 11.98 49 ILE B O 1
ATOM 2103 N N . LEU B 1 50 ? -11.808 4.789 46.398 1.00 8.90 50 LEU B N 1
ATOM 2104 C CA . LEU B 1 50 ? -12.705 4.573 47.531 1.00 8.12 50 LEU B CA 1
ATOM 2105 C C . LEU B 1 50 ? -12.078 5.057 48.835 1.00 10.12 50 LEU B C 1
ATOM 2106 O O . LEU B 1 50 ? -12.783 5.465 49.758 1.00 10.90 50 LEU B O 1
ATOM 2111 N N . GLY B 1 51 ? -10.751 5.008 48.895 1.00 9.19 51 GLY B N 1
ATOM 2112 C CA . GLY B 1 51 ? -10.036 5.438 50.083 1.00 12.53 51 GLY B CA 1
ATOM 2113 C C . GLY B 1 51 ? -9.648 6.906 50.059 1.00 12.90 51 GLY B C 1
ATOM 2114 O O . GLY B 1 51 ? -8.901 7.365 50.923 1.00 13.17 51 GLY B O 1
ATOM 2115 N N . LEU B 1 52 ? -10.139 7.639 49.061 1.00 12.19 52 LEU B N 1
ATOM 2116 C CA . LEU B 1 52 ? -9.867 9.070 48.942 1.00 15.82 52 LEU B CA 1
ATOM 2117 C C . LEU B 1 52 ? -8.412 9.438 48.655 1.00 16.85 52 LEU B C 1
ATOM 2118 O O . LEU B 1 52 ? -7.972 10.543 48.981 1.00 15.52 52 LEU B O 1
ATOM 2123 N N . LEU B 1 53 ? -7.672 8.518 48.043 1.00 14.21 53 LEU B N 1
ATOM 2124 C CA . LEU B 1 53 ? -6.270 8.752 47.707 1.00 13.99 53 LEU B CA 1
ATOM 2125 C C . LEU B 1 53 ? -6.160 9.274 46.278 1.00 16.86 53 LEU B C 1
ATOM 2126 O O . LEU B 1 53 ? -5.171 9.902 45.903 1.00 19.48 53 LEU B O 1
ATOM 2131 N N . ASP B 1 54 ? -7.189 9.007 45.486 1.00 14.83 54 ASP B N 1
ATOM 2132 C CA . ASP B 1 54 ? -7.221 9.446 44.097 1.00 15.85 54 ASP B CA 1
ATOM 2133 C C . ASP B 1 54 ? -8.661 9.810 43.765 1.00 16.30 54 ASP B C 1
ATOM 2134 O O . ASP B 1 54 ? -9.594 9.292 44.379 1.00 17.66 54 ASP B O 1
ATOM 2139 N N . ALA B 1 55 ? -8.845 10.707 42.804 1.00 14.48 55 ALA B N 1
ATOM 2140 C CA . ALA B 1 55 ? -10.185 11.124 42.421 1.00 14.36 55 ALA B CA 1
ATOM 2141 C C . ALA B 1 55 ? -10.665 10.379 41.185 1.00 12.38 55 ALA B C 1
ATOM 2142 O O . ALA B 1 55 ? -9.877 10.027 40.308 1.00 15.63 55 ALA B O 1
ATOM 2144 N N . PRO B 1 56 ? -11.975 10.119 41.104 1.00 11.77 56 PRO B N 1
ATOM 2145 C CA . PRO B 1 56 ? -12.508 9.411 39.941 1.00 11.73 56 PRO B CA 1
ATOM 2146 C C . PRO B 1 56 ? -12.664 10.379 38.771 1.00 12.53 56 PRO B C 1
ATOM 2147 O O . PRO B 1 56 ? -12.676 11.596 38.959 1.00 12.43 56 PRO B O 1
ATOM 2151 N N . THR B 1 57 ? -12.767 9.840 37.564 1.00 9.65 57 THR B N 1
ATOM 2152 C CA . THR B 1 57 ? -12.952 10.673 36.384 1.00 10.28 57 THR B CA 1
ATOM 2153 C C . THR B 1 57 ? -14.441 11.008 36.306 1.00 9.27 57 THR B C 1
ATOM 2154 O O . THR B 1 57 ? -14.827 12.117 35.930 1.00 12.38 57 THR B O 1
ATOM 2158 N N . GLU B 1 58 ? -15.263 10.028 36.672 1.00 9.86 58 GLU B N 1
ATOM 2159 C CA . GLU B 1 58 ? -16.719 10.161 36.693 1.00 11.06 58 GLU B CA 1
ATOM 2160 C C . GLU B 1 58 ? -17.243 9.395 37.903 1.00 10.04 58 GLU B C 1
ATOM 2161 O O . GLU B 1 58 ? -16.586 8.473 38.383 1.00 9.52 58 GLU B O 1
ATOM 2167 N N . GLY B 1 59 ? -18.421 9.778 38.393 1.00 9.89 59 GLY B N 1
ATOM 2168 C CA . GLY B 1 59 ? -19.006 9.081 39.530 1.00 8.79 59 GLY B CA 1
ATOM 2169 C C . GLY B 1 59 ? -18.905 9.778 40.872 1.00 9.46 59 GLY B C 1
ATOM 2170 O O . GLY B 1 59 ? -18.278 10.833 41.003 1.00 10.15 59 GLY B O 1
ATOM 2171 N N . LYS B 1 60 ? -19.522 9.169 41.881 1.00 7.45 60 LYS B N 1
ATOM 2172 C CA . LYS B 1 60 ? -19.528 9.717 43.230 1.00 8.36 60 LYS B CA 1
ATOM 2173 C C . LYS B 1 60 ? -19.266 8.641 44.271 1.00 6.99 60 LYS B C 1
ATOM 2174 O O . LYS B 1 60 ? -19.556 7.467 44.060 1.00 7.88 60 LYS B O 1
ATOM 2180 N N . VAL B 1 61 ? -18.712 9.058 45.401 1.00 7.57 61 VAL B N 1
ATOM 2181 C CA . VAL B 1 61 ? -18.445 8.152 46.503 1.00 7.73 61 VAL B CA 1
ATOM 2182 C C . VAL B 1 61 ? -19.087 8.778 47.732 1.00 9.38 61 VAL B C 1
ATOM 2183 O O . VAL B 1 61 ? -19.013 9.992 47.924 1.00 9.82 61 VAL B O 1
ATOM 2187 N N . PHE B 1 62 ? -19.739 7.946 48.536 1.00 9.12 62 PHE B N 1
ATOM 2188 C CA . PHE B 1 62 ? -20.396 8.395 49.756 1.00 10.69 62 PHE B CA 1
ATOM 2189 C C . PHE B 1 62 ? -19.807 7.637 50.935 1.00 11.89 62 PHE B C 1
ATOM 2190 O O . PHE B 1 62 ? -19.707 6.413 50.903 1.00 12.25 62 PHE B O 1
ATOM 2198 N N . LEU B 1 63 ? -19.414 8.373 51.970 1.00 13.31 63 LEU B N 1
ATOM 2199 C CA . LEU B 1 63 ? -18.849 7.780 53.178 1.00 10.80 63 LEU B CA 1
ATOM 2200 C C . LEU B 1 63 ? -19.798 8.137 54.316 1.00 16.10 63 LEU B C 1
ATOM 2201 O O . LEU B 1 63 ? -20.056 9.314 54.568 1.00 16.06 63 LEU B O 1
ATOM 2206 N N . GLU B 1 64 ? -20.325 7.120 54.992 1.00 17.81 64 GLU B N 1
ATOM 2207 C CA . GLU B 1 64 ? -21.276 7.338 56.077 1.00 23.28 64 GLU B CA 1
ATOM 2208 C C . GLU B 1 64 ? -22.474 8.129 55.553 1.00 23.75 64 GLU B C 1
ATOM 2209 O O . GLU B 1 64 ? -22.999 9.009 56.235 1.00 24.25 64 GLU B O 1
ATOM 2215 N N . GLY B 1 65 ? -22.888 7.814 54.330 1.00 21.85 65 GLY B N 1
ATOM 2216 C CA . GLY B 1 65 ? -24.025 8.485 53.728 1.00 22.03 65 GLY B CA 1
ATOM 2217 C C . GLY B 1 65 ? -23.764 9.890 53.215 1.00 21.78 65 GLY B C 1
ATOM 2218 O O . GLY B 1 65 ? -24.652 10.506 52.626 1.00 26.49 65 GLY B O 1
ATOM 2219 N N . LYS B 1 66 ? -22.558 10.405 53.430 1.00 21.50 66 LYS B N 1
ATOM 2220 C CA . LYS B 1 66 ? -22.220 11.752 52.975 1.00 21.76 66 LYS B CA 1
ATOM 2221 C C . LYS B 1 66 ? -21.337 11.732 51.735 1.00 20.35 66 LYS B C 1
ATOM 2222 O O . LYS B 1 66 ? -20.332 11.023 51.689 1.00 17.83 66 LYS B O 1
ATOM 2228 N N . GLU B 1 67 ? -21.719 12.518 50.732 1.00 17.96 67 GLU B N 1
ATOM 2229 C CA . GLU B 1 67 ? -20.966 12.582 49.485 1.00 17.41 67 GLU B CA 1
ATOM 2230 C C . GLU B 1 67 ? -19.590 13.189 49.692 1.00 17.19 67 GLU B C 1
ATOM 2231 O O . GLU B 1 67 ? -19.448 14.236 50.326 1.00 18.05 67 GLU B O 1
ATOM 2237 N N . VAL B 1 68 ? -18.576 12.530 49.146 1.00 14.24 68 VAL B N 1
ATOM 2238 C CA . VAL B 1 68 ? -17.209 13.008 49.271 1.00 15.74 68 VAL B CA 1
ATOM 2239 C C . VAL B 1 68 ? -16.903 14.070 48.226 1.00 14.34 68 VAL B C 1
ATOM 2240 O O . VAL B 1 68 ? -17.189 13.899 47.042 1.00 16.92 68 VAL B O 1
ATOM 2244 N N . ASP B 1 69 ? -16.326 15.176 48.680 1.00 16.28 69 ASP B N 1
ATOM 2245 C CA . ASP B 1 69 ? -15.958 16.270 47.797 1.00 15.21 69 ASP B CA 1
ATOM 2246 C C . ASP B 1 69 ? -14.478 16.117 47.474 1.00 14.79 69 ASP B C 1
ATOM 2247 O O . ASP B 1 69 ? -13.624 16.489 48.275 1.00 15.60 69 ASP B O 1
ATOM 2252 N N . TYR B 1 70 ? -14.178 15.559 46.305 1.00 15.27 70 TYR B N 1
ATOM 2253 C CA . TYR B 1 70 ? -12.793 15.349 45.893 1.00 12.89 70 TYR B CA 1
ATOM 2254 C C . TYR B 1 70 ? -12.063 16.634 45.508 1.00 16.62 70 TYR B C 1
ATOM 2255 O O . TYR B 1 70 ? -10.875 16.602 45.185 1.00 16.84 70 TYR B O 1
ATOM 2264 N N . THR B 1 71 ? -12.766 17.763 45.543 1.00 17.73 71 THR B N 1
ATOM 2265 C CA . THR B 1 71 ? -12.146 19.038 45.198 1.00 21.18 71 THR B CA 1
ATOM 2266 C C . THR B 1 71 ? -11.717 19.783 46.457 1.00 22.13 71 THR B C 1
ATOM 2267 O O . THR B 1 71 ? -11.132 20.863 46.380 1.00 21.10 71 THR B O 1
ATOM 2271 N N . ASN B 1 72 ? -12.012 19.200 47.615 1.00 21.72 72 ASN B N 1
ATOM 2272 C CA . ASN B 1 72 ? -11.662 19.810 48.895 1.00 23.99 72 ASN B CA 1
ATOM 2273 C C . ASN B 1 72 ? -10.534 19.025 49.565 1.00 25.39 72 ASN B C 1
ATOM 2274 O O . ASN B 1 72 ? -10.786 18.121 50.358 1.00 23.96 72 ASN B O 1
ATOM 2279 N N . GLU B 1 73 ? -9.294 19.379 49.241 1.00 27.05 73 GLU B N 1
ATOM 2280 C CA . GLU B 1 73 ? -8.122 18.709 49.799 1.00 29.47 73 GLU B CA 1
ATOM 2281 C C . GLU B 1 73 ? -8.142 18.625 51.322 1.00 30.30 73 GLU B C 1
ATOM 2282 O O . GLU B 1 73 ? -7.881 17.571 51.900 1.00 31.54 73 GLU B O 1
ATOM 2288 N N . LYS B 1 74 ? -8.446 19.749 51.963 1.00 29.23 74 LYS B N 1
ATOM 2289 C CA . LYS B 1 74 ? -8.478 19.840 53.418 1.00 30.40 74 LYS B CA 1
ATOM 2290 C C . LYS B 1 74 ? -9.453 18.845 54.038 1.00 29.72 74 LYS B C 1
ATOM 2291 O O . LYS B 1 74 ? -9.114 18.142 54.989 1.00 27.31 74 LYS B O 1
ATOM 2297 N N . GLU B 1 75 ? -10.662 18.782 53.493 1.00 29.25 75 GLU B N 1
ATOM 2298 C CA . GLU B 1 75 ? -11.672 17.863 53.997 1.00 30.09 75 GLU B CA 1
ATOM 2299 C C . GLU B 1 75 ? -11.260 16.426 53.692 1.00 29.18 75 GLU B C 1
ATOM 2300 O O . GLU B 1 75 ? -11.460 15.522 54.504 1.00 27.09 75 GLU B O 1
ATOM 2306 N N . LEU B 1 76 ? -10.675 16.229 52.515 1.00 26.21 76 LEU B N 1
ATOM 2307 C CA . LEU B 1 76 ? -10.231 14.910 52.082 1.00 25.47 76 LEU B CA 1
ATOM 2308 C C . LEU B 1 76 ? -9.172 14.370 53.044 1.00 26.81 76 LEU B C 1
ATOM 2309 O O . LEU B 1 76 ? -9.242 13.221 53.485 1.00 22.93 76 LEU B O 1
ATOM 2314 N N . SER B 1 77 ? -8.194 15.209 53.369 1.00 25.72 77 SER B N 1
ATOM 2315 C CA . SER B 1 77 ? -7.125 14.821 54.281 1.00 27.29 77 SER B CA 1
ATOM 2316 C C . SER B 1 77 ? -7.698 14.541 55.666 1.00 26.94 77 SER B C 1
ATOM 2317 O O . SER B 1 77 ? -7.291 13.594 56.340 1.00 23.11 77 SER B O 1
ATOM 2320 N N . LEU B 1 78 ? -8.649 15.372 56.079 1.00 26.55 78 LEU B N 1
ATOM 2321 C CA . LEU B 1 78 ? -9.288 15.228 57.381 1.00 27.10 78 LEU B CA 1
ATOM 2322 C C . LEU B 1 78 ? -10.028 13.897 57.468 1.00 24.86 78 LEU B C 1
ATOM 2323 O O . LEU B 1 78 ? -9.921 13.180 58.462 1.00 22.79 78 LEU B O 1
ATOM 2328 N N . LEU B 1 79 ? -10.780 13.571 56.420 1.00 21.25 79 LEU B N 1
ATOM 2329 C CA . LEU B 1 79 ? -11.533 12.324 56.375 1.00 22.35 79 LEU B CA 1
ATOM 2330 C C . LEU B 1 79 ? -10.627 11.103 56.425 1.00 21.88 79 LEU B C 1
ATOM 2331 O O . LEU B 1 79 ? -10.868 10.177 57.201 1.00 23.02 79 LEU B O 1
ATOM 2336 N N . ARG B 1 80 ? -9.592 11.095 55.592 1.00 17.97 80 ARG B N 1
ATOM 2337 C CA . ARG B 1 80 ? -8.669 9.965 55.563 1.00 20.92 80 ARG B CA 1
ATOM 2338 C C . ARG B 1 80 ? -8.036 9.733 56.926 1.00 24.60 80 ARG B C 1
ATOM 2339 O O . ARG B 1 80 ? -8.031 8.616 57.438 1.00 24.88 80 ARG B O 1
ATOM 2347 N N . ASN B 1 81 ? -7.505 10.801 57.511 1.00 24.65 81 ASN B N 1
ATOM 2348 C CA . ASN B 1 81 ? -6.845 10.712 58.806 1.00 25.89 81 ASN B CA 1
ATOM 2349 C C . ASN B 1 81 ? -7.773 10.336 59.959 1.00 23.49 81 ASN B C 1
ATOM 2350 O O . ASN B 1 81 ? -7.395 9.561 60.836 1.00 21.60 81 ASN B O 1
ATOM 2355 N N . ARG B 1 82 ? -8.987 10.875 59.954 1.00 21.94 82 ARG B N 1
ATOM 2356 C CA . ARG B 1 82 ? -9.940 10.622 61.029 1.00 22.65 82 ARG B CA 1
ATOM 2357 C C . ARG B 1 82 ? -10.872 9.422 60.892 1.00 20.97 82 ARG B C 1
ATOM 2358 O O . ARG B 1 82 ? -11.223 8.797 61.890 1.00 20.66 82 ARG B O 1
ATOM 2366 N N . LYS B 1 83 ? -11.275 9.095 59.670 1.00 16.97 83 LYS B N 1
ATOM 2367 C CA . LYS B 1 83 ? -12.222 8.004 59.478 1.00 15.58 83 LYS B CA 1
ATOM 2368 C C . LYS B 1 83 ? -11.698 6.726 58.836 1.00 12.97 83 LYS B C 1
ATOM 2369 O O . LYS B 1 83 ? -12.302 5.662 58.991 1.00 14.71 83 LYS B O 1
ATOM 2375 N N . LEU B 1 84 ? -10.580 6.817 58.126 1.00 12.17 84 LEU B N 1
ATOM 2376 C CA . LEU B 1 84 ? -10.059 5.647 57.431 1.00 11.50 84 LEU B CA 1
ATOM 2377 C C . LEU B 1 84 ? -8.689 5.156 57.876 1.00 12.30 84 LEU B C 1
ATOM 2378 O O . LEU B 1 84 ? -7.923 5.882 58.507 1.00 14.60 84 LEU B O 1
ATOM 2383 N N . GLY B 1 85 ? -8.405 3.903 57.536 1.00 10.54 85 GLY B N 1
ATOM 2384 C CA . GLY B 1 85 ? -7.131 3.286 57.860 1.00 10.02 85 GLY B CA 1
ATOM 2385 C C . GLY B 1 85 ? -6.683 2.559 56.607 1.00 8.09 85 GLY B C 1
ATOM 2386 O O . GLY B 1 85 ? -7.527 2.051 55.869 1.00 8.81 85 GLY B O 1
ATOM 2387 N N . PHE B 1 86 ? -5.376 2.504 56.363 1.00 7.27 86 PHE B N 1
ATOM 2388 C CA . PHE B 1 86 ? -4.847 1.857 55.162 1.00 9.55 86 PHE B CA 1
ATOM 2389 C C . PHE B 1 86 ? -3.703 0.884 55.423 1.00 11.77 86 PHE B C 1
ATOM 2390 O O . PHE B 1 86 ? -2.778 1.180 56.184 1.00 11.48 86 PHE B O 1
ATOM 2398 N N . VAL B 1 87 ? -3.772 -0.277 54.781 1.00 9.13 87 VAL B N 1
ATOM 2399 C CA . VAL B 1 87 ? -2.722 -1.282 54.890 1.00 8.43 87 VAL B CA 1
ATOM 2400 C C . VAL B 1 87 ? -2.426 -1.735 53.463 1.00 10.48 87 VAL B C 1
ATOM 2401 O O . VAL B 1 87 ? -3.294 -2.286 52.791 1.00 13.09 87 VAL B O 1
ATOM 2405 N N . PHE B 1 88 ? -1.205 -1.480 53.006 1.00 9.75 88 PHE B N 1
ATOM 2406 C CA . PHE B 1 88 ? -0.788 -1.855 51.660 1.00 10.53 88 PHE B CA 1
ATOM 2407 C C . PHE B 1 88 ? 0.101 -3.093 51.714 1.00 11.79 88 PHE B C 1
ATOM 2408 O O . PHE B 1 88 ? 0.400 -3.610 52.797 1.00 11.01 88 PHE B O 1
ATOM 2416 N N . GLN B 1 89 ? 0.528 -3.569 50.549 1.00 9.73 89 GLN B N 1
ATOM 2417 C CA . GLN B 1 89 ? 1.383 -4.744 50.501 1.00 10.97 89 GLN B CA 1
ATOM 2418 C C . GLN B 1 89 ? 2.709 -4.399 51.169 1.00 10.54 89 GLN B C 1
ATOM 2419 O O . GLN B 1 89 ? 3.292 -5.225 51.874 1.00 13.62 89 GLN B O 1
ATOM 2425 N N . PHE B 1 90 ? 3.177 -3.172 50.948 1.00 9.00 90 PHE B N 1
ATOM 2426 C CA . PHE B 1 90 ? 4.411 -2.699 51.569 1.00 8.68 90 PHE B CA 1
ATOM 2427 C C . PHE B 1 90 ? 3.998 -1.972 52.852 1.00 10.04 90 PHE B C 1
ATOM 2428 O O . PHE B 1 90 ? 2.932 -1.355 52.904 1.00 8.41 90 PHE B O 1
ATOM 2436 N N . HIS B 1 91 ? 4.843 -2.029 53.878 1.00 8.85 91 HIS B N 1
ATOM 2437 C CA . HIS B 1 91 ? 4.517 -1.408 55.162 1.00 9.16 91 HIS B CA 1
ATOM 2438 C C . HIS B 1 91 ? 4.514 0.121 55.220 1.00 8.70 91 HIS B C 1
ATOM 2439 O O . HIS B 1 91 ? 3.768 0.707 56.006 1.00 9.19 91 HIS B O 1
ATOM 2446 N N . TYR B 1 92 ? 5.341 0.759 54.399 1.00 8.89 92 TYR B N 1
ATOM 2447 C CA . TYR B 1 92 ? 5.435 2.217 54.372 1.00 10.52 92 TYR B CA 1
ATOM 2448 C C . TYR B 1 92 ? 5.703 2.838 55.737 1.00 10.73 92 TYR B C 1
ATOM 2449 O O . TYR B 1 92 ? 5.170 3.896 56.064 1.00 11.45 92 TYR B O 1
ATOM 2458 N N . LEU B 1 93 ? 6.533 2.175 56.535 1.00 9.93 93 LEU B N 1
ATOM 2459 C CA . LEU B 1 93 ? 6.878 2.699 57.849 1.00 11.46 93 LEU B CA 1
ATOM 2460 C C . LEU B 1 93 ? 8.011 3.706 57.670 1.00 11.52 93 LEU B C 1
ATOM 2461 O O . LEU B 1 93 ? 8.763 3.639 56.691 1.00 11.29 93 LEU B O 1
ATOM 2466 N N . ILE B 1 94 ? 8.118 4.650 58.600 1.00 12.89 94 ILE B N 1
ATOM 2467 C CA . ILE B 1 94 ? 9.183 5.647 58.552 1.00 12.39 94 ILE B CA 1
ATOM 2468 C C . ILE B 1 94 ? 10.373 5.007 59.267 1.00 14.38 94 ILE B C 1
ATOM 2469 O O . ILE B 1 94 ? 10.317 4.746 60.469 1.00 13.23 94 ILE B O 1
ATOM 2474 N N . PRO B 1 95 ? 11.466 4.740 58.532 1.00 14.84 95 PRO B N 1
ATOM 2475 C CA . PRO B 1 95 ? 12.671 4.115 59.087 1.00 15.93 95 PRO B CA 1
ATOM 2476 C C . PRO B 1 95 ? 13.321 4.757 60.314 1.00 15.08 95 PRO B C 1
ATOM 2477 O O . PRO B 1 95 ? 13.865 4.049 61.163 1.00 17.70 95 PRO B O 1
ATOM 2481 N N . GLU B 1 96 ? 13.262 6.082 60.415 1.00 16.75 96 GLU B N 1
ATOM 2482 C CA . GLU B 1 96 ? 13.871 6.782 61.548 1.00 18.69 96 GLU B CA 1
ATOM 2483 C C . GLU B 1 96 ? 13.038 6.721 62.828 1.00 17.68 96 GLU B C 1
ATOM 2484 O O . GLU B 1 96 ? 13.526 7.061 63.906 1.00 16.05 96 GLU B O 1
ATOM 2490 N N . LEU B 1 97 ? 11.785 6.295 62.714 1.00 14.86 97 LEU B N 1
ATOM 2491 C CA . LEU B 1 97 ? 10.905 6.231 63.874 1.00 12.91 97 LEU B CA 1
ATOM 2492 C C . LEU B 1 97 ? 10.734 4.826 64.434 1.00 10.44 97 LEU B C 1
ATOM 2493 O O . LEU B 1 97 ? 10.807 3.840 63.704 1.00 12.28 97 LEU B O 1
ATOM 2498 N N . THR B 1 98 ? 10.513 4.741 65.742 1.00 11.78 98 THR B N 1
ATOM 2499 C CA . THR B 1 98 ? 10.305 3.450 66.383 1.00 8.69 98 THR B CA 1
ATOM 2500 C C . THR B 1 98 ? 8.892 2.992 66.047 1.00 9.54 98 THR B C 1
ATOM 2501 O O . THR B 1 98 ? 8.107 3.749 65.475 1.00 9.99 98 THR B O 1
ATOM 2505 N N . ALA B 1 99 ? 8.565 1.761 66.416 1.00 8.87 99 ALA B N 1
ATOM 2506 C CA . ALA B 1 99 ? 7.236 1.228 66.150 1.00 8.77 99 ALA B CA 1
ATOM 2507 C C . ALA B 1 99 ? 6.168 2.103 66.792 1.00 9.64 99 ALA B C 1
ATOM 2508 O O . ALA B 1 99 ? 5.185 2.469 66.145 1.00 9.79 99 ALA B O 1
ATOM 2510 N N . LEU B 1 100 ? 6.354 2.442 68.066 1.00 9.03 100 LEU B N 1
ATOM 2511 C CA . LEU B 1 100 ? 5.370 3.272 68.755 1.00 9.73 100 LEU B CA 1
ATOM 2512 C C . LEU B 1 100 ? 5.223 4.639 68.091 1.00 9.13 100 LEU B C 1
ATOM 2513 O O . LEU B 1 100 ? 4.108 5.116 67.885 1.00 9.06 100 LEU B O 1
ATOM 2518 N N . GLU B 1 101 ? 6.345 5.263 67.747 1.00 8.43 101 GLU B N 1
ATOM 2519 C CA . GLU B 1 101 ? 6.311 6.571 67.097 1.00 10.58 101 GLU B CA 1
ATOM 2520 C C . GLU B 1 101 ? 5.585 6.478 65.760 1.00 11.98 101 GLU B C 1
ATOM 2521 O O . GLU B 1 101 ? 4.803 7.363 65.403 1.00 13.62 101 GLU B O 1
ATOM 2527 N N . ASN B 1 102 ? 5.850 5.404 65.023 1.00 9.78 102 ASN B N 1
ATOM 2528 C CA . ASN B 1 102 ? 5.207 5.193 63.728 1.00 10.06 102 ASN B CA 1
ATOM 2529 C C . ASN B 1 102 ? 3.691 5.110 63.884 1.00 9.72 102 ASN B C 1
ATOM 2530 O O . ASN B 1 102 ? 2.941 5.662 63.080 1.00 11.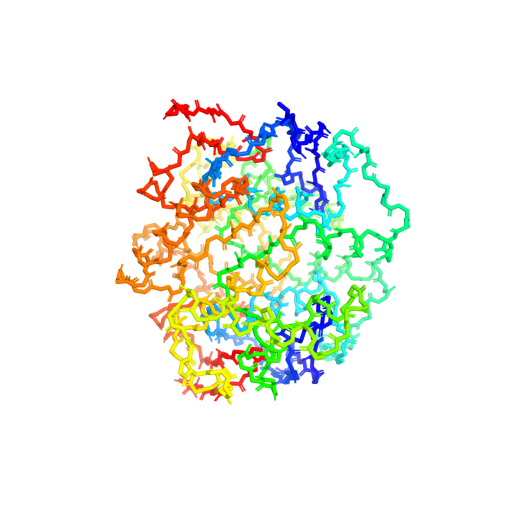77 102 ASN B O 1
ATOM 2535 N N . VAL B 1 103 ? 3.244 4.424 64.931 1.00 9.39 103 VAL B N 1
ATOM 2536 C CA . VAL B 1 103 ? 1.819 4.249 65.182 1.00 8.33 103 VAL B CA 1
ATOM 2537 C C . VAL B 1 103 ? 1.089 5.509 65.637 1.00 12.53 103 VAL B C 1
ATOM 2538 O O . VAL B 1 103 ? -0.081 5.697 65.306 1.00 12.82 103 VAL B O 1
ATOM 2542 N N . ILE B 1 104 ? 1.770 6.378 66.379 1.00 10.23 104 ILE B N 1
ATOM 2543 C CA . ILE B 1 104 ? 1.116 7.586 66.872 1.00 13.95 104 ILE B CA 1
ATOM 2544 C C . ILE B 1 104 ? 1.091 8.771 65.909 1.00 12.54 104 ILE B C 1
ATOM 2545 O O . ILE B 1 104 ? 0.402 9.754 66.167 1.00 15.15 104 ILE B O 1
ATOM 2550 N N . VAL B 1 105 ? 1.818 8.679 64.798 1.00 13.78 105 VAL B N 1
ATOM 2551 C CA . VAL B 1 105 ? 1.848 9.774 63.827 1.00 14.68 105 VAL B CA 1
ATOM 2552 C C . VAL B 1 105 ? 0.457 10.300 63.460 1.00 13.01 105 VAL B C 1
ATOM 2553 O O . VAL B 1 105 ? 0.201 11.502 63.555 1.00 13.87 105 VAL B O 1
ATOM 2557 N N . PRO B 1 106 ? -0.456 9.412 63.028 1.00 12.88 106 PRO B N 1
ATOM 2558 C CA . PRO B 1 106 ? -1.805 9.859 62.664 1.00 11.09 106 PRO B CA 1
ATOM 2559 C C . PRO B 1 106 ? -2.588 10.447 63.837 1.00 12.64 106 PRO B C 1
ATOM 2560 O O . PRO B 1 106 ? -3.477 11.275 63.649 1.00 13.71 106 PRO B O 1
ATOM 2564 N N . MET B 1 107 ? -2.257 10.020 65.050 1.00 10.29 107 MET B N 1
ATOM 2565 C CA . MET B 1 107 ? -2.933 10.538 66.231 1.00 13.42 107 MET B CA 1
ATOM 2566 C C . MET B 1 107 ? -2.499 11.977 66.477 1.00 15.31 107 MET B C 1
ATOM 2567 O O . MET B 1 107 ? -3.327 12.856 66.716 1.00 13.96 107 MET B O 1
ATOM 2572 N N . LEU B 1 108 ? -1.191 12.210 66.415 1.00 15.36 108 LEU B N 1
ATOM 2573 C CA . LEU B 1 108 ? -0.645 13.542 66.632 1.00 19.61 108 LEU B CA 1
ATOM 2574 C C . LEU B 1 108 ? -1.142 14.503 65.557 1.00 23.34 108 LEU B C 1
ATOM 2575 O O . LEU B 1 108 ? -1.355 15.686 65.819 1.00 22.55 108 LEU B O 1
ATOM 2580 N N . LYS B 1 109 ? -1.327 13.985 64.348 1.00 23.70 109 LYS B N 1
ATOM 2581 C CA . LYS B 1 109 ? -1.813 14.789 63.231 1.00 26.57 109 LYS B CA 1
ATOM 2582 C C . LYS B 1 109 ? -3.222 15.283 63.537 1.00 27.04 109 LYS B C 1
ATOM 2583 O O . LYS B 1 109 ? -3.634 16.351 63.082 1.00 29.01 109 LYS B O 1
ATOM 2589 N N . MET B 1 110 ? -3.949 14.491 64.318 1.00 25.49 110 MET B N 1
ATOM 2590 C CA . MET B 1 110 ? -5.323 14.797 64.690 1.00 27.09 110 MET B CA 1
ATOM 2591 C C . MET B 1 110 ? -5.420 15.717 65.907 1.00 26.99 110 MET B C 1
ATOM 2592 O O . MET B 1 110 ? -6.503 16.190 66.250 1.00 29.23 110 MET B O 1
ATOM 2597 N N . GLY B 1 111 ? -4.287 15.964 66.557 1.00 26.43 111 GLY B N 1
ATOM 2598 C CA . GLY B 1 111 ? -4.274 16.838 67.718 1.00 24.34 111 GLY B CA 1
ATOM 2599 C C . GLY B 1 111 ? -4.327 16.130 69.059 1.00 22.99 111 GLY B C 1
ATOM 2600 O O . GLY B 1 111 ? -4.445 16.775 70.103 1.00 21.09 111 GLY B O 1
ATOM 2601 N N . LYS B 1 112 ? -4.240 14.804 69.043 1.00 17.34 112 LYS B N 1
ATOM 2602 C CA . LYS B 1 112 ? -4.283 14.029 70.277 1.00 19.12 112 LYS B CA 1
ATOM 2603 C C . LYS B 1 112 ? -3.013 14.264 71.096 1.00 17.07 112 LYS B C 1
ATOM 2604 O O . LYS B 1 112 ? -1.913 14.309 70.548 1.00 17.49 112 LYS B O 1
ATOM 2610 N N . PRO B 1 113 ? -3.156 14.431 72.421 1.00 18.85 113 PRO B N 1
ATOM 2611 C CA . PRO B 1 113 ? -2.010 14.659 73.311 1.00 18.66 113 PRO B CA 1
ATOM 2612 C C . PRO B 1 113 ? -1.058 13.468 73.239 1.00 17.07 113 PRO B C 1
ATOM 2613 O O . PRO B 1 113 ? -1.507 12.324 73.196 1.00 15.23 113 PRO B O 1
ATOM 2617 N N . LYS B 1 114 ? 0.247 13.730 73.231 1.00 19.02 114 LYS B N 1
ATOM 2618 C CA . LYS B 1 114 ? 1.231 12.651 73.143 1.00 19.21 114 LYS B CA 1
ATOM 2619 C C . LYS B 1 114 ? 1.069 11.557 74.192 1.00 16.72 114 LYS B C 1
ATOM 2620 O O . LYS B 1 114 ? 1.211 10.379 73.880 1.00 13.46 114 LYS B O 1
ATOM 2626 N N . LYS B 1 115 ? 0.775 11.940 75.430 1.00 15.18 115 LYS B N 1
ATOM 2627 C CA . LYS B 1 115 ? 0.602 10.961 76.498 1.00 16.25 115 LYS B CA 1
ATOM 2628 C C . LYS B 1 115 ? -0.532 9.996 76.171 1.00 15.17 115 LYS B C 1
ATOM 2629 O O . LYS B 1 115 ? -0.360 8.781 76.235 1.00 14.02 115 LYS B O 1
ATOM 2635 N N . GLU B 1 116 ? -1.692 10.543 75.819 1.00 15.14 116 GLU B N 1
ATOM 2636 C CA . GLU B 1 116 ? -2.848 9.722 75.484 1.00 15.01 116 GLU B CA 1
ATOM 2637 C C . GLU B 1 116 ? -2.602 8.938 74.198 1.00 13.71 116 GLU B C 1
ATOM 2638 O O . GLU B 1 116 ? -3.038 7.795 74.066 1.00 12.06 116 GLU B O 1
ATOM 2644 N N . ALA B 1 117 ? -1.906 9.557 73.251 1.00 10.65 117 ALA B N 1
ATOM 2645 C CA . ALA B 1 117 ? -1.607 8.905 71.983 1.00 12.08 117 ALA B CA 1
ATOM 2646 C C . ALA B 1 117 ? -0.715 7.690 72.217 1.00 11.55 117 ALA B C 1
ATOM 2647 O O . ALA B 1 117 ? -0.966 6.611 71.683 1.00 12.47 117 ALA B O 1
ATOM 2649 N N . LYS B 1 118 ? 0.327 7.866 73.021 1.00 11.63 118 LYS B N 1
ATOM 2650 C CA . LYS B 1 118 ? 1.232 6.760 73.306 1.00 10.11 118 LYS B CA 1
ATOM 2651 C C . LYS B 1 118 ? 0.510 5.644 74.045 1.00 11.95 118 LYS B C 1
ATOM 2652 O O . LYS B 1 118 ? 0.802 4.470 73.842 1.00 10.23 118 LYS B O 1
ATOM 2658 N N . GLU B 1 119 ? -0.439 6.006 74.902 1.00 8.71 119 GLU B N 1
ATOM 2659 C CA . GLU B 1 119 ? -1.186 4.997 75.639 1.00 12.26 119 GLU B CA 1
ATOM 2660 C C . GLU B 1 119 ? -1.962 4.121 74.650 1.00 10.75 119 GLU B C 1
ATOM 2661 O O . GLU B 1 119 ? -1.958 2.892 74.751 1.00 11.65 119 GLU B O 1
ATOM 2667 N N . ARG B 1 120 ? -2.619 4.751 73.682 1.00 10.56 120 ARG B N 1
ATOM 2668 C CA . ARG B 1 120 ? -3.373 3.990 72.696 1.00 12.45 120 ARG B CA 1
ATOM 2669 C C . ARG B 1 120 ? -2.442 3.200 71.781 1.00 12.80 120 ARG B C 1
ATOM 2670 O O . ARG B 1 120 ? -2.732 2.057 71.437 1.00 11.37 120 ARG B O 1
ATOM 2678 N N . GLY B 1 121 ? -1.325 3.811 71.393 1.00 12.13 121 GLY B N 1
ATOM 2679 C CA . GLY B 1 121 ? -0.374 3.132 70.525 1.00 11.23 121 GLY B CA 1
ATOM 2680 C C . GLY B 1 121 ? 0.187 1.887 71.187 1.00 12.91 121 GLY B C 1
ATOM 2681 O O . GLY B 1 121 ? 0.373 0.855 70.544 1.00 10.12 121 GLY B O 1
ATOM 2682 N N . GLU B 1 122 ? 0.468 1.990 72.482 1.00 11.00 122 GLU B N 1
ATOM 2683 C CA . GLU B 1 122 ? 0.994 0.867 73.247 1.00 12.16 122 GLU B CA 1
ATOM 2684 C C . GLU B 1 122 ? -0.060 -0.238 73.308 1.00 11.92 122 GLU B C 1
ATOM 2685 O O . GLU B 1 122 ? 0.265 -1.421 73.220 1.00 12.07 122 GLU B O 1
ATOM 2691 N N . TYR B 1 123 ? -1.322 0.156 73.453 1.00 11.35 123 TYR B N 1
ATOM 2692 C CA . TYR B 1 123 ? -2.424 -0.804 73.510 1.00 11.86 123 TYR B CA 1
ATOM 2693 C C . TYR B 1 123 ? -2.531 -1.567 72.193 1.00 11.35 123 TYR B C 1
ATOM 2694 O O . TYR B 1 123 ? -2.589 -2.797 72.176 1.00 9.86 123 TYR B O 1
ATOM 2703 N N . LEU B 1 124 ? -2.558 -0.825 71.092 1.00 10.35 124 LEU B N 1
ATOM 2704 C CA . LEU B 1 124 ? -2.661 -1.422 69.767 1.00 9.69 124 LEU B CA 1
ATOM 2705 C C . LEU B 1 124 ? -1.503 -2.375 69.476 1.00 10.63 124 LEU B C 1
ATOM 2706 O O . LEU B 1 124 ? -1.721 -3.508 69.057 1.00 10.44 124 LEU B O 1
ATOM 2711 N N . LEU B 1 125 ? -0.272 -1.924 69.705 1.00 10.27 125 LEU B N 1
ATOM 2712 C CA . LEU B 1 125 ? 0.884 -2.774 69.447 1.00 10.68 125 LEU B CA 1
ATOM 2713 C C . LEU B 1 125 ? 0.872 -4.019 70.330 1.00 12.17 125 LEU B C 1
ATOM 2714 O O . LEU B 1 125 ? 1.229 -5.109 69.877 1.00 12.31 125 LEU B O 1
ATOM 2719 N N . SER B 1 126 ? 0.462 -3.864 71.585 1.00 11.04 126 SER B N 1
ATOM 2720 C CA . SER B 1 126 ? 0.402 -5.006 72.488 1.00 12.01 126 SER B CA 1
ATOM 2721 C C . SER B 1 126 ? -0.629 -6.014 71.984 1.00 12.93 126 SER B C 1
ATOM 2722 O O . SER B 1 126 ? -0.387 -7.222 72.000 1.00 14.19 126 SER B O 1
ATOM 2725 N N . GLU B 1 127 ? -1.775 -5.514 71.530 1.00 12.33 127 GLU B N 1
ATOM 2726 C CA . GLU B 1 127 ? -2.834 -6.382 71.020 1.00 13.95 127 GLU B CA 1
ATOM 2727 C C . GLU B 1 127 ? -2.405 -7.117 69.760 1.00 16.45 127 GLU B C 1
ATOM 2728 O O . GLU B 1 127 ? -2.939 -8.181 69.441 1.00 17.59 127 GLU B O 1
ATOM 2734 N N . LEU B 1 128 ? -1.436 -6.554 69.049 1.00 13.63 128 LEU B N 1
ATOM 2735 C CA . LEU B 1 128 ? -0.951 -7.166 67.820 1.00 15.39 128 LEU B CA 1
ATOM 2736 C C . LEU B 1 128 ? 0.356 -7.935 68.006 1.00 14.12 128 LEU B C 1
ATOM 2737 O O . LEU B 1 128 ? 1.076 -8.185 67.041 1.00 15.86 128 LEU B O 1
ATOM 2742 N N . GLY B 1 129 ? 0.653 -8.300 69.250 1.00 12.62 129 GLY B N 1
ATOM 2743 C CA . GLY B 1 129 ? 1.853 -9.066 69.550 1.00 13.87 129 GLY B CA 1
ATOM 2744 C C . GLY B 1 129 ? 3.191 -8.354 69.442 1.00 15.18 129 GLY B C 1
ATOM 2745 O O . GLY B 1 129 ? 4.212 -8.997 69.197 1.00 18.12 129 GLY B O 1
ATOM 2746 N N . LEU B 1 130 ? 3.202 -7.038 69.625 1.00 11.53 130 LEU B N 1
ATOM 2747 C CA . LEU B 1 130 ? 4.443 -6.272 69.544 1.00 11.91 130 LEU B CA 1
ATOM 2748 C C . LEU B 1 130 ? 4.650 -5.402 70.781 1.00 13.11 130 LEU B C 1
ATOM 2749 O O . LEU B 1 130 ? 5.407 -4.428 70.750 1.00 11.15 130 LEU B O 1
ATOM 2754 N N . GLY B 1 131 ? 3.981 -5.771 71.870 1.00 13.42 131 GLY B N 1
ATOM 2755 C CA . GLY B 1 131 ? 4.076 -5.012 73.106 1.00 13.93 131 GLY B CA 1
ATOM 2756 C C . GLY B 1 131 ? 5.467 -4.902 73.700 1.00 14.66 131 GLY B C 1
ATOM 2757 O O . GLY B 1 131 ? 5.722 -4.034 74.534 1.00 13.95 131 GLY B O 1
ATOM 2758 N N . ASP B 1 132 ? 6.368 -5.776 73.267 1.00 14.57 132 ASP B N 1
ATOM 2759 C CA . ASP B 1 132 ? 7.738 -5.781 73.768 1.00 16.73 132 ASP B CA 1
ATOM 2760 C C . ASP B 1 132 ? 8.723 -5.198 72.760 1.00 14.92 132 ASP B C 1
ATOM 2761 O O . ASP B 1 132 ? 9.939 -5.282 72.954 1.00 16.70 132 ASP B O 1
ATOM 2766 N N . LYS B 1 133 ? 8.201 -4.599 71.692 1.00 10.52 133 LYS B N 1
ATOM 2767 C CA . LYS B 1 133 ? 9.046 -4.017 70.656 1.00 12.27 133 LYS B CA 1
ATOM 2768 C C . LYS B 1 133 ? 8.661 -2.579 70.313 1.00 10.44 133 LYS B C 1
ATOM 2769 O O . LYS B 1 133 ? 8.889 -2.105 69.198 1.00 9.52 133 LYS B O 1
ATOM 2775 N N . LEU B 1 134 ? 8.103 -1.885 71.298 1.00 9.39 134 LEU B N 1
ATOM 2776 C CA . LEU B 1 134 ? 7.679 -0.499 71.137 1.00 10.54 134 LEU B CA 1
ATOM 2777 C C . LEU B 1 134 ? 8.795 0.445 70.685 1.00 12.69 134 LEU B C 1
ATOM 2778 O O . LEU B 1 134 ? 8.547 1.366 69.911 1.00 9.69 134 LEU B O 1
ATOM 2783 N N . SER B 1 135 ? 10.018 0.222 71.162 1.00 10.03 135 SER B N 1
ATOM 2784 C CA . SER B 1 135 ? 11.132 1.098 70.798 1.00 12.24 135 SER B CA 1
ATOM 2785 C C . SER B 1 135 ? 11.989 0.573 69.653 1.00 11.78 135 SER B C 1
ATOM 2786 O O . SER B 1 135 ? 13.087 1.077 69.416 1.00 13.83 135 SER B O 1
ATOM 2789 N N . ARG B 1 136 ? 11.496 -0.437 68.946 1.00 11.88 136 ARG B N 1
ATOM 2790 C CA . ARG B 1 136 ? 12.248 -1.004 67.832 1.00 12.19 136 ARG B CA 1
ATOM 2791 C C . ARG B 1 136 ? 11.947 -0.274 66.535 1.00 12.97 136 ARG B C 1
ATOM 2792 O O . ARG B 1 136 ? 10.798 0.061 66.256 1.00 12.25 136 ARG B O 1
ATOM 2800 N N . LYS B 1 137 ? 12.985 -0.028 65.743 1.00 11.85 137 LYS B N 1
ATOM 2801 C CA . LYS B 1 137 ? 12.805 0.645 64.465 1.00 12.91 137 LYS B CA 1
ATOM 2802 C C . LYS B 1 137 ? 12.548 -0.404 63.387 1.00 13.28 137 LYS B C 1
ATOM 2803 O O . LYS B 1 137 ? 12.849 -1.583 63.573 1.00 11.24 137 LYS B O 1
ATOM 2809 N N . PRO B 1 138 ? 11.973 0.011 62.246 1.00 12.20 138 PRO B N 1
ATOM 2810 C CA . PRO B 1 138 ? 11.680 -0.919 61.155 1.00 13.91 138 PRO B CA 1
ATOM 2811 C C . PRO B 1 138 ? 12.794 -1.894 60.774 1.00 15.28 138 PRO B C 1
ATOM 2812 O O . PRO B 1 138 ? 12.522 -3.063 60.506 1.00 15.23 138 PRO B O 1
ATOM 2816 N N . TYR B 1 139 ? 14.043 -1.433 60.759 1.00 17.49 139 TYR B N 1
ATOM 2817 C CA . TYR B 1 139 ? 15.150 -2.312 60.386 1.00 17.09 139 TYR B CA 1
ATOM 2818 C C . TYR B 1 139 ? 15.365 -3.464 61.367 1.00 18.59 139 TYR B C 1
ATOM 2819 O O . TYR B 1 139 ? 16.004 -4.463 61.030 1.00 18.18 139 TYR B O 1
ATOM 2828 N N . GLU B 1 140 ? 14.827 -3.324 62.576 1.00 16.21 140 GLU B N 1
ATOM 2829 C CA . GLU B 1 140 ? 14.963 -4.344 63.614 1.00 14.80 140 GLU B CA 1
ATOM 2830 C C . GLU B 1 140 ? 13.838 -5.377 63.594 1.00 14.97 140 GLU B C 1
ATOM 2831 O O . GLU B 1 140 ? 13.902 -6.384 64.300 1.00 15.33 140 GLU B O 1
ATOM 2837 N N . LEU B 1 141 ? 12.813 -5.118 62.788 1.00 11.74 141 LEU B N 1
ATOM 2838 C CA . LEU B 1 141 ? 11.648 -5.993 62.702 1.00 12.77 141 LEU B CA 1
ATOM 2839 C C . LEU B 1 141 ? 11.590 -6.840 61.435 1.00 13.39 141 LEU B C 1
ATOM 2840 O O . LEU B 1 141 ? 12.109 -6.452 60.388 1.00 14.86 141 LEU B O 1
ATOM 2845 N N . SER B 1 142 ? 10.951 -8.000 61.542 1.00 12.89 142 SER B N 1
ATOM 2846 C CA . SER B 1 142 ? 10.788 -8.894 60.400 1.00 14.24 142 SER B CA 1
ATOM 2847 C C . SER B 1 142 ? 9.680 -8.318 59.523 1.00 15.05 142 SER B C 1
ATOM 2848 O O . SER B 1 142 ? 8.965 -7.405 59.937 1.00 12.33 142 SER B O 1
ATOM 2851 N N . GLY B 1 143 ? 9.535 -8.853 58.314 1.00 15.00 143 GLY B N 1
ATOM 2852 C CA . GLY B 1 143 ? 8.495 -8.367 57.423 1.00 15.86 143 GLY B CA 1
ATOM 2853 C C . GLY B 1 143 ? 7.122 -8.530 58.047 1.00 14.47 143 GLY B C 1
ATOM 2854 O O . GLY B 1 143 ? 6.267 -7.652 57.919 1.00 12.42 143 GLY B O 1
ATOM 2855 N N . GLY B 1 144 ? 6.913 -9.658 58.721 1.00 12.31 144 GLY B N 1
ATOM 2856 C CA . GLY B 1 144 ? 5.639 -9.919 59.365 1.00 13.26 144 GLY B CA 1
ATOM 2857 C C . GLY B 1 144 ? 5.373 -8.925 60.478 1.00 9.62 144 GLY B C 1
ATOM 2858 O O . GLY B 1 144 ? 4.259 -8.431 60.632 1.00 12.13 144 GLY B O 1
ATOM 2859 N N . GLU B 1 145 ? 6.401 -8.627 61.263 1.00 10.69 145 GLU B N 1
ATOM 2860 C CA . GLU B 1 145 ? 6.254 -7.670 62.352 1.00 9.35 145 GLU B CA 1
ATOM 2861 C C . GLU B 1 145 ? 6.042 -6.260 61.793 1.00 11.12 145 GLU B C 1
ATOM 2862 O O . GLU B 1 145 ? 5.273 -5.478 62.342 1.00 8.61 145 GLU B O 1
ATOM 2868 N N . GLN B 1 146 ? 6.725 -5.937 60.701 1.00 10.04 146 GLN B N 1
ATOM 2869 C CA . GLN B 1 146 ? 6.582 -4.617 60.098 1.00 8.55 146 GLN B CA 1
ATOM 2870 C C . GLN B 1 146 ? 5.143 -4.390 59.657 1.00 9.99 146 GLN B C 1
ATOM 2871 O O . GLN B 1 146 ? 4.600 -3.300 59.830 1.00 10.25 146 GLN B O 1
ATOM 2877 N N . GLN B 1 147 ? 4.523 -5.420 59.093 1.00 9.75 147 GLN B N 1
ATOM 2878 C CA . GLN B 1 147 ? 3.141 -5.282 58.654 1.00 12.68 147 GLN B CA 1
ATOM 2879 C C . GLN B 1 147 ? 2.197 -5.111 59.833 1.00 11.68 147 GLN B C 1
ATOM 2880 O O . GLN B 1 147 ? 1.200 -4.399 59.730 1.00 12.51 147 GLN B O 1
ATOM 2886 N N . ARG B 1 148 ? 2.507 -5.750 60.959 1.00 11.01 148 ARG B N 1
ATOM 2887 C CA . ARG B 1 148 ? 1.651 -5.608 62.128 1.00 8.99 148 ARG B CA 1
ATOM 2888 C C . ARG B 1 148 ? 1.742 -4.183 62.665 1.00 9.36 148 ARG B C 1
ATOM 2889 O O . ARG B 1 148 ? 0.777 -3.664 63.229 1.00 8.52 148 ARG B O 1
ATOM 2897 N N . VAL B 1 149 ? 2.899 -3.546 62.499 1.00 8.94 149 VAL B N 1
ATOM 2898 C CA . VAL B 1 149 ? 3.034 -2.166 62.954 1.00 8.09 149 VAL B CA 1
ATOM 2899 C C . VAL B 1 149 ? 2.147 -1.303 62.058 1.00 6.56 149 VAL B C 1
ATOM 2900 O O . VAL B 1 149 ? 1.463 -0.393 62.528 1.00 6.48 149 VAL B O 1
ATOM 2904 N N . ALA B 1 150 ? 2.156 -1.605 60.762 1.00 8.45 150 ALA B N 1
ATOM 2905 C CA . ALA B 1 150 ? 1.348 -0.865 59.799 1.00 9.21 150 ALA B CA 1
ATOM 2906 C C . ALA B 1 150 ? -0.141 -1.026 60.100 1.00 9.16 150 ALA B C 1
ATOM 2907 O O . ALA B 1 150 ? -0.929 -0.101 59.892 1.00 9.78 150 ALA B O 1
ATOM 2909 N N . ILE B 1 151 ? -0.532 -2.201 60.586 1.00 7.93 151 ILE B N 1
ATOM 2910 C CA . ILE B 1 151 ? -1.933 -2.431 60.922 1.00 6.78 151 ILE B CA 1
ATOM 2911 C C . ILE B 1 151 ? -2.285 -1.625 62.172 1.00 8.01 151 ILE B C 1
ATOM 2912 O O . ILE B 1 151 ? -3.361 -1.045 62.258 1.00 7.45 151 ILE B O 1
ATOM 2917 N N . ALA B 1 152 ? -1.370 -1.581 63.138 1.00 9.09 152 ALA B N 1
ATOM 2918 C CA . ALA B 1 152 ? -1.607 -0.809 64.357 1.00 7.06 152 ALA B CA 1
ATOM 2919 C C . ALA B 1 152 ? -1.788 0.663 63.985 1.00 8.42 152 ALA B C 1
ATOM 2920 O O . ALA B 1 152 ? -2.671 1.348 64.507 1.00 10.66 152 ALA B O 1
ATOM 2922 N N . ARG B 1 153 ? -0.946 1.147 63.075 1.00 9.37 153 ARG B N 1
ATOM 2923 C CA . ARG B 1 153 ? -1.025 2.534 62.638 1.00 7.04 153 ARG B CA 1
ATOM 2924 C C . ARG B 1 153 ? -2.361 2.793 61.948 1.00 9.24 153 ARG B C 1
ATOM 2925 O O . ARG B 1 153 ? -2.958 3.857 62.110 1.00 9.36 153 ARG B O 1
ATOM 2933 N N . ALA B 1 154 ? -2.830 1.816 61.178 1.00 7.75 154 ALA B N 1
ATOM 2934 C CA . ALA B 1 154 ? -4.102 1.964 60.478 1.00 9.45 154 ALA B CA 1
ATOM 2935 C C . ALA B 1 154 ? -5.273 2.126 61.450 1.00 10.48 154 ALA B C 1
ATOM 2936 O O . ALA B 1 154 ? -6.246 2.820 61.147 1.00 11.60 154 ALA B O 1
ATOM 2938 N N . LEU B 1 155 ? -5.171 1.496 62.617 1.00 8.35 155 LEU B N 1
ATOM 2939 C CA . LEU B 1 155 ? -6.225 1.560 63.629 1.00 9.28 155 LEU B CA 1
ATOM 2940 C C . LEU B 1 155 ? -6.052 2.722 64.612 1.00 9.64 155 LEU B C 1
ATOM 2941 O O . LEU B 1 155 ? -6.905 2.938 65.472 1.00 10.03 155 LEU B O 1
ATOM 2946 N N . ALA B 1 156 ? -4.954 3.459 64.470 1.00 9.86 156 ALA B N 1
ATOM 2947 C CA . ALA B 1 156 ? -4.626 4.581 65.359 1.00 12.82 156 ALA B CA 1
ATOM 2948 C C . ALA B 1 156 ? -5.782 5.482 65.785 1.00 13.89 156 ALA B C 1
ATOM 2949 O O . ALA B 1 156 ? -5.961 5.742 66.975 1.00 13.81 156 ALA B O 1
ATOM 2951 N N . ASN B 1 157 ? -6.561 5.969 64.826 1.00 13.28 157 ASN B N 1
ATOM 2952 C CA . ASN B 1 157 ? -7.674 6.851 65.163 1.00 12.31 157 ASN B CA 1
ATOM 2953 C C . ASN B 1 157 ? -9.032 6.163 65.162 1.00 14.44 157 ASN B C 1
ATOM 2954 O O . ASN B 1 157 ? -10.060 6.805 64.949 1.00 16.57 157 ASN B O 1
ATOM 2959 N N . GLU B 1 158 ? -9.030 4.861 65.424 1.00 12.87 158 GLU B N 1
ATOM 2960 C CA . GLU B 1 158 ? -10.254 4.070 65.460 1.00 13.28 158 GLU B CA 1
ATOM 2961 C C . GLU B 1 158 ? -11.107 4.364 64.230 1.00 14.28 158 GLU B C 1
ATOM 2962 O O . GLU B 1 158 ? -12.206 4.916 64.325 1.00 13.40 158 GLU B O 1
ATOM 2968 N N . PRO B 1 159 ? -10.605 3.989 63.049 1.00 14.01 159 PRO B N 1
ATOM 2969 C CA . PRO B 1 159 ? -11.326 4.218 61.795 1.00 11.07 159 PRO B CA 1
ATOM 2970 C C . PRO B 1 159 ? -12.602 3.392 61.719 1.00 11.62 159 PRO B C 1
ATOM 2971 O O . PRO B 1 159 ? -12.714 2.342 62.354 1.00 15.24 159 PRO B O 1
ATOM 2975 N N . ILE B 1 160 ? -13.569 3.876 60.948 1.00 13.72 160 ILE B N 1
ATOM 2976 C CA . ILE B 1 160 ? -14.822 3.155 60.781 1.00 13.67 160 ILE B CA 1
ATOM 2977 C C . ILE B 1 160 ? -14.656 2.222 59.587 1.00 14.89 160 ILE B C 1
ATOM 2978 O O . ILE B 1 160 ? -15.392 1.243 59.436 1.00 13.01 160 ILE B O 1
ATOM 2983 N N . LEU B 1 161 ? -13.668 2.524 58.749 1.00 11.45 161 LEU B N 1
ATOM 2984 C CA . LEU B 1 161 ? -13.425 1.721 57.559 1.00 11.86 161 LEU B CA 1
ATOM 2985 C C . LEU B 1 161 ? -11.933 1.553 57.295 1.00 9.87 161 LEU B C 1
ATOM 2986 O O . LEU B 1 161 ? -11.173 2.523 57.291 1.00 9.31 161 LEU B O 1
ATOM 2991 N N . LEU B 1 162 ? -11.529 0.307 57.081 1.00 8.06 162 LEU B N 1
ATOM 2992 C CA . LEU B 1 162 ? -10.140 -0.022 56.812 1.00 9.91 162 LEU B CA 1
ATOM 2993 C C . LEU B 1 162 ? -10.005 -0.548 55.388 1.00 9.33 162 LEU B C 1
ATOM 2994 O O . LEU B 1 162 ? -10.766 -1.419 54.960 1.00 10.11 162 LEU B O 1
ATOM 2999 N N . PHE B 1 163 ? -9.047 0.002 54.652 1.00 7.33 163 PHE B N 1
ATOM 3000 C CA . PHE B 1 163 ? -8.792 -0.430 53.286 1.00 8.13 163 PHE B CA 1
ATOM 3001 C C . PHE B 1 163 ? -7.488 -1.204 53.302 1.00 8.66 163 PHE B C 1
ATOM 3002 O O . PHE B 1 163 ? -6.520 -0.783 53.937 1.00 10.12 163 PHE B O 1
ATOM 3010 N N . ALA B 1 164 ? -7.467 -2.339 52.613 1.00 8.06 164 ALA B N 1
ATOM 3011 C CA . ALA B 1 164 ? -6.265 -3.163 52.566 1.00 7.15 164 ALA B CA 1
ATOM 3012 C C . ALA B 1 164 ? -6.011 -3.625 51.140 1.00 10.32 164 ALA B C 1
ATOM 3013 O O . ALA B 1 164 ? -6.899 -4.175 50.496 1.00 8.86 164 ALA B O 1
ATOM 3015 N N . ASP B 1 165 ? -4.797 -3.391 50.650 1.00 9.62 165 ASP B N 1
ATOM 3016 C CA . ASP B 1 165 ? -4.434 -3.795 49.297 1.00 10.48 165 ASP B CA 1
ATOM 3017 C C . ASP B 1 165 ? -3.399 -4.916 49.364 1.00 13.92 165 ASP B C 1
ATOM 3018 O O . ASP B 1 165 ? -2.219 -4.661 49.613 1.00 14.03 165 ASP B O 1
ATOM 3023 N N . GLU B 1 166 ? -3.848 -6.149 49.136 1.00 11.24 166 GLU B N 1
ATOM 3024 C CA . GLU B 1 166 ? -2.986 -7.331 49.187 1.00 12.27 166 GLU B CA 1
ATOM 3025 C C . GLU B 1 166 ? -2.012 -7.214 50.359 1.00 12.58 166 GLU B C 1
ATOM 3026 O O . GLU B 1 166 ? -0.795 -7.293 50.183 1.00 11.00 166 GLU B O 1
ATOM 3032 N N . PRO B 1 167 ? -2.546 -7.039 51.576 1.00 12.33 167 PRO B N 1
ATOM 3033 C CA . PRO B 1 167 ? -1.751 -6.896 52.797 1.00 12.27 167 PRO B CA 1
ATOM 3034 C C . PRO B 1 167 ? -0.811 -8.048 53.134 1.00 12.85 167 PRO B C 1
ATOM 3035 O O . PRO B 1 167 ? 0.155 -7.858 53.868 1.00 13.66 167 PRO B O 1
ATOM 3039 N N . THR B 1 168 ? -1.084 -9.238 52.606 1.00 12.09 168 THR B N 1
ATOM 3040 C CA . THR B 1 168 ? -0.222 -10.382 52.891 1.00 11.94 168 THR B CA 1
ATOM 3041 C C . THR B 1 168 ? 0.616 -10.820 51.695 1.00 11.85 168 THR B C 1
ATOM 3042 O O . THR B 1 168 ? 1.260 -11.863 51.740 1.00 10.39 168 THR B O 1
ATOM 3046 N N . GLY B 1 169 ? 0.620 -10.012 50.640 1.00 10.56 169 GLY B N 1
ATOM 3047 C CA . GLY B 1 169 ? 1.377 -10.346 49.444 1.00 15.16 169 GLY B CA 1
ATOM 3048 C C . GLY B 1 169 ? 2.868 -10.572 49.642 1.00 16.23 169 GLY B C 1
ATOM 3049 O O . GLY B 1 169 ? 3.477 -11.356 48.911 1.00 17.18 169 GLY B O 1
ATOM 3050 N N . ASN B 1 170 ? 3.456 -9.883 50.616 1.00 13.69 170 ASN B N 1
ATOM 3051 C CA . ASN B 1 170 ? 4.888 -10.004 50.910 1.00 18.04 170 ASN B CA 1
ATOM 3052 C C . ASN B 1 170 ? 5.173 -10.893 52.114 1.00 17.68 170 ASN B C 1
ATOM 3053 O O . ASN B 1 170 ? 6.313 -10.961 52.577 1.00 20.06 170 ASN B O 1
ATOM 3058 N N . LEU B 1 171 ? 4.150 -11.571 52.622 1.00 13.94 171 LEU B N 1
ATOM 3059 C CA . LEU B 1 171 ? 4.311 -12.416 53.801 1.00 14.44 171 LEU B CA 1
ATOM 3060 C C . LEU B 1 171 ? 4.233 -13.911 53.515 1.00 15.09 171 LEU B C 1
ATOM 3061 O O . LEU B 1 171 ? 3.455 -14.346 52.667 1.00 15.25 171 LEU B O 1
ATOM 3066 N N . ASP B 1 172 ? 5.036 -14.696 54.228 1.00 16.32 172 ASP B N 1
ATOM 3067 C CA . ASP B 1 172 ? 5.011 -16.141 54.045 1.00 18.85 172 ASP B CA 1
ATOM 3068 C C . ASP B 1 172 ? 3.700 -16.691 54.598 1.00 19.88 172 ASP B C 1
ATOM 3069 O O . ASP B 1 172 ? 2.878 -15.939 55.121 1.00 17.26 172 ASP B O 1
ATOM 3074 N N . SER B 1 173 ? 3.511 -18.004 54.483 1.00 17.25 173 SER B N 1
ATOM 3075 C CA . SER B 1 173 ? 2.293 -18.663 54.952 1.00 18.15 173 SER B CA 1
ATOM 3076 C C . SER B 1 173 ? 1.946 -18.416 56.414 1.00 16.10 173 SER B C 1
ATOM 3077 O O . SER B 1 173 ? 0.794 -18.132 56.747 1.00 17.06 173 SER B O 1
ATOM 3080 N N . ALA B 1 174 ? 2.941 -18.542 57.285 1.00 16.97 174 ALA B N 1
ATOM 3081 C CA . ALA B 1 174 ? 2.737 -18.346 58.714 1.00 16.75 174 ALA B CA 1
ATOM 3082 C C . ALA B 1 174 ? 2.213 -16.951 59.024 1.00 16.15 174 ALA B C 1
ATOM 3083 O O . ALA B 1 174 ? 1.207 -16.793 59.716 1.00 17.57 174 ALA B O 1
ATOM 3085 N N . ASN B 1 175 ? 2.908 -15.943 58.513 1.00 14.36 175 ASN B N 1
ATOM 3086 C CA . ASN B 1 175 ? 2.522 -14.556 58.741 1.00 14.88 175 ASN B CA 1
ATOM 3087 C C . ASN B 1 175 ? 1.235 -14.162 58.032 1.00 14.29 175 ASN B C 1
ATOM 3088 O O . ASN B 1 175 ? 0.503 -13.290 58.503 1.00 13.96 175 ASN B O 1
ATOM 3093 N N . THR B 1 176 ? 0.960 -14.794 56.897 1.00 13.56 176 THR B N 1
ATOM 3094 C CA . THR B 1 176 ? -0.258 -14.499 56.152 1.00 13.34 176 THR B CA 1
ATOM 3095 C C . THR B 1 176 ? -1.458 -14.932 56.984 1.00 14.29 176 THR B C 1
ATOM 3096 O O . THR B 1 176 ? -2.464 -14.225 57.058 1.00 12.63 176 THR B O 1
ATOM 3100 N N . LYS B 1 177 ? -1.344 -16.096 57.615 1.00 12.31 177 LYS B N 1
ATOM 3101 C CA . LYS B 1 177 ? -2.416 -16.605 58.460 1.00 16.07 177 LYS B CA 1
ATOM 3102 C C . LYS B 1 177 ? -2.591 -15.682 59.661 1.00 15.47 177 LYS B C 1
ATOM 3103 O O . LYS B 1 177 ? -3.712 -15.322 60.021 1.00 14.77 177 LYS B O 1
ATOM 3109 N N . ARG B 1 178 ? -1.478 -15.293 60.275 1.00 13.74 178 ARG B N 1
ATOM 3110 C CA . ARG B 1 178 ? -1.538 -14.418 61.437 1.00 13.26 178 ARG B CA 1
ATOM 3111 C C . ARG B 1 178 ? -2.204 -13.091 61.104 1.00 11.61 178 ARG B C 1
ATOM 3112 O O . ARG B 1 178 ? -3.052 -12.610 61.851 1.00 12.34 178 ARG B O 1
ATOM 3120 N N . VAL B 1 179 ? -1.823 -12.502 59.976 1.00 12.25 179 VAL B N 1
ATOM 3121 C CA . VAL B 1 179 ? -2.391 -11.226 59.567 1.00 12.23 179 VAL B CA 1
ATOM 3122 C C . VAL B 1 179 ? -3.877 -11.346 59.252 1.00 13.00 179 VAL B C 1
ATOM 3123 O O . VAL B 1 179 ? -4.670 -10.481 59.629 1.00 11.21 179 VAL B O 1
ATOM 3127 N N . MET B 1 180 ? -4.267 -12.418 58.568 1.00 11.89 180 MET B N 1
ATOM 3128 C CA . MET B 1 180 ? -5.677 -12.592 58.252 1.00 13.22 180 MET B CA 1
ATOM 3129 C C . MET B 1 180 ? -6.490 -12.773 59.529 1.00 11.73 180 MET B C 1
ATOM 3130 O O . MET B 1 180 ? -7.612 -12.278 59.626 1.00 11.95 180 MET B O 1
ATOM 3135 N N . ASP B 1 181 ? -5.930 -13.477 60.511 1.00 10.68 181 ASP B N 1
ATOM 3136 C CA . ASP B 1 181 ? -6.642 -13.666 61.772 1.00 10.11 181 ASP B CA 1
ATOM 3137 C C . ASP B 1 181 ? -6.833 -12.317 62.458 1.00 13.50 181 ASP B C 1
ATOM 3138 O O . ASP B 1 181 ? -7.827 -12.093 63.152 1.00 12.16 181 ASP B O 1
ATOM 3143 N N . ILE B 1 182 ? -5.869 -11.420 62.268 1.00 11.95 182 ILE B N 1
ATOM 3144 C CA . ILE B 1 182 ? -5.946 -10.089 62.851 1.00 11.49 182 ILE B CA 1
ATOM 3145 C C . ILE B 1 182 ? -7.076 -9.312 62.181 1.00 9.98 182 ILE B C 1
ATOM 3146 O O . ILE B 1 182 ? -7.846 -8.627 62.851 1.00 11.04 182 ILE B O 1
ATOM 3151 N N . PHE B 1 183 ? -7.188 -9.429 60.862 1.00 9.63 183 PHE B N 1
ATOM 3152 C CA . PHE B 1 183 ? -8.250 -8.729 60.152 1.00 8.25 183 PHE B CA 1
ATOM 3153 C C . PHE B 1 183 ? -9.628 -9.241 60.558 1.00 8.59 183 PHE B C 1
ATOM 3154 O O . PHE B 1 183 ? -10.573 -8.460 60.680 1.00 9.97 183 PHE B O 1
ATOM 3162 N N . LEU B 1 184 ? -9.741 -10.548 60.776 1.00 9.43 184 LEU B N 1
ATOM 3163 C CA . LEU B 1 184 ? -11.007 -11.132 61.201 1.00 12.11 184 LEU B CA 1
ATOM 3164 C C . LEU B 1 184 ? -11.337 -10.624 62.603 1.00 13.51 184 LEU B C 1
ATOM 3165 O O . LEU B 1 184 ? -12.490 -10.316 62.912 1.00 13.76 184 LEU B O 1
ATOM 3170 N N . LYS B 1 185 ? -10.312 -10.531 63.445 1.00 12.36 185 LYS B N 1
ATOM 3171 C CA . LYS B 1 185 ? -10.480 -10.052 64.812 1.00 15.18 185 LYS B CA 1
ATOM 3172 C C . LYS B 1 185 ? -10.892 -8.580 64.788 1.00 14.04 185 LYS B C 1
ATOM 3173 O O . LYS B 1 185 ? -11.728 -8.145 65.580 1.00 14.76 185 LYS B O 1
ATOM 3179 N N . ILE B 1 186 ? -10.310 -7.815 63.866 1.00 13.18 186 ILE B N 1
ATOM 3180 C CA . ILE B 1 186 ? -10.634 -6.397 63.738 1.00 9.71 186 ILE B CA 1
ATOM 3181 C C . ILE B 1 186 ? -12.082 -6.229 63.296 1.00 10.19 186 ILE B C 1
ATOM 3182 O O . ILE B 1 186 ? -12.801 -5.376 63.817 1.00 10.41 186 ILE B O 1
ATOM 3187 N N . ASN B 1 187 ? -12.511 -7.041 62.333 1.00 9.63 187 ASN B N 1
ATOM 3188 C CA . ASN B 1 187 ? -13.883 -6.958 61.847 1.00 10.51 187 ASN B CA 1
ATOM 3189 C C . ASN B 1 187 ? -14.839 -7.413 62.949 1.00 10.77 187 ASN B C 1
ATOM 3190 O O . ASN B 1 187 ? -15.941 -6.889 63.078 1.00 13.41 187 ASN B O 1
ATOM 3195 N N . GLU B 1 188 ? -14.410 -8.385 63.746 1.00 12.66 188 GLU B N 1
ATOM 3196 C CA . GLU B 1 188 ? -15.233 -8.880 64.845 1.00 15.15 188 GLU B CA 1
ATOM 3197 C C . GLU B 1 188 ? -15.471 -7.727 65.815 1.00 17.13 188 GLU B C 1
ATOM 3198 O O . GLU B 1 188 ? -16.479 -7.689 66.522 1.00 20.43 188 GLU B O 1
ATOM 3204 N N . GLY B 1 189 ? -14.534 -6.783 65.828 1.00 16.35 189 GLY B N 1
ATOM 3205 C CA . GLY B 1 189 ? -14.640 -5.627 66.703 1.00 17.31 189 GLY B CA 1
ATOM 3206 C C . GLY B 1 189 ? -15.616 -4.584 66.195 1.00 17.99 189 GLY B C 1
ATOM 3207 O O . GLY B 1 189 ? -15.935 -3.630 66.906 1.00 19.57 189 GLY B O 1
ATOM 3208 N N . GLY B 1 190 ? -16.084 -4.757 64.961 1.00 14.81 190 GLY B N 1
ATOM 3209 C CA . GLY B 1 190 ? -17.043 -3.825 64.393 1.00 16.08 190 GLY B CA 1
ATOM 3210 C C . GLY B 1 190 ? -16.525 -2.909 63.298 1.00 15.16 190 GLY B C 1
ATOM 3211 O O . GLY B 1 190 ? -17.278 -2.099 62.755 1.00 15.04 190 GLY B O 1
ATOM 3212 N N . THR B 1 191 ? -15.242 -3.024 62.970 1.00 13.47 191 THR B N 1
ATOM 3213 C CA . THR B 1 191 ? -14.656 -2.184 61.934 1.00 11.59 191 THR B CA 1
ATOM 3214 C C . THR B 1 191 ? -14.884 -2.792 60.557 1.00 11.96 191 THR B C 1
ATOM 3215 O O . THR B 1 191 ? -14.606 -3.974 60.336 1.00 11.49 191 THR B O 1
ATOM 3219 N N . SER B 1 192 ? -15.400 -1.976 59.642 1.00 11.37 192 SER B N 1
ATOM 3220 C CA . SER B 1 192 ? -15.661 -2.417 58.279 1.00 10.60 192 SER B CA 1
ATOM 3221 C C . SER B 1 192 ? -14.332 -2.506 57.544 1.00 9.16 192 SER B C 1
ATOM 3222 O O . SER B 1 192 ? -13.429 -1.698 57.772 1.00 10.18 192 SER B O 1
ATOM 3225 N N . ILE B 1 193 ? -14.218 -3.485 56.657 1.00 9.34 193 ILE B N 1
ATOM 3226 C CA . ILE B 1 193 ? -12.988 -3.681 55.908 1.00 7.27 193 ILE B CA 1
ATOM 3227 C C . ILE B 1 193 ? -13.266 -3.975 54.441 1.00 6.10 193 ILE B C 1
ATOM 3228 O O . ILE B 1 193 ? -14.174 -4.735 54.113 1.00 8.27 193 ILE B O 1
ATOM 3233 N N . VAL B 1 194 ? -12.486 -3.352 53.565 1.00 7.57 194 VAL B N 1
ATOM 3234 C CA . VAL B 1 194 ? -12.586 -3.600 52.128 1.00 6.11 194 VAL B CA 1
ATOM 3235 C C . VAL B 1 194 ? -11.172 -4.016 51.766 1.00 7.80 194 VAL B C 1
ATOM 3236 O O . VAL B 1 194 ? -10.233 -3.233 51.912 1.00 6.62 194 VAL B O 1
ATOM 3240 N N . MET B 1 195 ? -11.024 -5.258 51.323 1.00 6.29 195 MET B N 1
ATOM 3241 C CA . MET B 1 195 ? -9.713 -5.791 50.981 1.00 7.99 195 MET B CA 1
ATOM 3242 C C . MET B 1 195 ? -9.651 -6.252 49.538 1.00 9.67 195 MET B C 1
ATOM 3243 O O . MET B 1 195 ? -10.491 -7.029 49.094 1.00 10.39 195 MET B O 1
ATOM 3248 N N . VAL B 1 196 ? -8.657 -5.762 48.807 1.00 7.90 196 VAL B N 1
ATOM 3249 C CA . VAL B 1 196 ? -8.479 -6.169 47.420 1.00 10.64 196 VAL B CA 1
ATOM 3250 C C . VAL B 1 196 ? -7.406 -7.251 47.421 1.00 9.48 196 VAL B C 1
ATOM 3251 O O . VAL B 1 196 ? -6.418 -7.162 48.157 1.00 10.41 196 VAL B O 1
ATOM 3255 N N . THR B 1 197 ? -7.608 -8.280 46.610 1.00 10.35 197 THR B N 1
ATOM 3256 C CA . THR B 1 197 ? -6.661 -9.380 46.549 1.00 11.29 197 THR B CA 1
ATOM 3257 C C . THR B 1 197 ? -6.888 -10.196 45.288 1.00 12.26 197 THR B C 1
ATOM 3258 O O . THR B 1 197 ? -7.905 -10.040 44.617 1.00 12.32 197 THR B O 1
ATOM 3262 N N . HIS B 1 198 ? -5.929 -11.049 44.949 1.00 12.37 198 HIS B N 1
ATOM 3263 C CA . HIS B 1 198 ? -6.088 -11.906 43.785 1.00 12.89 198 HIS B CA 1
ATOM 3264 C C . HIS B 1 198 ? -6.170 -13.342 44.293 1.00 14.07 198 HIS B C 1
ATOM 3265 O O . HIS B 1 198 ? -6.288 -14.281 43.510 1.00 16.92 198 HIS B O 1
ATOM 3272 N N . GLU B 1 199 ? -6.131 -13.493 45.615 1.00 12.32 199 GLU B N 1
ATOM 3273 C CA . GLU B 1 199 ? -6.172 -14.807 46.261 1.00 16.26 199 GLU B CA 1
ATOM 3274 C C . GLU B 1 199 ? -7.582 -15.268 46.628 1.00 16.40 199 GLU B C 1
ATOM 3275 O O . GLU B 1 199 ? -8.220 -14.686 47.501 1.00 15.37 199 GLU B O 1
ATOM 3281 N N . ARG B 1 200 ? -8.055 -16.327 45.981 1.00 15.88 200 ARG B N 1
ATOM 3282 C CA . ARG B 1 200 ? -9.383 -16.860 46.273 1.00 17.22 200 ARG B CA 1
ATOM 3283 C C . ARG B 1 200 ? -9.473 -17.318 47.726 1.00 16.04 200 ARG B C 1
ATOM 3284 O O . ARG B 1 200 ? -10.512 -17.167 48.368 1.00 15.60 200 ARG B O 1
ATOM 3292 N N . GLU B 1 201 ? -8.377 -17.872 48.236 1.00 17.20 201 GLU B N 1
ATOM 3293 C CA . GLU B 1 201 ? -8.333 -18.367 49.607 1.00 20.01 201 GLU B CA 1
ATOM 3294 C C . GLU B 1 201 ? -8.614 -17.268 50.623 1.00 17.55 201 GLU B C 1
ATOM 3295 O O . GLU B 1 201 ? -9.323 -17.491 51.602 1.00 18.97 201 GLU B O 1
ATOM 3301 N N . LEU B 1 202 ? -8.062 -16.080 50.387 1.00 12.97 202 LEU B N 1
ATOM 3302 C CA . LEU B 1 202 ? -8.277 -14.958 51.293 1.00 12.18 202 LEU B CA 1
ATOM 3303 C C . LEU B 1 202 ? -9.703 -14.421 51.168 1.00 12.65 202 LEU B C 1
ATOM 3304 O O . LEU B 1 202 ? -10.348 -14.105 52.166 1.00 14.42 202 LEU B O 1
ATOM 3309 N N . ALA B 1 203 ? -10.194 -14.327 49.939 1.00 12.61 203 ALA B N 1
ATOM 3310 C CA . ALA B 1 203 ? -11.545 -13.829 49.703 1.00 13.61 203 ALA B CA 1
ATOM 3311 C C . ALA B 1 203 ? -12.594 -14.715 50.375 1.00 15.12 203 ALA B C 1
ATOM 3312 O O . ALA B 1 203 ? -13.599 -14.223 50.884 1.00 14.30 203 ALA B O 1
ATOM 3314 N N . GLU B 1 204 ? -12.352 -16.023 50.383 1.00 14.90 204 GLU B N 1
ATOM 3315 C CA . GLU B 1 204 ? -13.287 -16.971 50.985 1.00 17.48 204 GLU B CA 1
ATOM 3316 C C . GLU B 1 204 ? -13.513 -16.759 52.479 1.00 16.64 204 GLU B C 1
ATOM 3317 O O . GLU B 1 204 ? -14.472 -17.285 53.047 1.00 16.89 204 GLU B O 1
ATOM 3323 N N . LEU B 1 205 ? -12.636 -15.990 53.116 1.00 14.75 205 LEU B N 1
ATOM 3324 C CA . LEU B 1 205 ? -12.751 -15.727 54.549 1.00 15.51 205 LEU B CA 1
ATOM 3325 C C . LEU B 1 205 ? -13.641 -14.530 54.861 1.00 15.40 205 LEU B C 1
ATOM 3326 O O . LEU B 1 205 ? -13.940 -14.269 56.025 1.00 14.35 205 LEU B O 1
ATOM 3331 N N . THR B 1 206 ? -14.071 -13.812 53.825 1.00 10.99 206 THR B N 1
ATOM 3332 C CA . THR B 1 206 ? -14.899 -12.622 54.001 1.00 10.58 206 THR B CA 1
ATOM 3333 C C . THR B 1 206 ? -16.398 -12.871 53.827 1.00 11.78 206 THR B C 1
ATOM 3334 O O . THR B 1 206 ? -16.810 -13.941 53.382 1.00 13.10 206 THR B O 1
ATOM 3338 N N . HIS B 1 207 ? -17.206 -11.873 54.182 1.00 11.76 207 HIS B N 1
ATOM 3339 C CA . HIS B 1 207 ? -18.666 -11.975 54.089 1.00 11.84 207 HIS B CA 1
ATOM 3340 C C . HIS B 1 207 ? -19.174 -11.966 52.655 1.00 12.06 207 HIS B C 1
ATOM 3341 O O . HIS B 1 207 ? -20.139 -12.652 52.318 1.00 13.02 207 HIS B O 1
ATOM 3348 N N . ARG B 1 208 ? -18.529 -11.169 51.812 1.00 9.43 208 ARG B N 1
ATOM 3349 C CA . ARG B 1 208 ? -18.961 -11.040 50.430 1.00 8.59 208 ARG B CA 1
ATOM 3350 C C . ARG B 1 208 ? -17.781 -10.676 49.545 1.00 9.07 208 ARG B C 1
ATOM 3351 O O . ARG B 1 208 ? -16.869 -9.970 49.973 1.00 10.03 208 ARG B O 1
ATOM 3359 N N . THR B 1 209 ? -17.808 -11.162 48.309 1.00 9.40 209 THR B N 1
ATOM 3360 C CA . THR B 1 209 ? -16.739 -10.896 47.357 1.00 9.86 209 THR B CA 1
ATOM 3361 C C . THR B 1 209 ? -17.275 -10.299 46.062 1.00 9.90 209 THR B C 1
ATOM 3362 O O . THR B 1 209 ? -18.281 -10.759 45.525 1.00 11.43 209 THR B O 1
ATOM 3366 N N . LEU B 1 210 ? -16.604 -9.257 45.582 1.00 8.37 210 LEU 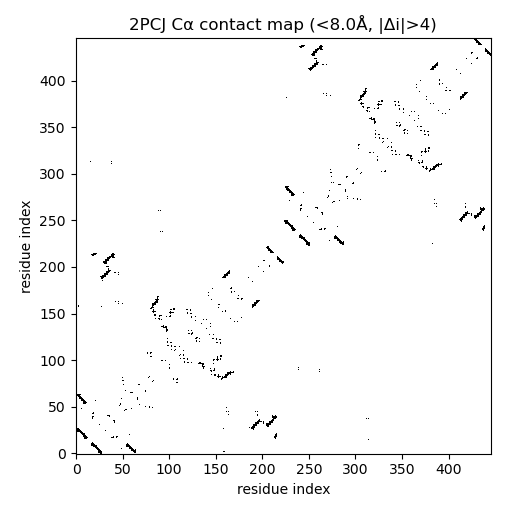B N 1
ATOM 3367 C CA . LEU B 1 210 ? -16.958 -8.637 44.314 1.00 9.44 210 LEU B CA 1
ATOM 3368 C C . LEU B 1 210 ? -15.842 -9.048 43.357 1.00 9.49 210 LEU B C 1
ATOM 3369 O O . LEU B 1 210 ? -14.665 -8.828 43.635 1.00 9.10 210 LEU B O 1
ATOM 3374 N N . GLU B 1 211 ? -16.216 -9.665 42.242 1.00 7.81 211 GLU B N 1
ATOM 3375 C CA . GLU B 1 211 ? -15.240 -10.117 41.256 1.00 8.67 211 GLU B CA 1
ATOM 3376 C C . GLU B 1 211 ? -15.068 -9.052 40.187 1.00 8.75 211 GLU B C 1
ATOM 3377 O O . GLU B 1 211 ? -16.052 -8.546 39.656 1.00 10.60 211 GLU B O 1
ATOM 3383 N N . MET B 1 212 ? -13.821 -8.710 39.876 1.00 7.58 212 MET B N 1
ATOM 3384 C CA . MET B 1 212 ? -13.551 -7.698 38.865 1.00 6.63 212 MET B CA 1
ATOM 3385 C C . MET B 1 212 ? -12.727 -8.219 37.698 1.00 6.99 212 MET B C 1
ATOM 3386 O O . MET B 1 212 ? -11.866 -9.085 37.861 1.00 7.34 212 MET B O 1
ATOM 3391 N N . LYS B 1 213 ? -13.003 -7.670 36.520 1.00 6.85 213 LYS B N 1
ATOM 3392 C CA . LYS B 1 213 ? -12.293 -8.040 35.305 1.00 8.13 213 LYS B CA 1
ATOM 3393 C C . LYS B 1 213 ? -12.391 -6.894 34.312 1.00 6.98 213 LYS B C 1
ATOM 3394 O O . LYS B 1 213 ? -13.473 -6.374 34.063 1.00 8.83 213 LYS B O 1
ATOM 3400 N N . ASP B 1 214 ? -11.252 -6.497 33.756 1.00 9.75 214 ASP B N 1
ATOM 3401 C CA . ASP B 1 214 ? -11.209 -5.419 32.778 1.00 11.25 214 ASP B CA 1
ATOM 3402 C C . ASP B 1 214 ? -11.930 -4.138 33.208 1.00 12.50 214 ASP B C 1
ATOM 3403 O O . ASP B 1 214 ? -12.690 -3.558 32.430 1.00 11.97 214 ASP B O 1
ATOM 3408 N N . GLY B 1 215 ? -11.696 -3.711 34.447 1.00 9.78 215 GLY B N 1
ATOM 3409 C CA . GLY B 1 215 ? -12.296 -2.480 34.942 1.00 10.37 215 GLY B CA 1
ATOM 3410 C C . GLY B 1 215 ? -13.779 -2.503 35.262 1.00 7.19 215 GLY B C 1
ATOM 3411 O O . GLY B 1 215 ? -14.404 -1.450 35.372 1.00 9.44 215 GLY B O 1
ATOM 3412 N N . LYS B 1 216 ? -14.341 -3.695 35.430 1.00 6.17 216 LYS B N 1
ATOM 3413 C CA . LYS B 1 216 ? -15.762 -3.825 35.743 1.00 8.35 216 LYS B CA 1
ATOM 3414 C C . LYS B 1 216 ? -15.986 -4.867 36.825 1.00 8.70 216 LYS B C 1
ATOM 3415 O O . LYS B 1 216 ? -15.176 -5.779 36.990 1.00 8.71 216 LYS B O 1
ATOM 3421 N N . VAL B 1 217 ? -17.073 -4.716 37.576 1.00 7.52 217 VAL B N 1
ATOM 3422 C CA . VAL B 1 217 ? -17.442 -5.705 38.585 1.00 9.85 217 VAL B CA 1
ATOM 3423 C C . VAL B 1 217 ? -18.288 -6.669 37.763 1.00 11.29 217 VAL B C 1
ATOM 3424 O O . VAL B 1 217 ? -19.325 -6.276 37.218 1.00 11.45 217 VAL B O 1
ATOM 3428 N N . VAL B 1 218 ? -17.847 -7.921 37.667 1.00 9.46 218 VAL B N 1
ATOM 3429 C CA . VAL B 1 218 ? -18.541 -8.914 36.850 1.00 10.65 218 VAL B CA 1
ATOM 3430 C C . VAL B 1 218 ? -19.233 -10.033 37.615 1.00 11.10 218 VAL B C 1
ATOM 3431 O O . VAL B 1 218 ? -19.814 -10.937 37.013 1.00 11.91 218 VAL B O 1
ATOM 3435 N N . GLY B 1 219 ? -19.180 -9.975 38.938 1.00 9.15 219 GLY B N 1
ATOM 3436 C CA . GLY B 1 219 ? -19.819 -11.009 39.726 1.00 11.06 219 GLY B CA 1
ATOM 3437 C C . GLY B 1 219 ? -19.805 -10.681 41.200 1.00 12.01 219 GLY B C 1
ATOM 3438 O O . GLY B 1 219 ? -19.038 -9.830 41.646 1.00 10.93 219 GLY B O 1
ATOM 3439 N N . GLU B 1 220 ? -20.661 -11.358 41.954 1.00 11.97 220 GLU B N 1
ATOM 3440 C CA . GLU B 1 220 ? -20.746 -11.147 43.389 1.00 13.34 220 GLU B CA 1
ATOM 3441 C C . GLU B 1 220 ? -21.048 -12.470 44.072 1.00 14.91 220 GLU B C 1
ATOM 3442 O O . GLU B 1 220 ? -21.901 -13.234 43.617 1.00 15.18 220 GLU B O 1
ATOM 3448 N N . ILE B 1 221 ? -20.337 -12.737 45.161 1.00 10.83 221 ILE B N 1
ATOM 3449 C CA . ILE B 1 221 ? -20.534 -13.957 45.924 1.00 14.50 221 ILE B CA 1
ATOM 3450 C C . ILE B 1 221 ? -20.823 -13.567 47.368 1.00 13.48 221 ILE B C 1
ATOM 3451 O O . ILE B 1 221 ? -20.022 -12.883 48.008 1.00 14.65 221 ILE B O 1
ATOM 3456 N N . THR B 1 222 ? -21.982 -13.986 47.867 1.00 14.75 222 THR B N 1
ATOM 3457 C CA . THR B 1 222 ? -22.384 -13.692 49.235 1.00 18.62 222 THR B CA 1
ATOM 3458 C C . THR B 1 222 ? -22.253 -14.984 50.037 1.00 22.44 222 THR B C 1
ATOM 3459 O O . THR B 1 222 ? -22.823 -16.010 49.664 1.00 24.18 222 THR B O 1
ATOM 3463 N N . ARG B 1 223 ? -21.500 -14.937 51.131 1.00 23.15 223 ARG B N 1
ATOM 3464 C CA . ARG B 1 223 ? -21.293 -16.124 51.955 1.00 30.32 223 ARG B CA 1
ATOM 3465 C C . ARG B 1 223 ? -22.077 -16.097 53.261 1.00 33.64 223 ARG B C 1
ATOM 3466 O O . ARG B 1 223 ? -21.993 -17.030 54.062 1.00 37.62 223 ARG B O 1
ATOM 3474 N N . VAL B 1 224 ? -22.841 -15.032 53.473 1.00 37.93 224 VAL B N 1
ATOM 3475 C CA . VAL B 1 224 ? -23.641 -14.895 54.685 1.00 42.07 224 VAL B CA 1
ATOM 3476 C C . VAL B 1 224 ? -25.006 -14.292 54.375 1.00 45.28 224 VAL B C 1
ATOM 3477 O O . VAL B 1 224 ? -25.349 -14.198 53.177 1.00 48.88 224 VAL B O 1
#

Radius of gyration: 23.05 Å; Cα contacts (8 Å, |Δi|>4): 904; chains: 2; bounding box: 55×43×72 Å

InterPro domains:
  IPR003439 ABC transporter-like, ATP-binding domain [PF00005] (20-168)
  IPR003439 ABC transporter-like, ATP-binding domain [PS50893] (5-224)
  IPR003593 AAA+ ATPase domain [SM00382] (29-216)
  IPR017871 ABC transporter-like, conserved site [PS00211] (141-155)
  IPR017911 MacB-like, ATP-binding domain [cd03255] (5-217)
  IPR027417 P-loop containing nucleoside triphosphate hydrolase [G3DSA:3.40.50.300] (1-224)
  IPR027417 P-loop containing nucleoside triphosphate hydrolase [SSF52540] (4-219)

Nearest PDB structures (foldseek):
  2pcj-assembly1_B  TM=1.005E+00  e=3.385E-49  Aquifex aeolicus VF5
  5lj9-assembly3_C  TM=9.646E-01  e=7.839E-29  Escherichia coli K-12
  5xu1-assembly1_A  TM=9.693E-01  e=3.891E-28  Streptococcus pneumoniae R6
  5lj7-assembly1_B  TM=9.139E-01  e=7.205E-28  Aggregatibacter actinomycetemcomitans
  5lil-assembly1_B  TM=9.141E-01  e=1.419E-27  Aggregatibacter actinomycetemcomitans

Foldseek 3Di:
DWFKWKFQFWADDPNAILAGGEIDIDRFLFAEEEAEDPSQSVVVVLCCRLLNDPTPDIWMAGPNHTDDPVPVVVSVLVSLQAFFEAEQQLPFDQVAFLLRRLLVSVVSNVHDPVVLSVLSLVLCVVLPCNVRRRHGPVRDDPLSSSSSSVSSRCSNPHSEYEYEQNCVVPDPVSSVSVLVVVVVSSVVGHYYYYYDNDVVSNVVGQKYFYGDNNYGPDMDGDD/DWFKWKFQFWAADPRRTLAGGDTDTFDFLFAEEEAEDPLQSVVVVLCCRLLNDPTPDIWMAGRNHTDDNVDPVVSVVCNLQAFFEAELALPFDQVAFLLRSQLPSVVVVVHDPVVLSVLSLVQCVVLVNNVRRRHGPVRDDRLSSRSSSVSSRCSNPHQEYEYEPNCVVPDPVSSVSVLVVVVVSSVVRRYYYYYDNDPVSNVVGQKYFYGHNNYGDDIDGPD

Organism: Aquifex aeolicus (strain VF5) (NCBI:txid224324)

Solvent-accessible surface area: 20827 Å² total; per-residue (Å²): 103,58,11,2,67,1,54,97,0,54,41,59,64,135,73,52,55,21,0,57,33,3,71,22,47,2,117,143,23,38,0,1,0,1,9,14,80,44,25,3,13,32,34,30,0,4,66,0,1,0,4,26,54,52,21,71,94,32,102,1,22,10,77,49,162,95,9,83,58,117,78,124,176,110,16,47,82,63,35,24,107,49,11,3,34,1,45,63,24,24,66,2,58,65,116,48,23,2,26,66,1,0,5,37,16,4,59,124,44,63,83,66,125,161,83,2,85,119,82,0,72,119,10,0,54,102,17,40,2,33,120,57,37,90,108,78,9,179,62,15,63,37,3,22,29,5,13,0,2,0,0,46,8,24,2,19,131,7,39,0,0,2,0,14,20,0,8,38,70,22,86,100,73,32,28,135,110,1,4,61,21,0,50,142,20,14,149,69,39,20,1,0,1,0,1,0,113,63,142,131,17,1,108,89,4,63,33,5,10,66,4,129,63,0,109,52,84,28,76,109,91,75,163,92,56,9,1,73,2,45,94,0,58,32,54,62,137,72,37,68,22,0,57,35,1,71,16,48,3,138,114,28,24,1,1,0,2,10,10,70,44,21,2,15,30,44,35,0,5,72,0,1,0,2,32,51,42,23,72,96,33,93,0,25,8,66,51,153,101,10,61,35,126,56,124,148,72,12,39,71,43,39,52,117,57,10,3,37,2,38,66,23,27,70,2,63,68,118,48,24,1,23,71,1,0,8,49,25,0,61,148,92,62,61,78,129,156,70,0,89,116,58,0,63,127,10,0,61,86,16,37,0,34,119,60,45,85,110,76,8,176,68,14,60,40,3,27,29,5,9,0,2,0,0,50,8,20,2,21,130,6,41,0,0,2,0,20,16,0,8,41,73,22,91,99,76,37,27,141,107,1,5,66,17,0,64,129,19,17,149,70,51,23,0,0,1,0,0,0,103,65,118,133,15,0,106,86,6,56,32,0,10,38,8,106,50,0,88,48,74,21,101,67,83,78,134